Protein AF-A0A165ZXW8-F1 (afdb_monomer)

Structure (m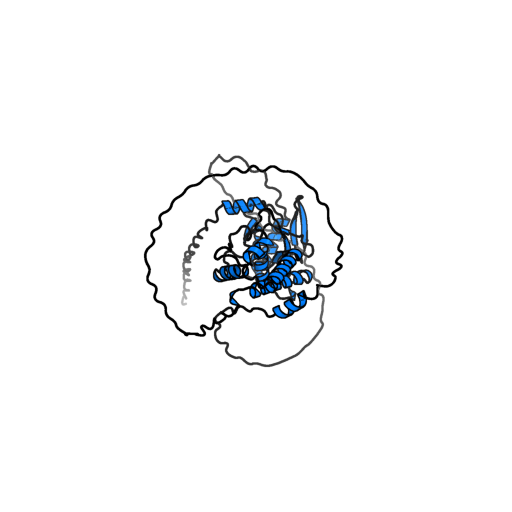mCIF, N/CA/C/O backbone):
data_AF-A0A165ZXW8-F1
#
_entry.id   AF-A0A165ZXW8-F1
#
loop_
_atom_site.group_PDB
_atom_site.id
_atom_site.type_symbol
_atom_site.label_atom_id
_atom_site.label_alt_id
_atom_site.label_comp_id
_atom_site.label_asym_id
_atom_site.label_entity_id
_atom_site.label_seq_id
_atom_site.pdbx_PDB_ins_code
_atom_site.Cartn_x
_atom_site.Cartn_y
_atom_site.Cartn_z
_atom_site.occupancy
_atom_site.B_iso_or_equiv
_atom_site.auth_seq_id
_atom_site.auth_comp_id
_atom_site.auth_asym_id
_atom_site.auth_atom_id
_atom_site.pdbx_PDB_model_num
ATOM 1 N N . MET A 1 1 ? 14.437 -90.758 -29.604 1.00 46.12 1 MET A N 1
ATOM 2 C CA . MET A 1 1 ? 14.233 -89.503 -30.357 1.00 46.12 1 MET A CA 1
ATOM 3 C C . MET A 1 1 ? 12.830 -89.005 -30.048 1.00 46.12 1 MET A C 1
ATOM 5 O O . MET A 1 1 ? 11.875 -89.563 -30.567 1.00 46.12 1 MET A O 1
ATOM 9 N N . ALA A 1 2 ? 12.707 -88.059 -29.115 1.00 43.31 2 ALA A N 1
ATOM 10 C CA . ALA A 1 2 ? 11.435 -87.500 -28.660 1.00 43.31 2 ALA A CA 1
ATOM 11 C C . ALA A 1 2 ? 11.462 -85.985 -28.902 1.00 43.31 2 ALA A C 1
ATOM 13 O O . ALA A 1 2 ? 12.354 -85.298 -28.412 1.00 43.31 2 ALA A O 1
ATOM 14 N N . ASN A 1 3 ? 10.519 -85.501 -29.712 1.00 44.66 3 ASN A N 1
ATOM 15 C CA . ASN A 1 3 ? 10.389 -84.100 -30.102 1.00 44.66 3 ASN A CA 1
ATOM 16 C C . ASN A 1 3 ? 9.710 -83.300 -28.982 1.00 44.66 3 ASN A C 1
ATOM 18 O O . ASN A 1 3 ? 8.525 -83.496 -28.713 1.00 44.66 3 ASN A O 1
ATOM 22 N N . LEU A 1 4 ? 10.452 -82.384 -28.360 1.00 50.47 4 LEU A N 1
ATOM 23 C CA . LEU A 1 4 ? 9.923 -81.380 -27.437 1.00 50.47 4 LEU A CA 1
ATOM 24 C C . LEU A 1 4 ? 9.375 -80.194 -28.245 1.00 50.47 4 LEU A C 1
ATOM 26 O O . LEU A 1 4 ? 10.125 -79.502 -28.930 1.00 50.47 4 LEU A O 1
ATOM 30 N N . ARG A 1 5 ? 8.056 -79.979 -28.178 1.00 55.25 5 ARG A N 1
ATOM 31 C CA . ARG A 1 5 ? 7.381 -78.772 -28.679 1.00 55.25 5 ARG A CA 1
ATOM 32 C C . ARG A 1 5 ? 7.518 -77.649 -27.651 1.00 55.25 5 ARG A C 1
ATOM 34 O O . ARG A 1 5 ? 7.141 -77.824 -26.496 1.00 55.25 5 ARG A O 1
ATOM 41 N N . THR A 1 6 ? 8.012 -76.500 -28.092 1.00 59.22 6 THR A N 1
ATOM 42 C CA . THR A 1 6 ? 8.001 -75.233 -27.353 1.00 59.22 6 THR A CA 1
ATOM 43 C C . THR A 1 6 ? 6.606 -74.587 -27.387 1.00 59.22 6 THR A C 1
ATOM 45 O O . THR A 1 6 ? 5.938 -74.639 -28.424 1.00 59.22 6 THR A O 1
ATOM 48 N N . PRO A 1 7 ? 6.133 -73.988 -26.277 1.00 56.25 7 PRO A N 1
ATOM 49 C CA . PRO A 1 7 ? 4.863 -73.271 -26.235 1.00 56.25 7 PRO A CA 1
ATOM 50 C C . PRO A 1 7 ? 5.000 -71.842 -26.784 1.00 56.25 7 PRO A C 1
ATOM 52 O O . PRO A 1 7 ? 6.012 -71.171 -26.589 1.00 56.25 7 PRO A O 1
ATOM 55 N N . SER A 1 8 ? 3.949 -71.398 -27.476 1.00 60.69 8 SER A N 1
ATOM 56 C CA . SER A 1 8 ? 3.813 -70.066 -28.073 1.00 60.69 8 SER A CA 1
ATOM 57 C C . SER A 1 8 ? 3.648 -68.985 -26.992 1.00 60.69 8 SER A C 1
ATOM 59 O O . SER A 1 8 ? 2.895 -69.213 -26.042 1.00 60.69 8 SER A O 1
ATOM 61 N N . PRO A 1 9 ? 4.289 -67.808 -27.121 1.00 59.59 9 PRO A N 1
ATOM 62 C CA . PRO A 1 9 ? 4.117 -66.712 -26.174 1.00 59.59 9 PRO A CA 1
ATOM 63 C C . PRO A 1 9 ? 2.709 -66.116 -26.298 1.00 59.59 9 PRO A C 1
ATOM 65 O O . PRO A 1 9 ? 2.245 -65.796 -27.394 1.00 59.59 9 PRO A O 1
ATOM 68 N N . GLY A 1 10 ? 2.020 -66.034 -25.159 1.00 59.03 10 GLY A N 1
ATOM 69 C CA . GLY A 1 10 ? 0.664 -65.512 -25.034 1.00 59.03 10 GLY A CA 1
ATOM 70 C C . GLY A 1 10 ? 0.603 -64.005 -25.266 1.00 59.03 10 GLY A C 1
ATOM 71 O O . GLY A 1 10 ? 1.471 -63.256 -24.821 1.00 59.03 10 GLY A O 1
ATOM 72 N N . ALA A 1 11 ? -0.446 -63.581 -25.967 1.00 57.12 11 ALA A N 1
ATOM 73 C CA . ALA A 1 11 ? -0.788 -62.187 -26.187 1.00 57.12 11 ALA A CA 1
ATOM 74 C C . ALA A 1 11 ? -1.086 -61.492 -24.847 1.00 57.12 11 ALA A C 1
ATOM 76 O O . ALA A 1 11 ? -2.067 -61.807 -24.174 1.00 57.12 11 ALA A O 1
ATOM 77 N N . SER A 1 12 ? -0.218 -60.550 -24.480 1.00 60.97 12 SER A N 1
ATOM 78 C CA . SER A 1 12 ? -0.442 -59.562 -23.426 1.00 60.97 12 SER A CA 1
ATOM 79 C C . SER A 1 12 ? -1.587 -58.645 -23.856 1.00 60.97 12 SER A C 1
ATOM 81 O O . SER A 1 12 ? -1.437 -57.888 -24.812 1.00 60.97 12 SER A O 1
ATOM 83 N N . GLN A 1 13 ? -2.744 -58.749 -23.203 1.00 62.25 13 GLN A N 1
ATOM 84 C CA . GLN A 1 13 ? -3.810 -57.759 -23.339 1.00 62.25 13 GLN A CA 1
ATOM 85 C C . GLN A 1 13 ? -3.444 -56.558 -22.466 1.00 62.25 13 GLN A C 1
ATOM 87 O O . GLN A 1 13 ? -3.499 -56.650 -21.240 1.00 62.25 13 GLN A O 1
ATOM 92 N N . ASP A 1 14 ? -3.047 -55.454 -23.101 1.00 62.69 14 ASP A N 1
ATOM 93 C CA . ASP A 1 14 ? -2.856 -54.182 -22.410 1.00 62.69 14 ASP A CA 1
ATOM 94 C C . ASP A 1 14 ? -4.193 -53.715 -21.809 1.00 62.69 14 ASP A C 1
ATOM 96 O O . ASP A 1 14 ? -5.219 -53.721 -22.503 1.00 62.69 14 ASP A O 1
ATOM 100 N N . PRO A 1 15 ? -4.223 -53.325 -20.523 1.00 64.81 15 PRO A N 1
ATOM 101 C CA . PRO A 1 15 ? -5.429 -52.814 -19.899 1.00 64.81 15 PRO A CA 1
ATOM 102 C C . PRO A 1 15 ? -5.841 -51.506 -20.581 1.00 64.81 15 PRO A C 1
ATOM 104 O O . PRO A 1 15 ? -5.067 -50.553 -20.664 1.00 64.81 15 PRO A O 1
ATOM 107 N N . LEU A 1 16 ? -7.082 -51.478 -21.070 1.00 65.00 16 LEU A N 1
ATOM 108 C CA . LEU A 1 16 ? -7.729 -50.300 -21.640 1.00 65.00 16 LEU A CA 1
ATOM 109 C C . LEU A 1 16 ? -7.627 -49.125 -20.660 1.00 65.00 16 LEU A C 1
ATOM 111 O O . LEU A 1 16 ? -8.252 -49.128 -19.600 1.00 65.00 16 LEU A O 1
ATOM 115 N N . PHE A 1 17 ? -6.840 -48.118 -21.034 1.00 61.62 17 PHE A N 1
ATOM 116 C CA . PHE A 1 17 ? -6.753 -46.844 -20.332 1.00 61.62 17 PHE A CA 1
ATOM 117 C C . PHE A 1 17 ? -8.085 -46.110 -20.539 1.00 61.62 17 PHE A C 1
ATOM 119 O O . PHE A 1 17 ? -8.351 -45.588 -21.621 1.00 61.62 17 PHE A O 1
ATOM 126 N N . ILE A 1 18 ? -8.958 -46.130 -19.531 1.00 65.31 18 ILE A N 1
ATOM 127 C CA . ILE A 1 18 ? -10.187 -45.332 -19.518 1.00 65.31 18 ILE A CA 1
ATOM 128 C C . ILE A 1 18 ? -9.789 -43.952 -18.981 1.00 65.31 18 ILE A C 1
ATOM 130 O O . ILE A 1 18 ? -9.426 -43.859 -17.810 1.00 65.31 18 ILE A O 1
ATOM 134 N N . PRO A 1 19 ? -9.787 -42.886 -19.802 1.00 60.41 19 PRO A N 1
ATOM 135 C CA . PRO A 1 19 ? -9.530 -41.546 -19.301 1.00 60.41 19 PRO A CA 1
ATOM 136 C C . PRO A 1 19 ? -10.673 -41.145 -18.366 1.00 60.41 19 PRO A C 1
ATOM 138 O O . PRO A 1 19 ? -11.824 -41.043 -18.796 1.00 60.41 19 PRO A O 1
ATOM 141 N N . ASP A 1 20 ? -10.353 -40.932 -17.089 1.00 56.22 20 ASP A N 1
ATOM 142 C CA . ASP A 1 20 ? -11.306 -40.386 -16.129 1.00 56.22 20 ASP A CA 1
ATOM 143 C C . ASP A 1 20 ? -11.822 -39.031 -16.644 1.00 56.22 20 ASP A C 1
ATOM 145 O O . ASP A 1 20 ? -11.019 -38.176 -17.044 1.00 56.22 20 ASP A O 1
ATOM 149 N N . PRO A 1 21 ? -13.150 -38.807 -16.665 1.00 65.19 21 PRO A N 1
ATOM 150 C CA . PRO A 1 21 ? -13.713 -37.539 -17.093 1.00 65.19 21 PRO A CA 1
ATOM 151 C C . PRO A 1 21 ? -13.179 -36.444 -16.173 1.00 65.19 21 PRO A C 1
ATOM 153 O O . PRO A 1 21 ? -13.479 -36.407 -14.979 1.00 65.19 21 PRO A O 1
ATOM 156 N N . THR A 1 22 ? -12.357 -35.556 -16.735 1.00 60.44 22 THR A N 1
ATOM 157 C CA . THR A 1 22 ? -11.806 -34.418 -16.003 1.00 60.44 22 THR A CA 1
ATOM 158 C C . THR A 1 22 ? -12.976 -33.632 -15.409 1.00 60.44 22 THR A C 1
ATOM 160 O O . THR A 1 22 ? -13.855 -33.217 -16.171 1.00 60.44 22 THR A O 1
ATOM 163 N N . PRO A 1 23 ? -13.039 -33.444 -14.078 1.00 58.34 23 PRO A N 1
ATOM 164 C CA . PRO A 1 23 ? -14.156 -32.759 -13.452 1.00 58.34 23 PRO A CA 1
ATOM 165 C C . PRO A 1 23 ? -14.302 -31.373 -14.078 1.00 58.34 23 PRO A C 1
ATOM 167 O O . PRO A 1 23 ? -13.349 -30.592 -14.140 1.00 58.34 23 PRO A O 1
ATOM 170 N N . SER A 1 24 ? -15.499 -31.091 -14.588 1.00 54.91 24 SER A N 1
ATOM 171 C CA . SER A 1 24 ? -15.839 -29.819 -15.213 1.00 54.91 24 SER A CA 1
ATOM 172 C C . SER A 1 24 ? -15.489 -28.677 -14.262 1.00 54.91 24 SER A C 1
ATOM 174 O O . SER A 1 24 ? -16.000 -28.611 -13.142 1.00 54.91 24 SER A O 1
ATOM 176 N N . ARG A 1 25 ? -14.580 -27.800 -14.709 1.00 43.25 25 ARG A N 1
ATOM 177 C CA . ARG A 1 25 ? -14.103 -26.640 -13.951 1.00 43.25 25 ARG A CA 1
ATOM 178 C C . ARG A 1 25 ? -15.319 -25.854 -13.440 1.00 43.25 25 ARG A C 1
ATOM 180 O O . ARG A 1 25 ? -16.122 -25.440 -14.275 1.00 43.25 25 ARG A O 1
ATOM 187 N N . PRO A 1 26 ? -15.457 -25.626 -12.120 1.00 45.00 26 PRO A N 1
ATOM 188 C CA . PRO A 1 26 ? -16.580 -24.881 -11.570 1.00 45.00 26 PRO A CA 1
ATOM 189 C C . PRO A 1 26 ? -16.715 -23.538 -12.282 1.00 45.00 26 PRO A C 1
ATOM 191 O O . PRO A 1 26 ? -15.738 -22.786 -12.395 1.00 45.00 26 PRO A O 1
ATOM 194 N N . GLU A 1 27 ? -17.911 -23.262 -12.794 1.00 43.88 27 GLU A N 1
ATOM 195 C CA . GLU A 1 27 ? -18.223 -22.026 -13.494 1.00 43.88 27 GLU A CA 1
ATOM 196 C C . GLU A 1 27 ? -18.041 -20.863 -12.513 1.00 43.88 27 GLU A C 1
ATOM 198 O O . GLU A 1 27 ? -18.832 -20.649 -11.594 1.00 43.88 27 GLU A O 1
ATOM 203 N N . ARG A 1 28 ? -16.921 -20.139 -12.643 1.00 45.66 28 ARG A N 1
ATOM 204 C CA . ARG A 1 28 ? -16.662 -18.951 -11.830 1.00 45.66 28 ARG A CA 1
ATOM 205 C C . ARG A 1 28 ? -17.691 -17.902 -12.230 1.00 45.66 28 ARG A C 1
ATOM 207 O O . ARG A 1 28 ? -17.494 -17.215 -13.231 1.00 45.66 28 ARG A O 1
ATOM 214 N N . LEU A 1 29 ? -18.753 -17.770 -11.434 1.00 43.97 29 LEU A N 1
ATOM 215 C CA . LEU A 1 29 ? -19.674 -16.638 -11.474 1.00 43.97 29 LEU A CA 1
ATOM 216 C C . LEU A 1 29 ? -18.836 -15.360 -11.443 1.00 43.97 29 LEU A C 1
ATOM 218 O O . LEU A 1 29 ? -18.279 -14.978 -10.410 1.00 43.97 29 LEU A O 1
ATOM 222 N N . ARG A 1 30 ? -18.678 -14.726 -12.610 1.00 50.88 30 ARG A N 1
ATOM 223 C CA . ARG A 1 30 ? -18.019 -13.429 -12.720 1.00 50.88 30 ARG A CA 1
ATOM 224 C C . ARG A 1 30 ? -18.888 -12.463 -11.941 1.00 50.88 30 ARG A C 1
ATOM 226 O O . ARG A 1 30 ? -19.927 -12.029 -12.424 1.00 50.88 30 ARG A O 1
ATOM 233 N N . SER A 1 31 ? -18.471 -12.150 -10.720 1.00 52.97 31 SER A N 1
ATOM 234 C CA . SER A 1 31 ? -19.076 -11.072 -9.955 1.00 52.97 31 SER A CA 1
ATOM 235 C C . SER A 1 31 ? -19.090 -9.829 -10.853 1.00 52.97 31 SER A C 1
ATOM 237 O O . SER A 1 31 ? -18.016 -9.459 -11.345 1.00 52.97 31 SER A O 1
ATOM 239 N N . PRO A 1 32 ? -20.250 -9.207 -11.090 1.00 49.78 32 PRO A N 1
ATOM 240 C CA . PRO A 1 32 ? -20.406 -8.067 -11.978 1.00 49.78 32 PRO A CA 1
ATOM 241 C C . PRO A 1 32 ? -19.867 -6.803 -11.299 1.00 49.78 32 PRO A C 1
ATOM 243 O O . PRO A 1 32 ? -20.580 -5.822 -11.116 1.00 49.78 32 PRO A O 1
ATOM 246 N N . GLY A 1 33 ? -18.590 -6.814 -10.909 1.00 56.88 33 GLY A N 1
ATOM 247 C CA . GLY A 1 33 ? -17.833 -5.578 -10.790 1.00 56.88 33 GLY A CA 1
ATOM 248 C C . GLY A 1 33 ? -17.896 -4.956 -12.174 1.00 56.88 33 GLY A C 1
ATOM 249 O O . GLY A 1 33 ? -17.318 -5.498 -13.119 1.00 56.88 33 GLY A O 1
ATOM 250 N N . SER A 1 34 ? -18.748 -3.940 -12.315 1.00 66.56 34 SER A N 1
ATOM 251 C CA . SER A 1 34 ? -19.157 -3.443 -13.618 1.00 66.56 34 SER A CA 1
ATOM 252 C C . SER A 1 34 ? -17.909 -3.062 -14.399 1.00 66.56 34 SER A C 1
ATOM 254 O O . SER A 1 34 ? -16.977 -2.471 -13.852 1.00 66.56 34 SER A O 1
ATOM 256 N N . SER A 1 35 ? -17.876 -3.390 -15.687 1.00 77.25 35 SER A N 1
ATOM 257 C CA . SER A 1 35 ? -16.867 -2.878 -16.621 1.00 77.25 35 SER A CA 1
ATOM 258 C C . SER A 1 35 ? -16.581 -1.384 -16.398 1.00 77.25 35 SER A C 1
ATOM 260 O O . SER A 1 35 ? -15.441 -0.952 -16.518 1.00 77.25 35 SER A O 1
ATOM 262 N N . ALA A 1 36 ? -17.583 -0.618 -15.951 1.00 81.69 36 ALA A N 1
ATOM 263 C CA . ALA A 1 36 ? -17.451 0.771 -15.538 1.00 81.69 36 ALA A CA 1
ATOM 264 C C . ALA A 1 36 ? -16.453 1.020 -14.387 1.00 81.69 36 ALA A C 1
ATOM 266 O O . ALA A 1 36 ? -15.719 1.997 -14.461 1.00 81.69 36 ALA A O 1
ATOM 267 N N . GLN A 1 37 ? -16.379 0.195 -13.335 1.00 78.44 37 GLN A N 1
ATOM 268 C CA . GLN A 1 37 ? -15.368 0.366 -12.276 1.00 78.44 37 GLN A CA 1
ATOM 269 C C . GLN A 1 37 ? -13.952 0.135 -12.803 1.00 78.44 37 GLN A C 1
ATOM 271 O O . GLN A 1 37 ? -13.060 0.930 -12.520 1.00 78.44 37 GLN A O 1
ATOM 276 N N . ARG A 1 38 ? -13.766 -0.909 -13.618 1.00 80.56 38 ARG A N 1
ATOM 277 C CA . ARG A 1 38 ? -12.482 -1.175 -14.275 1.00 80.56 38 ARG A CA 1
ATOM 278 C C . ARG A 1 38 ? -12.092 -0.021 -15.199 1.00 80.56 38 ARG A C 1
ATOM 280 O O . ARG A 1 38 ? -10.960 0.432 -15.149 1.00 80.56 38 ARG A O 1
ATOM 287 N N . ASN A 1 39 ? -13.039 0.504 -15.974 1.00 84.50 39 ASN A N 1
ATOM 288 C CA . ASN A 1 39 ? -12.808 1.656 -16.846 1.00 84.50 39 ASN A CA 1
ATOM 289 C C . ASN A 1 39 ? -12.491 2.931 -16.051 1.00 84.50 39 ASN A C 1
ATOM 291 O O . ASN A 1 39 ? -11.642 3.704 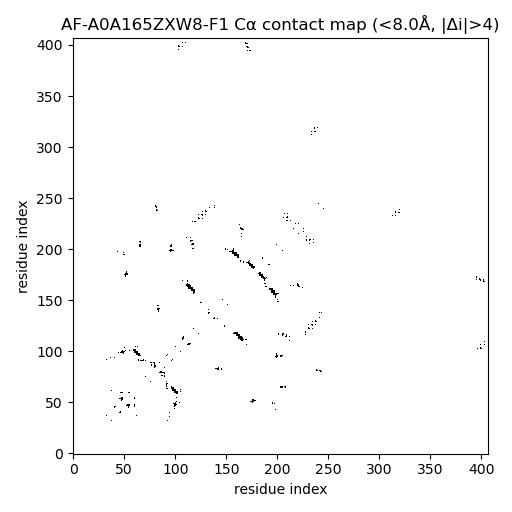-16.472 1.00 84.50 39 ASN A O 1
ATOM 295 N N . LYS A 1 40 ? -13.122 3.137 -14.886 1.00 85.50 40 LYS A N 1
ATOM 296 C CA . LYS A 1 40 ? -12.789 4.249 -13.982 1.00 85.50 40 LYS A CA 1
ATOM 297 C C . LYS A 1 40 ? -11.366 4.139 -13.445 1.00 85.50 40 LYS A C 1
ATOM 299 O O . LYS A 1 40 ? -10.706 5.159 -13.351 1.00 85.50 40 LYS A O 1
ATOM 304 N N . LEU A 1 41 ? -10.906 2.938 -13.093 1.00 82.38 41 LEU A N 1
ATOM 305 C CA . LEU A 1 41 ? -9.527 2.726 -12.647 1.00 82.38 41 LEU A CA 1
ATOM 306 C C . LEU A 1 41 ? -8.537 2.925 -13.802 1.00 82.38 41 LEU A C 1
ATOM 308 O O . LEU A 1 41 ? -7.537 3.616 -13.646 1.00 82.38 41 LEU A O 1
ATOM 312 N N . LEU A 1 42 ? -8.842 2.370 -14.979 1.00 86.44 42 LEU A N 1
ATOM 313 C CA . LEU A 1 42 ? -8.045 2.571 -16.192 1.00 86.44 42 LEU A CA 1
ATOM 314 C C . LEU A 1 42 ? -7.906 4.054 -16.542 1.00 86.44 42 LEU A C 1
ATOM 316 O O . LEU A 1 42 ? -6.831 4.461 -16.945 1.00 86.44 42 LEU A O 1
ATOM 320 N N . ALA A 1 43 ? -8.950 4.859 -16.340 1.00 87.88 43 ALA A N 1
ATOM 321 C CA . ALA A 1 43 ? -8.897 6.300 -16.568 1.00 87.88 43 ALA A CA 1
ATOM 322 C C . ALA A 1 43 ? -8.037 7.073 -15.545 1.00 87.88 43 ALA A C 1
ATOM 324 O O . ALA A 1 43 ? -7.745 8.238 -15.783 1.00 87.88 43 ALA A O 1
ATOM 325 N N . LEU A 1 44 ? -7.671 6.472 -14.403 1.00 88.31 44 LEU A N 1
ATOM 326 C CA . LEU A 1 44 ? -6.855 7.133 -13.374 1.00 88.31 44 LEU A CA 1
ATOM 327 C C . LEU A 1 44 ? -5.359 6.894 -13.548 1.00 88.31 44 LEU A C 1
ATOM 329 O O . LEU A 1 44 ? -4.577 7.810 -13.302 1.00 88.31 44 LEU A O 1
ATOM 333 N N . ASP A 1 45 ? -4.965 5.685 -13.946 1.00 89.06 45 ASP A N 1
ATOM 334 C CA . ASP A 1 45 ? -3.551 5.305 -14.079 1.00 89.06 45 ASP A CA 1
ATOM 335 C C . ASP A 1 45 ? -3.167 4.920 -15.516 1.00 89.06 45 ASP A C 1
ATOM 337 O O . ASP A 1 45 ? -2.108 4.336 -15.735 1.00 89.06 45 ASP A O 1
ATOM 341 N N . ASP A 1 46 ? -4.049 5.155 -16.489 1.00 90.62 46 ASP A N 1
ATOM 342 C CA . ASP A 1 46 ? -3.895 4.778 -17.902 1.00 90.62 46 ASP A CA 1
ATOM 343 C C . ASP A 1 46 ? -3.612 3.281 -18.138 1.00 90.62 46 ASP A C 1
ATOM 345 O O . ASP A 1 46 ? -3.101 2.877 -19.183 1.00 90.62 46 ASP A O 1
ATOM 349 N N . GLY A 1 47 ? -3.930 2.429 -17.155 1.00 91.38 47 GLY A N 1
ATOM 350 C CA . GLY A 1 47 ? -3.600 1.002 -17.185 1.00 91.38 47 GLY A CA 1
ATOM 351 C C . GLY A 1 47 ? -2.096 0.711 -17.165 1.00 91.38 47 GLY A C 1
ATOM 352 O O . GLY A 1 47 ? -1.684 -0.366 -17.592 1.00 91.38 47 GLY A O 1
ATOM 353 N N . VAL A 1 48 ? -1.283 1.654 -16.688 1.00 94.94 48 VAL A N 1
ATOM 354 C CA . VAL A 1 48 ? 0.169 1.517 -16.559 1.00 94.94 48 VAL A CA 1
ATOM 355 C C . VAL A 1 48 ? 0.510 0.647 -15.349 1.00 94.94 48 VAL A C 1
ATOM 357 O O . VAL A 1 48 ? -0.059 0.811 -14.271 1.00 94.94 48 VAL A O 1
ATOM 360 N N . CYS A 1 49 ? 1.472 -0.267 -15.491 1.00 96.88 49 CYS A N 1
ATOM 361 C CA . CYS A 1 49 ? 2.008 -1.003 -14.345 1.00 96.88 49 CYS A CA 1
ATOM 362 C C . CYS A 1 49 ? 2.663 -0.044 -13.339 1.00 96.88 49 CYS A C 1
ATOM 364 O O . CYS A 1 49 ? 3.641 0.619 -13.679 1.00 96.88 49 CYS A O 1
ATOM 366 N N . LEU A 1 50 ? 2.220 -0.032 -12.077 1.00 97.56 50 LEU A N 1
ATOM 367 C CA . LEU A 1 50 ? 2.779 0.865 -11.059 1.00 97.56 50 LEU A CA 1
ATOM 368 C C . LEU A 1 50 ? 4.296 0.691 -10.884 1.00 97.56 50 LEU A C 1
ATOM 370 O O . LEU A 1 50 ? 5.003 1.673 -10.676 1.00 97.56 50 LEU A O 1
ATOM 374 N N . ILE A 1 51 ? 4.801 -0.544 -10.961 1.00 97.69 51 ILE A N 1
ATOM 375 C CA . ILE A 1 51 ? 6.209 -0.871 -10.684 1.00 97.69 51 ILE A CA 1
ATOM 376 C C . ILE A 1 51 ? 7.097 -0.675 -11.912 1.00 97.69 51 ILE A C 1
ATOM 378 O O . ILE A 1 51 ? 8.171 -0.086 -11.800 1.00 97.69 51 ILE A O 1
ATOM 382 N N . THR A 1 52 ? 6.657 -1.137 -13.081 1.00 96.88 52 THR A N 1
ATOM 383 C CA . THR A 1 52 ? 7.482 -1.114 -14.298 1.00 96.88 52 THR A CA 1
ATOM 384 C C . THR A 1 52 ? 7.179 0.065 -15.212 1.00 96.88 52 THR A C 1
ATOM 386 O O . THR A 1 52 ? 7.901 0.262 -16.172 1.00 96.88 52 THR A O 1
ATOM 389 N N . GLY A 1 53 ? 6.127 0.849 -14.974 1.00 96.38 53 GLY A N 1
ATOM 390 C CA . GLY A 1 53 ? 5.740 1.936 -15.880 1.00 96.38 53 GLY A CA 1
ATOM 391 C C . GLY A 1 53 ? 5.280 1.470 -17.269 1.00 96.38 53 GLY A C 1
ATOM 392 O O . GLY A 1 53 ? 4.972 2.294 -18.124 1.00 96.38 53 GLY A O 1
ATOM 393 N N . ASP A 1 54 ? 5.199 0.156 -17.505 1.00 93.19 54 ASP A N 1
ATOM 394 C CA . ASP A 1 54 ? 4.851 -0.395 -18.811 1.00 93.19 54 ASP A CA 1
ATOM 395 C C . ASP A 1 54 ? 3.365 -0.178 -19.122 1.00 93.19 54 ASP A C 1
ATOM 397 O O . ASP A 1 54 ? 2.484 -0.558 -18.339 1.00 93.19 54 ASP A O 1
ATOM 401 N N . LYS A 1 55 ? 3.091 0.321 -20.330 1.00 90.62 55 LYS A N 1
ATOM 402 C CA . LYS A 1 55 ? 1.781 0.264 -20.998 1.00 90.62 55 LYS A CA 1
ATOM 403 C C . LYS A 1 55 ? 1.687 -1.039 -21.792 1.00 90.62 55 LYS A C 1
ATOM 405 O O . LYS A 1 55 ? 1.740 -1.043 -23.018 1.00 90.62 55 LYS A O 1
ATOM 410 N N . ALA A 1 56 ? 1.661 -2.175 -21.100 1.00 77.94 56 ALA A N 1
ATOM 411 C CA . ALA A 1 56 ? 1.670 -3.464 -21.787 1.00 77.94 56 ALA A CA 1
ATOM 412 C C . ALA A 1 56 ? 0.334 -3.737 -22.508 1.00 77.94 56 ALA A C 1
ATOM 414 O O . ALA A 1 56 ? -0.720 -3.222 -22.127 1.00 77.94 56 ALA A O 1
ATOM 415 N N . ALA A 1 57 ? 0.379 -4.588 -23.540 1.00 78.75 57 ALA A N 1
ATOM 416 C CA . ALA A 1 57 ? -0.798 -4.989 -24.308 1.00 78.75 57 ALA A CA 1
ATOM 417 C C . ALA A 1 57 ? -1.933 -5.521 -23.409 1.00 78.75 57 ALA A C 1
ATOM 419 O O . ALA A 1 57 ? -1.703 -6.055 -22.315 1.00 78.75 57 ALA A O 1
ATOM 420 N N . LYS A 1 58 ? -3.180 -5.402 -23.892 1.00 74.81 58 LYS A N 1
ATOM 421 C CA . LYS A 1 58 ? -4.387 -5.828 -23.164 1.00 74.81 58 LYS A CA 1
ATOM 422 C C . LYS A 1 58 ? -4.209 -7.245 -22.599 1.00 74.81 58 LYS A C 1
ATOM 424 O O . LYS A 1 58 ? -4.051 -8.204 -23.345 1.00 74.81 58 LYS A O 1
ATOM 429 N N . GLY A 1 59 ? -4.277 -7.366 -21.273 1.00 79.25 59 GLY A N 1
ATOM 430 C CA . GLY A 1 59 ? -4.196 -8.642 -20.550 1.00 79.25 59 GLY A CA 1
ATOM 431 C C . GLY A 1 59 ? -2.867 -8.912 -19.837 1.00 79.25 59 GLY A C 1
ATOM 432 O O . GLY A 1 59 ? -2.857 -9.728 -18.918 1.00 79.25 59 GLY A O 1
ATOM 433 N N . ALA A 1 60 ? -1.781 -8.212 -20.185 1.00 89.62 60 ALA A N 1
ATOM 434 C CA . ALA A 1 60 ? -0.508 -8.321 -19.464 1.00 89.62 60 ALA A CA 1
ATOM 435 C C . ALA A 1 60 ? -0.513 -7.537 -18.139 1.00 89.62 60 ALA A C 1
ATOM 437 O O . ALA A 1 60 ? 0.097 -7.972 -17.158 1.00 89.62 60 ALA A O 1
ATOM 438 N N . ILE A 1 61 ? -1.238 -6.413 -18.103 1.00 94.25 61 ILE A N 1
ATOM 439 C CA . ILE A 1 61 ? -1.511 -5.652 -16.880 1.00 94.25 61 ILE A CA 1
ATOM 440 C C . ILE A 1 61 ? -2.819 -6.133 -16.252 1.00 94.25 61 ILE A C 1
ATOM 442 O O . ILE A 1 61 ? -3.867 -6.226 -16.904 1.00 94.25 61 ILE A O 1
ATOM 446 N N . GLN A 1 62 ? -2.740 -6.450 -14.969 1.00 94.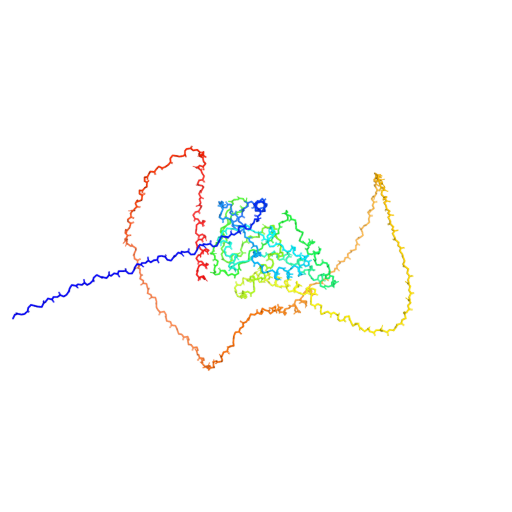31 62 GLN A N 1
ATOM 447 C CA . GLN A 1 62 ? -3.821 -6.947 -14.140 1.00 94.31 62 GLN A CA 1
ATOM 448 C C . GLN A 1 62 ? -4.230 -5.885 -13.118 1.00 94.31 62 GLN A C 1
ATOM 450 O O . GLN A 1 62 ? -3.414 -5.084 -12.672 1.00 94.31 62 GLN A O 1
ATOM 455 N N . ASP A 1 63 ? -5.514 -5.895 -12.770 1.00 94.50 63 ASP A N 1
ATOM 456 C CA . ASP A 1 63 ? -6.066 -5.125 -11.656 1.00 94.50 63 ASP A CA 1
ATOM 457 C C . ASP A 1 63 ? -5.872 -5.961 -10.385 1.00 94.50 63 ASP A C 1
ATOM 459 O O . ASP A 1 63 ? -6.504 -7.012 -10.235 1.00 94.50 63 ASP A O 1
ATOM 463 N N . ALA A 1 64 ? -4.923 -5.547 -9.550 1.00 96.25 64 ALA A N 1
ATOM 464 C CA . ALA A 1 64 ? -4.522 -6.223 -8.328 1.00 96.25 64 ALA A CA 1
ATOM 465 C C . ALA A 1 64 ? -5.143 -5.531 -7.116 1.00 96.25 64 ALA A C 1
ATOM 467 O O . ALA A 1 64 ? -5.087 -4.308 -6.985 1.00 96.25 64 ALA A O 1
ATOM 468 N N . HIS A 1 65 ? -5.707 -6.310 -6.198 1.00 97.38 65 HIS A N 1
ATOM 469 C CA . HIS A 1 65 ? -6.216 -5.781 -4.937 1.00 97.38 65 HIS A CA 1
ATOM 470 C C . HIS A 1 65 ? -5.075 -5.639 -3.923 1.00 97.38 65 HIS A C 1
ATOM 472 O O . HIS A 1 65 ? -4.341 -6.591 -3.683 1.00 97.38 65 HIS A O 1
ATOM 478 N N . ILE A 1 66 ? -4.956 -4.475 -3.283 1.00 97.94 66 ILE A N 1
ATOM 479 C CA . ILE A 1 66 ? -3.961 -4.226 -2.227 1.00 97.94 66 ILE A CA 1
ATOM 480 C C . ILE A 1 66 ? -4.286 -5.101 -1.012 1.00 97.94 66 ILE A C 1
ATOM 482 O O . ILE A 1 66 ? -3.478 -5.910 -0.574 1.00 97.94 66 ILE A O 1
ATOM 486 N N . VAL A 1 67 ? -5.501 -5.002 -0.479 1.00 97.50 67 VAL A N 1
ATOM 487 C CA . VAL A 1 67 ? -6.061 -5.969 0.471 1.00 97.50 67 VAL A CA 1
ATOM 488 C C . VAL A 1 67 ? -6.882 -6.976 -0.320 1.00 97.50 67 VAL A C 1
ATOM 490 O O . VAL A 1 67 ? -7.814 -6.577 -1.018 1.00 97.50 67 VAL A O 1
ATOM 493 N N . SER A 1 68 ? -6.537 -8.263 -0.204 1.00 96.75 68 SER A N 1
ATOM 494 C CA . SER A 1 68 ? -7.146 -9.351 -0.978 1.00 96.75 68 SER A CA 1
ATOM 495 C C . SER A 1 68 ? -8.668 -9.268 -1.005 1.00 96.75 68 SER A C 1
ATOM 497 O O . SER A 1 68 ? -9.323 -9.025 0.004 1.00 96.75 68 SER A O 1
ATOM 499 N N . ARG A 1 69 ? -9.264 -9.554 -2.161 1.00 95.31 69 ARG A N 1
ATOM 500 C CA . ARG A 1 69 ? -10.722 -9.632 -2.285 1.00 95.31 69 ARG A CA 1
ATOM 501 C C . ARG A 1 69 ? -11.343 -10.723 -1.407 1.00 95.31 69 ARG A C 1
ATOM 503 O O . ARG A 1 69 ? -12.510 -10.625 -1.045 1.00 95.31 69 ARG A O 1
ATOM 510 N N . GLN A 1 70 ? -10.569 -11.754 -1.073 1.00 95.75 70 GLN A N 1
ATOM 511 C CA . GLN A 1 70 ? -10.982 -12.844 -0.187 1.00 95.75 70 GLN A CA 1
ATOM 512 C C . GLN A 1 70 ? -10.721 -12.515 1.292 1.00 95.75 70 GLN A C 1
ATOM 514 O O . GLN A 1 70 ? -10.603 -13.424 2.109 1.00 95.75 70 GLN A O 1
ATOM 519 N N . PHE A 1 71 ? -10.589 -11.230 1.646 1.00 95.94 71 PHE A N 1
ATOM 520 C CA . PHE A 1 71 ? -10.378 -10.835 3.033 1.00 95.94 71 PHE A CA 1
ATOM 521 C C . PHE A 1 71 ? -11.555 -11.310 3.903 1.00 95.94 71 PHE A C 1
ATOM 523 O O . PHE A 1 71 ? -12.706 -11.029 3.551 1.00 95.94 71 PHE A O 1
ATOM 530 N N . PRO A 1 72 ? -11.301 -12.039 5.007 1.00 96.75 72 PRO A N 1
ATOM 531 C CA . PRO A 1 72 ? -12.368 -12.611 5.822 1.00 96.75 72 PRO A CA 1
ATOM 532 C C . PRO A 1 72 ? -13.346 -11.548 6.339 1.00 96.75 72 PRO A C 1
ATOM 534 O O . PRO A 1 72 ? -12.938 -10.456 6.737 1.00 96.75 72 PRO A O 1
ATOM 537 N N . VAL A 1 73 ? -14.645 -11.859 6.336 1.00 94.69 73 VAL A N 1
ATOM 538 C CA . VAL A 1 73 ? -15.710 -10.897 6.686 1.00 94.69 73 VAL A CA 1
ATOM 539 C C . VAL A 1 73 ? -15.574 -10.397 8.127 1.00 94.69 73 VAL A C 1
ATOM 541 O O . VAL A 1 73 ? -15.719 -9.205 8.383 1.00 94.69 73 VAL A O 1
ATOM 544 N N . ASP A 1 74 ? -15.216 -11.278 9.059 1.00 95.56 74 ASP A N 1
ATOM 545 C CA . ASP A 1 74 ? -14.929 -10.938 10.456 1.00 95.56 74 ASP A CA 1
ATOM 546 C C . ASP A 1 74 ? -13.761 -9.946 10.578 1.00 95.56 74 ASP A C 1
ATOM 548 O O . ASP A 1 74 ? -13.806 -9.016 11.390 1.00 95.56 74 ASP A O 1
ATOM 552 N N . LYS A 1 75 ? -12.736 -10.094 9.727 1.00 96.50 75 LYS A N 1
ATOM 553 C CA . LYS A 1 75 ? -11.608 -9.160 9.644 1.00 96.50 75 LYS A CA 1
ATOM 554 C C . LYS A 1 75 ? -12.028 -7.831 9.019 1.00 96.50 75 LYS A C 1
ATOM 556 O O . LYS A 1 75 ? -11.599 -6.794 9.516 1.00 96.50 75 LYS A O 1
ATOM 561 N N . ILE A 1 76 ? -12.888 -7.826 7.998 1.00 95.69 76 ILE A N 1
ATOM 562 C CA . ILE A 1 76 ? -13.459 -6.587 7.437 1.00 95.69 76 ILE A CA 1
ATOM 563 C C . ILE A 1 76 ? -14.172 -5.801 8.541 1.00 95.69 76 ILE A C 1
ATOM 565 O O . ILE A 1 76 ? -13.823 -4.651 8.795 1.00 95.69 76 ILE A O 1
ATOM 569 N N . GLU A 1 77 ? -15.106 -6.431 9.257 1.00 94.19 77 GLU A N 1
ATOM 570 C CA . GLU A 1 77 ? -15.836 -5.784 10.353 1.00 94.19 77 GLU A CA 1
ATOM 571 C C . GLU A 1 77 ? -14.905 -5.323 11.481 1.00 94.19 77 GLU A C 1
ATOM 573 O O . GLU A 1 77 ? -15.161 -4.314 12.141 1.00 94.19 77 GLU A O 1
ATOM 578 N N . TYR A 1 78 ? -13.830 -6.071 11.742 1.00 94.50 78 TYR A N 1
ATOM 579 C CA . TYR A 1 78 ? -12.805 -5.682 12.703 1.00 94.50 78 TYR A CA 1
ATOM 580 C C . TYR A 1 78 ? -12.110 -4.383 12.291 1.00 94.50 78 TYR A C 1
ATOM 582 O O . TYR A 1 78 ? -12.098 -3.438 13.079 1.00 94.50 78 TYR A O 1
ATOM 590 N N . TYR A 1 79 ? -11.616 -4.287 11.056 1.00 94.38 79 TYR A N 1
ATOM 591 C CA . TYR A 1 79 ? -10.949 -3.074 10.580 1.00 94.38 79 TYR A CA 1
ATOM 592 C C . TYR A 1 79 ? -11.907 -1.900 10.363 1.00 94.38 79 TYR A C 1
ATOM 594 O O . TYR A 1 79 ? -11.498 -0.761 10.571 1.00 94.38 79 TYR A O 1
ATOM 602 N N . GLU A 1 80 ? -13.183 -2.143 10.046 1.00 92.50 80 GLU A N 1
ATOM 603 C CA . GLU A 1 80 ? -14.206 -1.090 10.076 1.00 92.50 80 GLU A CA 1
ATOM 604 C C . GLU A 1 80 ? -14.260 -0.420 11.444 1.00 92.50 80 GLU A C 1
ATOM 606 O O . GLU A 1 80 ? -14.180 0.802 11.533 1.00 92.50 80 GLU A O 1
ATOM 611 N N . ARG A 1 81 ? -14.300 -1.213 12.521 1.00 90.00 81 ARG A N 1
ATOM 612 C CA . ARG A 1 81 ? -14.292 -0.673 13.886 1.00 90.00 81 ARG A CA 1
ATOM 613 C C . ARG A 1 81 ? -12.992 0.051 14.213 1.00 90.00 81 ARG A C 1
ATOM 615 O O . ARG A 1 81 ? -13.055 1.155 14.748 1.00 90.00 81 ARG A O 1
ATOM 622 N N . LEU A 1 82 ? -11.840 -0.541 13.887 1.00 90.25 82 LEU A N 1
ATOM 623 C CA . LEU A 1 82 ? -10.534 0.068 14.171 1.00 90.25 82 LEU A CA 1
ATOM 624 C C . LEU A 1 82 ? -10.360 1.426 13.481 1.00 90.25 82 LEU A C 1
ATOM 626 O O . LEU A 1 82 ? -9.775 2.343 14.049 1.00 90.25 82 LEU A O 1
ATOM 630 N N . TRP A 1 83 ? -10.881 1.561 12.263 1.00 90.56 83 TRP A N 1
ATOM 631 C CA . TRP A 1 83 ? -10.815 2.793 11.475 1.00 90.56 83 TRP A CA 1
ATOM 632 C C . TRP A 1 83 ? -12.021 3.714 11.697 1.00 90.56 83 TRP A C 1
ATOM 634 O O . TRP A 1 83 ? -12.164 4.723 11.009 1.00 90.56 83 TRP A O 1
ATOM 644 N N . GLY A 1 84 ? -12.913 3.370 12.631 1.00 87.31 84 GLY A N 1
ATOM 645 C CA . GLY A 1 84 ? -14.143 4.111 12.898 1.00 87.31 84 GLY A CA 1
ATOM 646 C C . GLY A 1 84 ? -15.136 4.129 11.732 1.00 87.31 84 GLY A C 1
ATOM 647 O O . GLY A 1 84 ? -16.092 4.892 11.770 1.00 87.31 84 GLY A O 1
ATOM 648 N N . LEU A 1 85 ? -14.944 3.321 10.690 1.00 88.00 85 LEU A N 1
ATOM 649 C CA . LEU A 1 85 ? -15.865 3.247 9.562 1.00 88.00 85 LEU A CA 1
ATOM 650 C C . LEU A 1 85 ? -17.238 2.724 10.024 1.00 88.00 85 LEU A C 1
ATOM 652 O O . LEU A 1 85 ? -17.304 1.792 10.833 1.00 88.00 85 LEU A O 1
ATOM 656 N N . PRO A 1 86 ? -18.352 3.259 9.487 1.00 88.56 86 PRO A N 1
ATOM 657 C CA . PRO A 1 86 ? -19.652 2.636 9.677 1.00 88.56 86 PRO A CA 1
ATOM 658 C C . PRO A 1 86 ? -19.641 1.198 9.148 1.00 88.56 86 PRO A C 1
ATOM 660 O O . PRO A 1 86 ? -18.909 0.878 8.210 1.00 88.56 86 PRO A O 1
ATOM 663 N N . SER A 1 87 ? -20.491 0.342 9.715 1.00 90.38 87 SER A N 1
ATOM 664 C CA . SER A 1 87 ? -20.601 -1.053 9.277 1.00 90.38 87 SER A CA 1
ATOM 665 C C . SER A 1 87 ? -20.865 -1.148 7.767 1.00 90.38 87 SER A C 1
ATOM 667 O O . SER A 1 87 ? -21.705 -0.418 7.228 1.00 90.38 87 SER A O 1
ATOM 669 N N . LYS A 1 88 ? -20.164 -2.069 7.096 1.00 91.00 88 LYS A N 1
ATOM 670 C CA . LYS A 1 88 ? -20.223 -2.330 5.646 1.00 91.00 88 LYS A CA 1
ATOM 671 C C . LYS A 1 88 ? -19.743 -1.158 4.776 1.00 91.00 88 LYS A C 1
ATOM 673 O O . LYS A 1 88 ? -20.207 -0.994 3.643 1.00 91.00 88 LYS A O 1
ATOM 678 N N . LYS A 1 89 ? -18.850 -0.308 5.291 1.00 92.12 89 LYS A N 1
ATOM 679 C CA . LYS A 1 89 ? -18.200 0.782 4.537 1.00 92.12 89 LYS A CA 1
ATOM 680 C C . LYS A 1 89 ? -16.758 0.484 4.148 1.00 92.12 89 LYS A C 1
ATOM 682 O O . LYS A 1 89 ? -16.247 1.154 3.250 1.00 92.12 89 LYS A O 1
ATOM 687 N N . PHE A 1 90 ? -16.120 -0.524 4.736 1.00 93.44 90 PHE A N 1
ATOM 688 C CA . PHE A 1 90 ? -14.867 -1.053 4.215 1.00 93.44 90 PHE A CA 1
ATOM 689 C C . PHE A 1 90 ? -15.178 -1.818 2.931 1.00 93.44 90 PHE A C 1
ATOM 691 O O . PHE A 1 90 ? -15.723 -2.921 2.941 1.00 93.44 90 PHE A O 1
ATOM 698 N N . ASN A 1 91 ? -14.830 -1.220 1.797 1.00 93.88 91 ASN A N 1
ATOM 699 C CA . ASN A 1 91 ? -15.072 -1.809 0.491 1.00 93.88 91 ASN A CA 1
ATOM 700 C C . ASN A 1 91 ? -13.761 -2.337 -0.101 1.00 93.88 91 ASN A C 1
ATOM 702 O O . ASN A 1 91 ? -12.997 -1.573 -0.689 1.00 93.88 91 ASN A O 1
ATOM 706 N N . VAL A 1 92 ? -13.535 -3.653 -0.006 1.00 95.50 92 VAL A N 1
ATOM 707 C CA . VAL A 1 92 ? -12.392 -4.327 -0.655 1.00 95.50 92 VAL A CA 1
ATOM 708 C C . VAL A 1 92 ? -12.385 -4.120 -2.171 1.00 95.50 92 VAL A C 1
ATOM 710 O O . VAL A 1 92 ? -11.326 -4.065 -2.777 1.00 95.50 92 VAL A O 1
ATOM 713 N N . ASP A 1 93 ? -13.544 -3.936 -2.802 1.00 93.94 93 ASP A N 1
ATOM 714 C CA . ASP A 1 93 ? -13.662 -3.672 -4.238 1.00 93.94 93 ASP A CA 1
ATOM 715 C C . ASP A 1 93 ? -13.590 -2.171 -4.583 1.00 93.94 93 ASP A C 1
ATOM 717 O O . ASP A 1 93 ? -13.844 -1.773 -5.722 1.00 93.94 93 ASP A O 1
ATOM 721 N N . SER A 1 94 ? -13.224 -1.320 -3.619 1.00 92.12 94 SER A N 1
ATOM 722 C CA . SER A 1 94 ? -12.947 0.094 -3.861 1.00 92.12 94 SER A CA 1
ATOM 723 C C . SER A 1 94 ? -11.751 0.269 -4.794 1.00 92.12 94 SER A C 1
ATOM 725 O O . SER A 1 94 ? -10.745 -0.424 -4.662 1.00 92.12 94 SER A O 1
ATOM 727 N N . ARG A 1 95 ? -11.806 1.278 -5.672 1.00 92.50 95 ARG A N 1
ATOM 728 C CA . ARG A 1 95 ? -10.643 1.693 -6.479 1.00 92.50 95 ARG A CA 1
ATOM 729 C C . ARG A 1 95 ? -9.432 2.060 -5.615 1.00 92.50 95 ARG A C 1
ATOM 731 O O . ARG A 1 95 ? -8.309 1.795 -5.996 1.00 92.50 95 ARG A O 1
ATOM 738 N N . PHE A 1 96 ? -9.666 2.586 -4.411 1.00 93.94 96 PHE A N 1
ATOM 739 C CA . PHE A 1 96 ? -8.598 2.960 -3.483 1.00 93.94 96 PHE A CA 1
ATOM 740 C C . PHE A 1 96 ? -7.857 1.746 -2.891 1.00 93.94 96 PHE A C 1
ATOM 742 O O . PHE A 1 96 ? -6.828 1.923 -2.242 1.00 93.94 96 PHE A O 1
ATOM 749 N N . ASN A 1 97 ? -8.384 0.534 -3.098 1.00 96.62 97 ASN A N 1
ATOM 750 C CA . ASN A 1 97 ? -7.789 -0.747 -2.721 1.00 96.62 97 ASN A CA 1
ATOM 751 C C . ASN A 1 97 ? -7.266 -1.522 -3.947 1.00 96.62 97 ASN A C 1
ATOM 753 O O . ASN A 1 97 ? -7.097 -2.737 -3.887 1.00 96.62 97 ASN A O 1
ATOM 757 N N . ARG A 1 98 ? -7.067 -0.859 -5.087 1.00 95.94 98 ARG A N 1
ATOM 758 C CA . ARG A 1 98 ? -6.665 -1.498 -6.342 1.00 95.94 98 ARG A CA 1
ATOM 759 C C . ARG A 1 98 ? -5.433 -0.834 -6.922 1.00 95.94 98 ARG A C 1
ATOM 761 O O . ARG A 1 98 ? -5.204 0.338 -6.660 1.00 95.94 98 ARG A O 1
ATOM 768 N N . VAL A 1 99 ? -4.646 -1.588 -7.678 1.00 96.62 99 VAL A N 1
ATOM 769 C CA . VAL A 1 99 ? -3.429 -1.125 -8.344 1.00 96.62 99 VAL A CA 1
ATOM 770 C C . VAL A 1 99 ? -3.202 -1.926 -9.622 1.00 96.62 99 VAL A C 1
ATOM 772 O O . VAL A 1 99 ? -3.421 -3.135 -9.663 1.00 96.62 99 VAL A O 1
ATOM 775 N N . HIS A 1 100 ? -2.746 -1.264 -10.681 1.00 96.69 100 HIS A N 1
ATOM 776 C CA . HIS A 1 100 ? -2.379 -1.931 -11.925 1.00 96.69 100 HIS A CA 1
ATOM 777 C C . HIS A 1 100 ? -0.967 -2.512 -11.838 1.00 96.69 100 HIS A C 1
ATOM 779 O O . HIS A 1 100 ? 0.006 -1.784 -11.639 1.00 96.69 100 HIS A O 1
ATOM 785 N N . LEU A 1 101 ? -0.837 -3.828 -12.011 1.00 96.81 101 LEU A N 1
ATOM 786 C CA . LEU A 1 101 ? 0.441 -4.537 -11.956 1.00 96.81 101 LEU A CA 1
ATOM 787 C C . LEU A 1 101 ? 0.585 -5.486 -13.142 1.00 96.81 101 LEU A C 1
ATOM 789 O O . LEU A 1 101 ? -0.370 -6.144 -13.552 1.00 96.81 101 LEU A O 1
ATOM 793 N N . ARG A 1 102 ? 1.801 -5.606 -13.677 1.00 95.69 102 ARG A N 1
ATOM 794 C CA . ARG A 1 102 ? 2.132 -6.682 -14.619 1.00 95.69 102 ARG A CA 1
ATOM 795 C C . ARG A 1 102 ? 1.948 -8.036 -13.927 1.00 95.69 102 ARG A C 1
ATOM 797 O O . ARG A 1 102 ? 2.201 -8.150 -12.730 1.00 95.69 102 ARG A O 1
ATOM 804 N N . SER A 1 103 ? 1.500 -9.058 -14.654 1.00 94.06 103 SER A N 1
ATOM 805 C CA . SER A 1 103 ? 1.082 -10.339 -14.057 1.00 94.06 103 SER A CA 1
ATOM 806 C C . SER A 1 103 ? 2.135 -11.029 -13.175 1.00 94.06 103 SER A C 1
ATOM 808 O O . SER A 1 103 ? 1.793 -11.641 -12.172 1.00 94.06 103 SER A O 1
ATOM 810 N N . ASP A 1 104 ? 3.412 -10.951 -13.547 1.00 93.38 104 ASP A N 1
ATOM 811 C CA . ASP A 1 104 ? 4.536 -11.496 -12.772 1.00 93.38 104 ASP A CA 1
ATOM 812 C C . ASP A 1 104 ? 4.778 -10.704 -11.475 1.00 93.38 104 ASP A C 1
ATOM 814 O O . ASP A 1 104 ? 4.940 -11.293 -10.410 1.00 93.38 104 ASP A O 1
ATOM 818 N N . ILE A 1 105 ? 4.718 -9.372 -11.548 1.00 96.44 105 ILE A N 1
ATOM 819 C CA . ILE A 1 105 ? 4.841 -8.474 -10.392 1.00 96.44 105 ILE A CA 1
ATOM 820 C C . ILE A 1 105 ? 3.648 -8.618 -9.440 1.00 96.44 105 ILE A C 1
ATOM 822 O O . ILE A 1 105 ? 3.830 -8.591 -8.223 1.00 96.44 105 ILE A O 1
ATOM 826 N N . HIS A 1 106 ? 2.440 -8.790 -9.982 1.00 96.88 106 HIS A N 1
ATOM 827 C CA . HIS A 1 106 ? 1.234 -9.080 -9.210 1.00 96.88 106 HIS A CA 1
ATOM 828 C C . HIS A 1 106 ? 1.380 -10.400 -8.455 1.00 96.88 106 HIS A C 1
ATOM 830 O O . HIS A 1 106 ? 1.157 -10.441 -7.252 1.00 96.88 106 HIS A O 1
ATOM 836 N N . HIS A 1 107 ? 1.848 -11.456 -9.124 1.00 95.94 107 HIS A N 1
ATOM 837 C CA . HIS A 1 107 ? 2.078 -12.734 -8.461 1.00 95.94 107 HIS A CA 1
ATOM 838 C C . HIS A 1 107 ? 3.110 -12.615 -7.331 1.00 95.94 107 HIS A C 1
ATOM 840 O O . HIS A 1 107 ? 2.861 -13.069 -6.221 1.00 95.94 107 HIS A O 1
ATOM 846 N N . ALA A 1 108 ? 4.221 -11.911 -7.571 1.00 96.31 108 ALA A N 1
ATOM 847 C CA . ALA A 1 108 ? 5.208 -11.616 -6.535 1.00 96.31 108 ALA A CA 1
ATOM 848 C C . ALA A 1 108 ? 4.633 -10.802 -5.359 1.00 96.31 108 ALA A C 1
ATOM 850 O O . ALA A 1 108 ? 5.046 -10.987 -4.212 1.00 96.31 108 ALA A O 1
ATOM 851 N N . TYR A 1 109 ? 3.690 -9.897 -5.634 1.00 97.50 109 TYR A N 1
ATOM 852 C CA . TYR A 1 109 ? 2.996 -9.123 -4.608 1.00 97.50 109 TYR A CA 1
ATOM 853 C C . TYR A 1 109 ? 2.104 -10.015 -3.739 1.00 97.50 109 TYR A C 1
ATOM 855 O O . TYR A 1 109 ? 2.165 -9.907 -2.513 1.00 97.50 109 TYR A O 1
ATOM 863 N N . ASP A 1 110 ? 1.321 -10.904 -4.350 1.00 96.44 110 ASP A N 1
ATOM 864 C CA . ASP A 1 110 ? 0.449 -11.853 -3.649 1.00 96.44 110 ASP A CA 1
ATOM 865 C C . ASP A 1 110 ? 1.251 -12.897 -2.857 1.00 96.44 110 ASP A C 1
ATOM 867 O O . ASP A 1 110 ? 0.848 -13.289 -1.768 1.00 96.44 110 ASP A O 1
ATOM 871 N N . SER A 1 111 ? 2.429 -13.292 -3.348 1.00 95.88 111 SER A N 1
ATOM 872 C CA . SER A 1 111 ? 3.360 -14.209 -2.674 1.00 95.88 111 SER A CA 1
ATOM 873 C C . SER A 1 111 ? 4.213 -13.550 -1.579 1.00 95.88 111 SER A C 1
ATOM 875 O O . SER A 1 111 ? 5.233 -14.107 -1.179 1.00 95.88 111 SER A O 1
ATOM 877 N N . HIS A 1 112 ? 3.829 -12.367 -1.087 1.00 96.12 112 HIS A N 1
ATOM 878 C CA . HIS A 1 112 ? 4.510 -11.666 0.012 1.00 96.12 112 HIS A CA 1
ATOM 879 C C . HIS A 1 112 ? 6.008 -11.374 -0.247 1.00 96.12 112 HIS A C 1
ATOM 881 O O . HIS A 1 112 ? 6.789 -11.243 0.696 1.00 96.12 112 HIS A O 1
ATOM 887 N N . LEU A 1 113 ? 6.438 -11.252 -1.513 1.00 96.06 113 LEU A N 1
ATOM 888 C CA . LEU A 1 113 ? 7.849 -10.979 -1.834 1.00 96.06 113 LEU A CA 1
ATOM 889 C C . LEU A 1 113 ? 8.222 -9.505 -1.635 1.00 96.06 113 LEU A C 1
ATOM 891 O O . LEU A 1 113 ? 9.385 -9.184 -1.388 1.00 96.06 113 LEU A O 1
ATOM 895 N N . TRP A 1 114 ? 7.239 -8.610 -1.726 1.00 97.81 114 TRP A N 1
ATOM 896 C CA . TRP A 1 114 ? 7.397 -7.173 -1.518 1.00 97.81 114 TRP A CA 1
ATOM 897 C C . TRP A 1 114 ? 6.095 -6.531 -1.013 1.00 97.81 114 TRP A C 1
ATOM 899 O O . TRP A 1 114 ? 4.999 -7.091 -1.159 1.00 97.81 114 TRP A O 1
ATOM 909 N N . ALA A 1 115 ? 6.207 -5.338 -0.431 1.00 98.19 115 ALA A N 1
ATOM 910 C CA . ALA A 1 115 ? 5.086 -4.515 0.016 1.00 98.19 115 ALA A CA 1
ATOM 911 C C . ALA A 1 115 ? 5.146 -3.096 -0.566 1.00 98.19 115 ALA A C 1
ATOM 913 O O . ALA A 1 115 ? 6.217 -2.545 -0.821 1.00 98.19 115 ALA A O 1
ATOM 914 N N . LEU A 1 116 ? 3.964 -2.504 -0.746 1.00 98.44 116 LEU A N 1
ATOM 915 C CA . LEU A 1 116 ? 3.798 -1.087 -1.054 1.00 98.44 116 LEU A CA 1
ATOM 916 C C . LEU A 1 116 ? 3.529 -0.362 0.265 1.00 98.44 116 LEU A C 1
ATOM 918 O O . LEU A 1 116 ? 2.518 -0.640 0.908 1.00 98.44 116 LEU A O 1
ATOM 922 N N . VAL A 1 117 ? 4.422 0.536 0.676 1.00 98.50 117 VAL A N 1
ATOM 923 C CA . VAL A 1 117 ? 4.335 1.208 1.982 1.00 98.50 117 VAL A CA 1
ATOM 924 C C . VAL A 1 117 ? 4.289 2.719 1.774 1.00 98.50 117 VAL A C 1
ATOM 926 O O . VAL A 1 117 ? 5.068 3.222 0.967 1.00 98.50 117 VAL A O 1
ATOM 929 N N . PRO A 1 118 ? 3.395 3.476 2.438 1.00 98.19 118 PRO A N 1
ATOM 930 C CA . PRO A 1 118 ? 3.445 4.936 2.383 1.00 98.19 118 PRO A CA 1
ATOM 931 C C . PRO A 1 118 ? 4.811 5.469 2.820 1.00 98.19 118 PRO A C 1
ATOM 933 O O . PRO A 1 118 ? 5.529 4.821 3.581 1.00 98.19 118 PRO A O 1
ATOM 936 N N . THR A 1 119 ? 5.175 6.666 2.368 1.00 97.81 119 THR A N 1
ATOM 937 C CA . THR A 1 119 ? 6.403 7.301 2.859 1.00 97.81 119 THR A CA 1
ATOM 938 C C . THR A 1 119 ? 6.359 7.542 4.364 1.00 97.81 119 THR A C 1
ATOM 940 O O . THR A 1 119 ? 5.299 7.725 4.963 1.00 97.81 119 THR A O 1
ATOM 943 N N . GLN A 1 120 ? 7.549 7.641 4.957 1.00 97.56 120 GLN A N 1
ATOM 944 C CA . GLN A 1 120 ? 7.749 8.003 6.360 1.00 97.56 120 GLN A CA 1
ATOM 945 C C . GLN A 1 120 ? 6.949 9.253 6.773 1.00 97.56 120 GLN A C 1
ATOM 947 O O . GLN A 1 120 ? 6.419 9.307 7.876 1.00 97.56 120 GLN A O 1
ATOM 952 N N . ALA A 1 121 ? 6.831 10.251 5.889 1.00 96.69 121 ALA A N 1
ATOM 953 C CA . ALA A 1 121 ? 6.062 11.465 6.157 1.00 96.69 121 ALA A CA 1
ATOM 954 C C . ALA A 1 121 ? 4.571 11.163 6.395 1.00 96.69 121 ALA A C 1
ATOM 956 O O . ALA A 1 121 ? 4.024 11.577 7.413 1.00 96.69 121 ALA A O 1
ATOM 957 N N . ILE A 1 122 ? 3.943 10.368 5.521 1.00 96.50 122 ILE A N 1
ATOM 958 C CA . ILE A 1 122 ? 2.536 9.962 5.677 1.00 96.50 122 ILE A CA 1
ATOM 959 C C . ILE A 1 122 ? 2.355 9.111 6.933 1.00 96.50 122 ILE A C 1
ATOM 961 O O . ILE A 1 122 ? 1.394 9.294 7.678 1.00 96.50 122 ILE A O 1
ATOM 965 N N . LEU A 1 123 ? 3.272 8.175 7.185 1.00 97.25 123 LEU A N 1
ATOM 966 C CA . LEU A 1 123 ? 3.215 7.339 8.381 1.00 97.25 123 LEU A CA 1
ATOM 967 C C . LEU A 1 123 ? 3.321 8.193 9.657 1.00 97.25 123 LEU A C 1
ATOM 969 O O . LEU A 1 123 ? 2.516 8.015 10.569 1.00 97.25 123 LEU A O 1
ATOM 973 N N . ASN A 1 124 ? 4.230 9.172 9.697 1.00 96.12 124 ASN A N 1
ATOM 974 C CA . ASN A 1 124 ? 4.358 10.131 10.799 1.00 96.12 124 ASN A CA 1
ATOM 975 C C . ASN A 1 124 ? 3.075 10.945 11.020 1.00 96.12 124 ASN A C 1
ATOM 977 O O . ASN A 1 124 ? 2.667 11.121 12.166 1.00 96.12 124 ASN A O 1
ATOM 981 N N . GLU A 1 125 ? 2.431 11.425 9.952 1.00 94.56 125 GLU A N 1
ATOM 982 C CA . GLU A 1 125 ? 1.155 12.148 10.044 1.00 94.56 125 GLU A CA 1
ATOM 983 C C . GLU A 1 125 ? 0.064 11.277 10.680 1.00 94.56 125 GLU A C 1
ATOM 985 O O . GLU A 1 125 ? -0.637 11.721 11.592 1.00 94.56 125 GLU A O 1
ATOM 990 N N . ILE A 1 126 ? -0.036 10.010 10.262 1.00 94.31 126 ILE A N 1
ATOM 991 C CA . ILE A 1 126 ? -0.992 9.048 10.827 1.00 94.31 126 ILE A CA 1
ATOM 992 C C . ILE A 1 126 ? -0.668 8.756 12.299 1.00 94.31 126 ILE A C 1
ATOM 994 O O . ILE A 1 126 ? -1.579 8.729 13.126 1.00 94.31 126 ILE A O 1
ATOM 998 N N . VAL A 1 127 ? 0.609 8.584 12.655 1.00 95.06 127 VAL A N 1
ATOM 999 C CA . VAL A 1 127 ? 1.043 8.381 14.048 1.00 95.06 127 VAL A CA 1
ATOM 1000 C C . VAL A 1 127 ? 0.685 9.587 14.914 1.00 95.06 127 VAL A C 1
ATOM 1002 O O . VAL A 1 127 ? 0.033 9.424 15.946 1.00 95.06 127 VAL A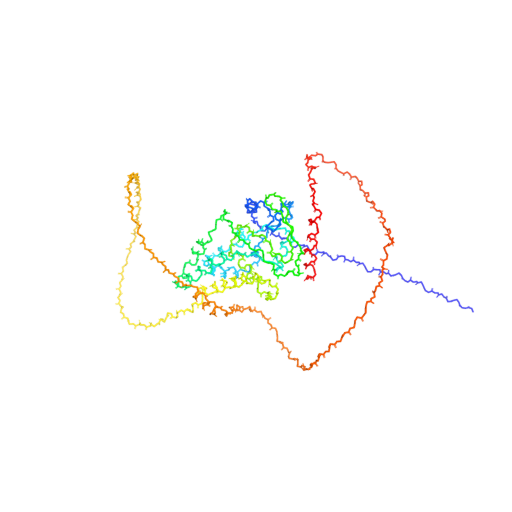 O 1
ATOM 1005 N N . ALA A 1 128 ? 1.069 10.798 14.501 1.00 94.00 128 ALA A N 1
ATOM 1006 C CA . ALA A 1 128 ? 0.799 12.031 15.242 1.00 94.00 128 ALA A CA 1
ATOM 1007 C C . ALA A 1 128 ? -0.704 12.215 15.487 1.00 94.00 128 ALA A C 1
ATOM 1009 O O . ALA A 1 128 ? -1.143 12.579 16.581 1.00 94.00 128 ALA A O 1
ATOM 1010 N N . PHE A 1 129 ? -1.500 11.882 14.480 1.00 90.88 129 PHE A N 1
ATOM 1011 C CA . PHE A 1 129 ? -2.941 11.879 14.582 1.00 90.88 129 PHE A CA 1
ATOM 1012 C C . PHE A 1 129 ? -3.485 10.832 15.567 1.00 90.88 129 PHE A C 1
ATOM 1014 O O . PHE A 1 129 ? -4.297 11.171 16.432 1.00 90.88 129 PHE A O 1
ATOM 1021 N N . CYS A 1 130 ? -3.035 9.575 15.483 1.00 91.38 130 CYS A N 1
ATOM 1022 C CA . CYS A 1 130 ? -3.449 8.520 16.409 1.00 91.38 130 CYS A CA 1
ATOM 1023 C C . CYS A 1 130 ? -3.111 8.893 17.860 1.00 91.38 130 CYS A C 1
ATOM 1025 O O . CYS A 1 130 ? -3.952 8.732 18.745 1.00 91.38 130 CYS A O 1
ATOM 1027 N N . VAL A 1 131 ? -1.931 9.473 18.098 1.00 92.75 131 VAL A N 1
ATOM 1028 C CA . VAL A 1 131 ? -1.532 10.016 19.407 1.00 92.75 131 VAL A CA 1
ATOM 1029 C C . VAL A 1 131 ? -2.501 11.106 19.873 1.00 92.75 131 VAL A C 1
ATOM 1031 O O . VAL A 1 131 ? -2.946 11.083 21.021 1.00 92.75 131 VAL A O 1
ATOM 1034 N N . GLY A 1 132 ? -2.887 12.030 18.989 1.00 90.94 132 GLY A N 1
ATOM 1035 C CA . GLY A 1 132 ? -3.891 13.056 19.283 1.00 90.94 132 GLY A CA 1
ATOM 1036 C C . GLY A 1 132 ? -5.234 12.471 19.731 1.00 90.94 132 GLY A C 1
ATOM 1037 O O . GLY A 1 132 ? -5.789 12.908 20.741 1.00 90.94 132 GLY A O 1
ATOM 1038 N N . LEU A 1 133 ? -5.726 11.441 19.037 1.00 89.19 133 LEU A N 1
ATOM 1039 C CA . LEU A 1 133 ? -6.975 10.757 19.390 1.00 89.19 133 LEU A CA 1
ATOM 1040 C C . LEU A 1 133 ? -6.899 10.027 20.735 1.00 89.19 133 LEU A C 1
ATOM 1042 O O . LEU A 1 133 ? -7.832 10.126 21.538 1.00 89.19 133 LEU A O 1
ATOM 1046 N N . ILE A 1 134 ? -5.794 9.320 20.985 1.00 88.62 134 ILE A N 1
ATOM 1047 C CA . ILE A 1 134 ? -5.548 8.618 22.251 1.00 88.62 134 ILE A CA 1
ATOM 1048 C C . ILE A 1 134 ? -5.546 9.627 23.410 1.00 88.62 134 ILE A C 1
ATOM 1050 O O . ILE A 1 134 ? -6.242 9.424 24.407 1.00 88.62 134 ILE A O 1
ATOM 1054 N N . ASN A 1 135 ? -4.844 10.752 23.250 1.00 90.06 135 ASN A N 1
ATOM 1055 C CA . ASN A 1 135 ? -4.720 11.784 24.280 1.00 90.06 135 ASN A CA 1
ATOM 1056 C C . ASN A 1 135 ? -6.030 12.537 24.540 1.00 90.06 135 ASN A C 1
ATOM 1058 O O . ASN A 1 135 ? -6.371 12.809 25.690 1.00 90.06 135 ASN A O 1
ATOM 1062 N N . ALA A 1 136 ? -6.795 12.849 23.491 1.00 86.56 136 ALA A N 1
ATOM 1063 C CA . ALA A 1 136 ? -8.056 13.578 23.616 1.00 86.56 136 ALA A CA 1
ATOM 1064 C C . ALA A 1 136 ? -9.190 12.741 24.238 1.00 86.56 136 ALA A C 1
ATOM 1066 O O . ALA A 1 136 ? -10.277 13.270 24.468 1.00 86.56 136 ALA A O 1
ATOM 1067 N N . ARG A 1 137 ? -8.987 11.428 24.449 1.00 77.88 137 ARG A N 1
ATOM 1068 C CA . ARG A 1 137 ? -10.044 10.448 24.781 1.00 77.88 137 ARG A CA 1
ATOM 1069 C C . ARG A 1 137 ? -11.239 10.498 23.808 1.00 77.88 137 ARG A C 1
ATOM 1071 O O . ARG A 1 137 ? -12.309 9.966 24.091 1.00 77.88 137 ARG A O 1
ATOM 1078 N N . GLY A 1 138 ? -11.055 11.111 22.637 1.00 67.62 138 GLY A N 1
ATOM 1079 C CA . GLY A 1 138 ? -12.089 11.428 21.656 1.00 67.62 138 GLY A CA 1
ATOM 1080 C C . GLY A 1 138 ? -12.366 10.276 20.697 1.00 67.62 138 GLY A C 1
ATOM 1081 O O . GLY A 1 138 ? -12.379 10.478 19.485 1.00 67.62 138 GLY A O 1
ATOM 1082 N N . ARG A 1 139 ? -12.585 9.063 21.223 1.00 66.88 139 ARG A N 1
ATOM 1083 C CA . ARG A 1 139 ? -12.756 7.838 20.415 1.00 66.88 139 ARG A CA 1
ATOM 1084 C C . ARG A 1 139 ? -13.946 7.899 19.451 1.00 66.88 139 ARG A C 1
ATOM 1086 O O . ARG A 1 139 ? -13.936 7.242 18.419 1.00 66.88 139 ARG A O 1
ATOM 1093 N N . HIS A 1 140 ? -14.946 8.732 19.740 1.00 65.31 140 HIS A N 1
ATOM 1094 C CA . HIS A 1 140 ? -16.139 8.885 18.901 1.00 65.31 140 HIS A CA 1
ATOM 1095 C C . HIS A 1 140 ? -15.891 9.590 17.559 1.00 65.31 140 HIS A C 1
ATOM 1097 O O . HIS A 1 140 ? -16.811 9.673 16.754 1.00 65.31 140 HIS A O 1
ATOM 1103 N N . ARG A 1 141 ? -14.679 10.104 17.303 1.00 69.00 141 ARG A N 1
ATOM 1104 C CA . ARG A 1 141 ? -14.364 10.869 16.086 1.00 69.00 141 ARG A CA 1
ATOM 1105 C C . ARG A 1 141 ? -13.385 10.185 15.142 1.00 69.00 141 ARG A C 1
ATOM 1107 O O . ARG A 1 141 ? -12.965 10.826 14.189 1.00 69.00 141 ARG A O 1
ATOM 1114 N N . ILE A 1 142 ? -13.027 8.917 15.376 1.00 74.69 142 ILE A N 1
ATOM 1115 C CA . ILE A 1 142 ? -12.030 8.213 14.548 1.00 74.69 142 ILE A CA 1
ATOM 1116 C C . ILE A 1 142 ? -12.396 8.317 13.059 1.00 74.69 142 ILE A C 1
ATOM 1118 O O . ILE A 1 142 ? -11.537 8.667 12.266 1.00 74.69 142 ILE A O 1
ATOM 1122 N N . TYR A 1 143 ? -13.671 8.148 12.692 1.00 72.38 143 TYR A N 1
ATOM 1123 C CA . TYR A 1 143 ? -14.131 8.242 11.302 1.00 72.38 143 TYR A CA 1
ATOM 1124 C C . TYR A 1 143 ? -13.818 9.579 10.615 1.00 72.38 143 TYR A C 1
ATOM 1126 O O . TYR A 1 143 ? -13.070 9.622 9.637 1.00 72.38 143 TYR A O 1
ATOM 1134 N N . ASP A 1 144 ? -14.395 10.669 11.137 1.00 72.19 144 ASP A N 1
ATOM 1135 C CA . ASP A 1 144 ? -14.264 12.014 10.565 1.00 72.19 144 ASP A CA 1
ATOM 1136 C C . ASP A 1 144 ? -12.798 12.429 10.520 1.00 72.19 144 ASP A C 1
ATOM 1138 O O . ASP A 1 144 ? -12.321 13.072 9.588 1.00 72.19 144 ASP A O 1
ATOM 1142 N N . ALA A 1 145 ? -12.070 12.010 11.545 1.00 67.88 145 ALA A N 1
ATOM 1143 C CA . ALA A 1 145 ? -10.702 12.384 11.750 1.00 67.88 145 ALA A CA 1
ATOM 1144 C C . ALA A 1 145 ? -9.770 11.570 10.807 1.00 67.88 145 ALA A C 1
ATOM 1146 O O . ALA A 1 145 ? -8.894 12.161 10.180 1.00 67.88 145 ALA A O 1
ATOM 1147 N N . CYS A 1 146 ? -10.001 10.270 10.580 1.00 67.88 146 CYS A N 1
ATOM 1148 C CA . CYS A 1 146 ? -9.256 9.464 9.600 1.00 67.88 146 CYS A CA 1
ATOM 1149 C C . CYS A 1 146 ? -9.448 9.983 8.166 1.00 67.88 146 CYS A C 1
ATOM 1151 O O . CYS A 1 146 ? -8.472 10.112 7.425 1.00 67.88 146 CYS A O 1
ATOM 1153 N N . LEU A 1 147 ? -10.682 10.347 7.798 1.00 73.62 147 LEU A N 1
ATOM 1154 C CA . LEU A 1 147 ? -10.979 10.965 6.500 1.00 73.62 147 LEU A CA 1
ATOM 1155 C C . LEU A 1 147 ? -10.394 12.377 6.357 1.00 73.62 147 LEU A C 1
ATOM 1157 O O . LEU A 1 147 ? -10.151 12.817 5.237 1.00 73.62 147 LEU A O 1
ATOM 1161 N N . SER A 1 148 ? -10.154 13.089 7.463 1.00 76.31 148 SER A N 1
ATOM 1162 C CA . SER A 1 148 ? -9.577 14.439 7.420 1.00 76.31 148 SER A CA 1
ATOM 1163 C C . SER A 1 148 ? -8.089 14.455 7.051 1.00 76.31 148 SER A C 1
ATOM 1165 O O . SER A 1 148 ? -7.653 15.346 6.327 1.00 76.31 148 SER A O 1
ATOM 1167 N N . ILE A 1 149 ? -7.311 13.457 7.488 1.00 74.50 149 ILE A N 1
ATOM 1168 C CA . ILE A 1 149 ? -5.880 13.342 7.140 1.00 74.50 149 ILE A CA 1
ATOM 1169 C C . ILE A 1 149 ? -5.739 12.911 5.680 1.00 74.50 149 ILE A C 1
ATOM 1171 O O . ILE A 1 149 ? -4.922 13.425 4.911 1.00 74.50 149 ILE A O 1
ATOM 1175 N N . LEU A 1 150 ? -6.552 11.929 5.295 1.00 78.56 150 LEU A N 1
ATOM 1176 C CA . LEU A 1 150 ? -6.474 11.252 4.015 1.00 78.56 150 LEU A CA 1
ATOM 1177 C C . LEU A 1 150 ? -7.855 11.321 3.359 1.00 78.56 150 LEU A C 1
ATOM 1179 O O . LEU A 1 150 ? -8.615 10.354 3.412 1.00 78.56 150 LEU A O 1
ATOM 1183 N N . PRO A 1 151 ? -8.213 12.475 2.764 1.00 82.00 151 PRO A N 1
ATOM 1184 C CA . PRO A 1 151 ? -9.475 12.583 2.056 1.00 82.00 151 PRO A CA 1
ATOM 1185 C C . PRO A 1 151 ? -9.504 11.559 0.924 1.00 82.00 151 PRO A C 1
ATOM 1187 O O . PRO A 1 151 ? -8.502 11.354 0.239 1.00 82.00 151 PRO A O 1
ATOM 1190 N N . ASN A 1 152 ? -10.671 10.949 0.704 1.00 79.19 152 ASN A N 1
ATOM 1191 C CA . ASN A 1 152 ? -10.940 10.080 -0.445 1.00 79.19 152 ASN A CA 1
ATOM 1192 C C . ASN A 1 152 ? -11.076 10.912 -1.730 1.00 79.19 152 ASN A C 1
ATOM 1194 O O . ASN A 1 152 ? -12.113 10.897 -2.399 1.00 79.19 152 ASN A O 1
ATOM 1198 N N . ASP A 1 153 ? -10.033 11.667 -2.040 1.00 85.94 153 ASP A N 1
ATOM 1199 C CA . ASP A 1 153 ? -9.912 12.471 -3.238 1.00 85.94 153 ASP A CA 1
ATOM 1200 C C . ASP A 1 153 ? -9.353 11.603 -4.368 1.00 85.94 153 ASP A C 1
ATOM 1202 O O . ASP A 1 153 ? -8.408 10.836 -4.202 1.00 85.94 153 ASP A O 1
ATOM 1206 N N . VAL A 1 154 ? -10.012 11.685 -5.515 1.00 84.56 154 VAL A N 1
ATOM 1207 C CA . VAL A 1 154 ? -9.700 10.903 -6.711 1.00 84.56 154 VAL A CA 1
ATOM 1208 C C . VAL A 1 154 ? -8.411 11.382 -7.359 1.00 84.56 154 VAL A C 1
ATOM 1210 O O . VAL A 1 154 ? -7.691 10.591 -7.962 1.00 84.56 154 VAL A O 1
ATOM 1213 N N . GLU A 1 155 ? -8.165 12.683 -7.265 1.00 89.69 155 GLU A N 1
ATOM 1214 C CA . GLU A 1 155 ? -7.043 13.355 -7.908 1.00 89.69 155 GLU A CA 1
ATOM 1215 C C . GLU A 1 155 ? -5.798 13.298 -7.021 1.00 89.69 155 GLU A C 1
ATOM 1217 O O . GLU A 1 155 ? -4.667 13.402 -7.504 1.00 89.69 155 GLU A O 1
ATOM 1222 N N . LYS A 1 156 ? -5.992 13.067 -5.718 1.00 93.56 156 LYS A N 1
ATOM 1223 C CA . LYS A 1 156 ? -4.902 12.959 -4.761 1.00 93.56 156 LYS A CA 1
ATOM 1224 C C . LYS A 1 156 ? -4.118 11.672 -4.988 1.00 93.56 156 LYS A C 1
ATOM 1226 O O . LYS A 1 156 ? -4.622 10.559 -4.848 1.00 93.56 156 LYS A O 1
ATOM 1231 N N . ARG A 1 157 ? -2.834 11.847 -5.290 1.00 95.25 157 ARG A N 1
ATOM 1232 C CA . ARG A 1 157 ? -1.844 10.773 -5.324 1.00 95.25 157 ARG A CA 1
ATOM 1233 C C . ARG A 1 157 ? -0.957 10.863 -4.095 1.00 95.25 157 ARG A C 1
ATOM 1235 O O . ARG A 1 157 ? -0.557 11.949 -3.679 1.00 95.25 157 ARG A O 1
ATOM 1242 N N . TYR A 1 158 ? -0.672 9.709 -3.515 1.00 96.25 158 TYR A N 1
ATOM 1243 C CA . TYR A 1 158 ? 0.188 9.575 -2.356 1.00 96.25 158 TYR A CA 1
ATOM 1244 C C . TYR A 1 158 ? 1.542 9.002 -2.783 1.00 96.25 158 TYR A C 1
ATOM 1246 O O . TYR A 1 158 ? 1.584 8.113 -3.641 1.00 96.25 158 TYR A O 1
ATOM 1254 N N . PRO A 1 159 ? 2.646 9.481 -2.188 1.00 97.94 159 PRO A N 1
ATOM 1255 C CA . PRO A 1 159 ? 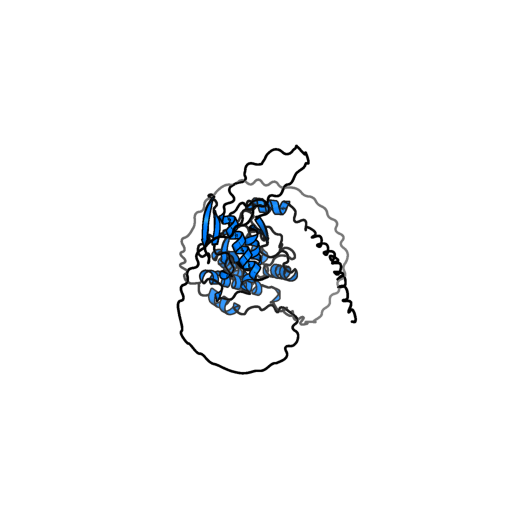3.953 8.875 -2.360 1.00 97.94 159 PRO A CA 1
ATOM 1256 C C . PRO A 1 159 ? 4.082 7.563 -1.571 1.00 97.94 159 PRO A C 1
ATOM 1258 O O . PRO A 1 159 ? 3.740 7.479 -0.388 1.00 97.94 159 PRO A O 1
ATOM 1261 N N . TYR A 1 160 ? 4.669 6.563 -2.219 1.00 98.44 160 TYR A N 1
ATOM 1262 C CA . TYR A 1 160 ? 4.923 5.230 -1.689 1.00 98.44 160 TYR A CA 1
ATOM 1263 C C . TYR A 1 160 ? 6.367 4.797 -1.920 1.00 98.44 160 TYR A C 1
ATOM 1265 O O . TYR A 1 160 ? 7.026 5.206 -2.876 1.00 98.44 160 TYR A O 1
ATOM 1273 N N . VAL A 1 161 ? 6.827 3.911 -1.047 1.00 98.25 161 VAL A N 1
ATOM 1274 C CA . VAL A 1 161 ? 8.106 3.219 -1.116 1.00 98.25 161 VAL A CA 1
ATOM 1275 C C . VAL A 1 161 ? 7.843 1.767 -1.505 1.00 98.25 161 VAL A C 1
ATOM 1277 O O . VAL A 1 161 ? 6.972 1.098 -0.939 1.00 98.25 161 VAL A O 1
ATOM 1280 N N . PHE A 1 162 ? 8.604 1.279 -2.480 1.00 98.12 162 PHE A N 1
ATOM 1281 C CA . PHE A 1 162 ? 8.696 -0.143 -2.782 1.00 98.12 162 PHE A CA 1
ATOM 1282 C C . PHE A 1 162 ? 9.586 -0.805 -1.729 1.00 98.12 162 PHE A C 1
ATOM 1284 O O . PHE A 1 162 ? 10.758 -0.453 -1.624 1.00 98.12 162 PHE A O 1
ATOM 1291 N N . VAL A 1 163 ? 9.034 -1.731 -0.943 1.00 97.75 163 VAL A N 1
ATOM 1292 C CA . VAL A 1 163 ? 9.766 -2.420 0.128 1.00 97.75 163 VAL A CA 1
ATOM 1293 C C . VAL A 1 163 ? 9.934 -3.895 -0.237 1.00 97.75 163 VAL A C 1
ATOM 1295 O O . VAL A 1 163 ? 8.979 -4.668 -0.111 1.00 97.75 163 VAL A O 1
ATOM 1298 N N . PRO A 1 164 ? 11.128 -4.311 -0.692 1.00 96.94 164 PRO A N 1
ATOM 1299 C CA . PRO A 1 164 ? 11.481 -5.717 -0.842 1.00 96.94 164 PRO A CA 1
ATOM 1300 C C . PRO A 1 164 ? 11.440 -6.425 0.513 1.00 96.94 164 PRO A C 1
ATOM 1302 O O . PRO A 1 164 ? 12.007 -5.929 1.487 1.00 96.94 164 PRO A O 1
ATOM 1305 N N . ILE A 1 165 ? 10.779 -7.579 0.570 1.00 95.50 165 ILE A N 1
ATOM 1306 C CA . ILE A 1 165 ? 10.659 -8.387 1.789 1.00 95.50 165 ILE A CA 1
ATOM 1307 C C . ILE A 1 165 ? 11.549 -9.623 1.686 1.00 95.50 165 ILE A C 1
ATOM 1309 O O . ILE A 1 165 ? 12.359 -9.874 2.565 1.00 95.50 165 ILE A O 1
ATOM 1313 N N . GLN A 1 166 ? 11.430 -10.378 0.593 1.00 93.06 166 GLN A N 1
ATOM 1314 C CA . GLN A 1 166 ? 12.196 -11.605 0.364 1.00 93.06 166 GLN A CA 1
ATOM 1315 C C . GLN A 1 166 ? 13.112 -11.419 -0.845 1.00 93.06 166 GLN A C 1
ATOM 1317 O O . GLN A 1 166 ? 12.892 -12.003 -1.906 1.00 93.06 166 GLN A O 1
ATOM 1322 N N . VAL A 1 167 ? 14.136 -10.570 -0.696 1.00 92.00 167 VAL A N 1
ATOM 1323 C CA . VAL A 1 167 ? 15.014 -10.133 -1.802 1.00 92.00 167 VAL A CA 1
ATOM 1324 C C . VAL A 1 167 ? 15.619 -11.311 -2.569 1.00 92.00 167 VAL A C 1
ATOM 1326 O O . VAL A 1 167 ? 15.707 -11.260 -3.792 1.00 92.00 167 VAL A O 1
ATOM 1329 N N . SER A 1 168 ? 15.999 -12.384 -1.869 1.00 90.81 168 SER A N 1
ATOM 1330 C CA . SER A 1 168 ? 16.596 -13.589 -2.461 1.00 90.81 168 SER A CA 1
ATOM 1331 C C . SER A 1 168 ? 15.670 -14.337 -3.426 1.00 90.81 168 SER A C 1
ATOM 1333 O O . SER A 1 168 ? 16.159 -15.066 -4.284 1.00 90.81 168 SER A O 1
ATOM 1335 N N . LYS A 1 169 ? 14.350 -14.148 -3.308 1.00 90.50 169 LYS A N 1
ATOM 1336 C CA . LYS A 1 169 ? 13.324 -14.778 -4.155 1.00 90.50 169 LYS A CA 1
ATOM 1337 C C . LYS A 1 169 ? 12.782 -13.844 -5.239 1.00 90.50 169 LYS A C 1
ATOM 1339 O O . LYS A 1 169 ? 11.965 -14.252 -6.060 1.00 90.50 169 LYS A O 1
ATOM 1344 N N . MET A 1 170 ? 13.187 -12.577 -5.227 1.00 90.56 170 MET A N 1
ATOM 1345 C CA . MET A 1 170 ? 12.772 -11.598 -6.227 1.00 90.56 170 MET A CA 1
ATOM 1346 C C . MET A 1 170 ? 13.654 -11.692 -7.472 1.00 90.56 170 MET A C 1
ATOM 1348 O O . MET A 1 170 ? 14.793 -12.155 -7.416 1.00 90.56 170 MET A O 1
ATOM 1352 N N . ALA A 1 171 ? 13.151 -11.210 -8.611 1.00 88.56 171 ALA A N 1
ATOM 1353 C CA . ALA A 1 171 ? 13.995 -11.086 -9.794 1.00 88.56 171 ALA A CA 1
ATOM 1354 C C . ALA A 1 171 ? 15.189 -10.153 -9.512 1.00 88.56 171 ALA A C 1
ATOM 1356 O O . ALA A 1 171 ? 15.030 -9.153 -8.811 1.00 88.56 171 ALA A O 1
ATOM 1357 N N . PRO A 1 172 ? 16.368 -10.404 -10.109 1.00 90.50 172 PRO A N 1
ATOM 1358 C CA . PRO A 1 172 ? 17.592 -9.649 -9.815 1.00 90.50 172 PRO A CA 1
ATOM 1359 C C . PRO A 1 172 ? 17.553 -8.187 -10.292 1.00 90.50 172 PRO A C 1
ATOM 1361 O O . PRO A 1 172 ? 18.406 -7.377 -9.920 1.00 90.50 172 PRO A O 1
ATOM 1364 N N . ARG A 1 173 ? 16.589 -7.836 -11.150 1.00 95.06 173 ARG A N 1
ATOM 1365 C CA . ARG A 1 173 ? 16.379 -6.473 -11.637 1.00 95.06 173 ARG A CA 1
ATOM 1366 C C . ARG A 1 173 ? 14.926 -6.218 -12.021 1.00 95.06 173 ARG A C 1
ATOM 1368 O O . ARG A 1 173 ? 14.197 -7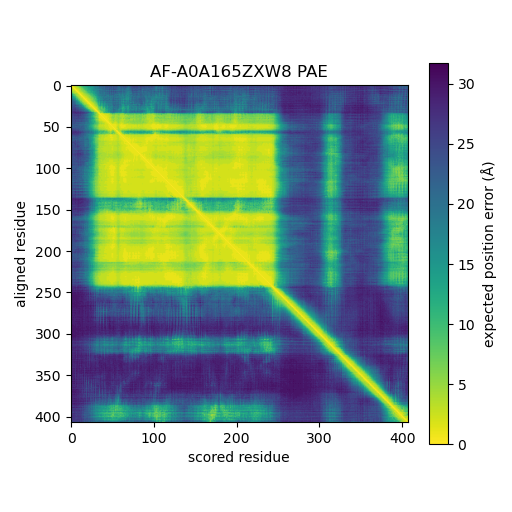.135 -12.390 1.00 95.06 173 ARG A O 1
ATOM 1375 N N . ILE A 1 174 ? 14.548 -4.948 -12.000 1.00 96.00 174 ILE A N 1
ATOM 1376 C CA . ILE A 1 174 ? 13.285 -4.418 -12.503 1.00 96.00 174 ILE A CA 1
ATOM 1377 C C . ILE A 1 174 ? 13.638 -3.349 -13.532 1.00 96.00 174 ILE A C 1
ATOM 1379 O O . ILE A 1 174 ? 14.377 -2.415 -13.229 1.00 96.00 174 ILE A O 1
ATOM 1383 N N . MET A 1 175 ? 13.119 -3.497 -14.747 1.00 95.94 175 MET A N 1
ATOM 1384 C CA . MET A 1 175 ? 13.141 -2.421 -15.734 1.00 95.94 175 MET A CA 1
ATOM 1385 C C . MET A 1 175 ? 11.880 -1.590 -15.565 1.00 95.94 175 MET A C 1
ATOM 1387 O O . MET A 1 175 ? 10.791 -2.156 -15.438 1.00 95.94 175 MET A O 1
ATOM 1391 N N . ARG A 1 176 ? 12.049 -0.273 -15.539 1.00 96.50 176 ARG A N 1
ATOM 1392 C CA . ARG A 1 176 ? 10.967 0.688 -15.404 1.00 96.50 176 ARG A CA 1
ATOM 1393 C C . ARG A 1 176 ? 11.023 1.698 -16.542 1.00 96.50 176 ARG A C 1
ATOM 1395 O O . ARG A 1 176 ? 12.079 2.282 -16.772 1.00 96.50 176 ARG A O 1
ATOM 1402 N N . THR A 1 177 ? 9.890 1.899 -17.196 1.00 96.31 177 THR A N 1
ATOM 1403 C CA . THR A 1 177 ? 9.640 3.006 -18.115 1.00 96.31 177 THR A CA 1
ATOM 1404 C C . THR A 1 177 ? 9.225 4.227 -17.302 1.00 96.31 177 THR A C 1
ATOM 1406 O O . THR A 1 177 ? 8.294 4.158 -16.496 1.00 96.31 177 THR A O 1
ATOM 1409 N N . GLU A 1 178 ? 9.930 5.334 -17.468 1.00 94.94 178 GLU A N 1
ATOM 1410 C CA . GLU A 1 178 ? 9.596 6.604 -16.831 1.00 94.94 178 GLU A CA 1
ATOM 1411 C C . GLU A 1 178 ? 8.596 7.413 -17.674 1.00 94.94 178 GLU A C 1
ATOM 1413 O O . GLU A 1 178 ? 8.343 7.078 -18.831 1.00 94.94 178 GLU A O 1
ATOM 1418 N N . PRO A 1 179 ? 7.997 8.491 -17.129 1.00 92.00 179 PRO A N 1
ATOM 1419 C CA . PRO A 1 179 ? 7.024 9.304 -17.863 1.00 92.00 179 PRO A CA 1
ATOM 1420 C C . PRO A 1 179 ? 7.562 9.991 -19.127 1.00 92.00 179 PRO A C 1
ATOM 1422 O O . PRO A 1 179 ? 6.767 10.427 -19.953 1.00 92.00 179 PRO A O 1
ATOM 1425 N N . ASP A 1 180 ? 8.883 10.124 -19.257 1.00 94.00 180 ASP A N 1
ATOM 1426 C CA . ASP A 1 180 ? 9.572 10.654 -20.439 1.00 94.00 180 ASP A CA 1
ATOM 1427 C C . ASP A 1 180 ? 9.959 9.553 -21.447 1.00 94.00 180 ASP A C 1
ATOM 1429 O O . ASP A 1 180 ? 10.793 9.784 -22.322 1.00 94.00 180 ASP A O 1
ATOM 1433 N N . ASP A 1 181 ? 9.378 8.356 -21.301 1.00 92.00 181 ASP A N 1
ATOM 1434 C CA . ASP A 1 181 ? 9.663 7.134 -22.064 1.00 92.00 181 ASP A CA 1
ATOM 1435 C C . ASP A 1 181 ? 11.126 6.651 -21.964 1.00 92.00 181 ASP A C 1
ATOM 1437 O O . ASP A 1 181 ? 11.556 5.755 -22.701 1.00 92.00 181 ASP A O 1
ATOM 1441 N N . SER A 1 182 ? 11.907 7.201 -21.025 1.00 94.94 182 SER A N 1
ATOM 1442 C CA . SER A 1 182 ? 13.230 6.679 -20.695 1.00 94.94 182 SER A CA 1
ATOM 1443 C C . SER A 1 182 ? 13.124 5.391 -19.877 1.00 94.94 182 SER A C 1
ATOM 1445 O O . SER A 1 182 ? 12.121 5.113 -19.219 1.00 94.94 182 SER A O 1
ATOM 1447 N N . TRP A 1 183 ? 14.176 4.573 -19.926 1.00 94.94 183 TRP A N 1
ATOM 1448 C CA . TRP A 1 183 ? 14.207 3.283 -19.246 1.00 94.94 183 TRP A CA 1
ATOM 1449 C C . TRP A 1 183 ? 15.275 3.284 -18.167 1.00 94.94 183 TRP A C 1
ATOM 1451 O O . TRP A 1 183 ? 16.462 3.444 -18.455 1.00 94.94 183 TRP A O 1
ATOM 1461 N N . ASN A 1 184 ? 14.861 3.006 -16.935 1.00 97.12 184 ASN A N 1
ATOM 1462 C CA . ASN A 1 184 ? 15.762 2.779 -15.817 1.00 97.12 184 ASN A CA 1
ATOM 1463 C C . ASN A 1 184 ? 15.775 1.301 -15.437 1.00 97.12 184 ASN A C 1
ATOM 1465 O O . ASN A 1 184 ? 14.750 0.617 -15.432 1.00 97.12 184 ASN A O 1
ATOM 1469 N N . THR A 1 185 ? 16.959 0.792 -15.102 1.00 97.12 185 THR A N 1
ATOM 1470 C CA . THR A 1 185 ? 17.113 -0.559 -14.558 1.00 97.12 185 THR A CA 1
ATOM 1471 C C . THR A 1 185 ? 17.492 -0.466 -13.091 1.00 97.12 185 THR A C 1
ATOM 1473 O O . THR A 1 185 ? 18.548 0.054 -12.741 1.00 97.12 185 THR A O 1
ATOM 1476 N N . TYR A 1 186 ? 16.639 -1.012 -12.233 1.00 97.19 186 TYR A N 1
ATOM 1477 C CA . TYR A 1 186 ? 16.864 -1.089 -10.798 1.00 97.19 186 TYR A CA 1
ATOM 1478 C C . TYR A 1 186 ? 17.284 -2.501 -10.429 1.00 97.19 186 TYR A C 1
ATOM 1480 O O . TYR A 1 186 ? 16.608 -3.463 -10.783 1.00 97.19 186 TYR A O 1
ATOM 1488 N N . HIS A 1 187 ? 18.395 -2.631 -9.716 1.00 96.62 187 HIS A N 1
ATOM 1489 C CA . HIS A 1 187 ? 18.946 -3.920 -9.308 1.00 96.62 187 HIS A CA 1
ATOM 1490 C C . HIS A 1 187 ? 18.594 -4.237 -7.860 1.00 96.62 187 HIS A C 1
ATOM 1492 O O . HIS A 1 187 ? 18.524 -3.325 -7.036 1.00 96.62 187 HIS A O 1
ATOM 1498 N N . THR A 1 188 ? 18.438 -5.523 -7.534 1.00 93.62 188 THR A N 1
ATOM 1499 C CA . THR A 1 188 ? 18.345 -5.989 -6.142 1.00 93.62 188 THR A CA 1
ATOM 1500 C C . THR A 1 188 ? 19.541 -5.475 -5.324 1.00 93.62 188 THR A C 1
ATOM 1502 O O . THR A 1 188 ? 20.669 -5.531 -5.815 1.00 93.62 188 THR A O 1
ATOM 1505 N N . PRO A 1 189 ? 19.339 -4.989 -4.087 1.00 94.88 189 PRO A N 1
ATOM 1506 C CA . PRO A 1 189 ? 18.114 -5.083 -3.298 1.00 94.88 189 PRO A CA 1
ATOM 1507 C C . PRO A 1 189 ? 17.192 -3.856 -3.460 1.00 94.88 189 PRO A C 1
ATOM 1509 O O . PRO A 1 189 ? 16.436 -3.532 -2.561 1.00 94.88 189 PRO A O 1
ATOM 1512 N N . PHE A 1 190 ? 17.255 -3.164 -4.601 1.00 95.69 190 PHE A N 1
ATOM 1513 C CA . PHE A 1 190 ? 16.379 -2.053 -4.995 1.00 95.69 190 PHE A CA 1
ATOM 1514 C C . PHE A 1 190 ? 16.497 -0.781 -4.142 1.00 95.69 190 PHE A C 1
ATOM 1516 O O . PHE A 1 190 ? 15.555 -0.002 -4.048 1.00 95.69 190 PHE A O 1
ATOM 1523 N N . LYS A 1 191 ? 17.688 -0.506 -3.596 1.00 93.56 191 LYS A N 1
ATOM 1524 C CA . LYS A 1 191 ? 17.950 0.677 -2.747 1.00 93.56 191 LYS A CA 1
ATOM 1525 C C . LYS A 1 191 ? 17.619 2.020 -3.401 1.00 93.56 191 LYS A C 1
ATOM 1527 O O . LYS A 1 191 ? 17.304 2.984 -2.718 1.00 93.56 191 LYS A O 1
ATOM 1532 N N . LEU A 1 192 ? 17.755 2.085 -4.725 1.00 95.38 192 LEU A N 1
ATOM 1533 C CA . LEU A 1 192 ? 17.556 3.296 -5.523 1.00 95.38 192 LEU A CA 1
ATOM 1534 C C . LEU A 1 192 ? 16.213 3.291 -6.264 1.00 95.38 192 LEU A C 1
ATOM 1536 O O . LEU A 1 192 ? 16.056 4.029 -7.233 1.00 95.38 192 LEU A O 1
ATOM 1540 N N . PHE A 1 193 ? 15.270 2.432 -5.867 1.00 97.31 193 PHE A N 1
ATOM 1541 C CA . PHE A 1 193 ? 13.958 2.395 -6.501 1.00 97.31 193 PHE A CA 1
ATOM 1542 C C . PHE A 1 193 ? 13.218 3.723 -6.264 1.00 97.31 193 PHE A C 1
ATOM 1544 O O . PHE A 1 193 ? 13.239 4.235 -5.140 1.00 97.31 193 PHE A O 1
ATOM 1551 N N . PRO A 1 194 ? 12.587 4.313 -7.293 1.00 97.44 194 PRO A N 1
ATOM 1552 C CA . PRO A 1 194 ? 11.997 5.636 -7.184 1.00 97.44 194 PRO A CA 1
ATOM 1553 C C . PRO A 1 194 ? 10.773 5.613 -6.271 1.00 97.44 194 PRO A C 1
ATOM 1555 O O . PRO A 1 194 ? 10.109 4.586 -6.099 1.00 97.44 194 PRO A O 1
ATOM 1558 N N . LEU A 1 195 ? 10.441 6.781 -5.719 1.00 97.81 195 LEU A N 1
ATOM 1559 C CA . LEU A 1 195 ? 9.165 6.966 -5.039 1.00 97.81 195 LEU A CA 1
ATOM 1560 C C . LEU A 1 195 ? 8.023 6.784 -6.038 1.00 97.81 195 LEU A C 1
ATOM 1562 O O . LEU A 1 195 ? 7.996 7.393 -7.107 1.00 97.81 195 LEU A O 1
ATOM 1566 N N . LEU A 1 196 ? 7.061 5.961 -5.654 1.00 97.81 196 LEU A N 1
ATOM 1567 C CA . LEU A 1 196 ? 5.891 5.652 -6.456 1.00 97.81 196 LEU A CA 1
ATOM 1568 C C . LEU A 1 196 ? 4.773 6.634 -6.117 1.00 97.81 196 LEU A C 1
ATOM 1570 O O . LEU A 1 196 ? 4.499 6.871 -4.948 1.00 97.81 196 LEU A O 1
ATOM 1574 N N . GLN A 1 197 ? 4.108 7.187 -7.126 1.00 97.25 197 GLN A N 1
ATOM 1575 C CA . GLN A 1 197 ? 2.931 8.037 -6.940 1.00 97.25 197 GLN A CA 1
ATOM 1576 C C . GLN A 1 197 ? 1.691 7.246 -7.331 1.00 97.25 197 GLN A C 1
ATOM 1578 O O . GLN A 1 197 ? 1.597 6.787 -8.468 1.00 97.25 197 GLN A O 1
ATOM 1583 N N . HIS A 1 198 ? 0.746 7.076 -6.409 1.00 96.56 198 HIS A N 1
ATOM 1584 C CA . HIS A 1 198 ? -0.436 6.258 -6.669 1.00 96.56 198 HIS A CA 1
ATOM 1585 C C . HIS A 1 198 ? -1.668 6.761 -5.906 1.00 96.56 198 HIS A C 1
ATOM 1587 O O . HIS A 1 198 ? -1.545 7.388 -4.857 1.00 96.56 198 HIS A O 1
ATOM 1593 N N . HIS A 1 199 ? -2.863 6.499 -6.434 1.00 95.50 199 HIS A N 1
ATOM 1594 C CA . HIS A 1 199 ? -4.130 7.002 -5.891 1.00 95.50 199 HIS A CA 1
ATOM 1595 C C . HIS A 1 199 ? -4.732 6.104 -4.791 1.00 95.50 199 HIS A C 1
ATOM 1597 O O . HIS A 1 199 ? -5.784 6.411 -4.234 1.00 95.50 199 HIS A O 1
ATOM 1603 N N . SER A 1 200 ? -4.111 4.958 -4.497 1.00 95.81 200 SER A N 1
ATOM 1604 C CA . SER A 1 200 ? -4.557 4.061 -3.425 1.00 95.81 200 SER A CA 1
ATOM 1605 C C . SER A 1 200 ? -4.638 4.792 -2.091 1.00 95.81 200 SER A C 1
ATOM 1607 O O . SER A 1 200 ? -3.872 5.712 -1.837 1.00 95.81 200 SER A O 1
ATOM 1609 N N . HIS A 1 201 ? -5.532 4.369 -1.202 1.00 95.69 201 HIS A N 1
ATOM 1610 C CA . HIS A 1 201 ? -5.619 4.993 0.115 1.00 95.69 201 HIS A CA 1
ATOM 1611 C C . HIS A 1 201 ? -4.578 4.371 1.069 1.00 95.69 201 HIS A C 1
ATOM 1613 O O . HIS A 1 201 ? -4.538 3.139 1.190 1.00 95.69 201 HIS A O 1
ATOM 1619 N N . PRO A 1 202 ? -3.769 5.171 1.799 1.00 96.88 202 PRO A N 1
ATOM 1620 C CA . PRO A 1 202 ? -2.694 4.663 2.657 1.00 96.88 202 PRO A CA 1
ATOM 1621 C C . PRO A 1 202 ? -3.104 3.588 3.673 1.00 96.88 202 PRO A C 1
ATOM 1623 O O . PRO A 1 202 ? -2.311 2.706 3.987 1.00 96.88 202 PRO A O 1
ATOM 1626 N N . TYR A 1 203 ? -4.346 3.596 4.162 1.00 96.19 203 TYR A N 1
ATOM 1627 C CA . TYR A 1 203 ? -4.803 2.590 5.135 1.00 96.19 203 TYR A CA 1
ATOM 1628 C C . TYR A 1 203 ? -4.845 1.171 4.554 1.00 96.19 203 TYR A C 1
ATOM 1630 O O . TYR A 1 203 ? -4.444 0.234 5.242 1.00 96.19 203 TYR A O 1
ATOM 1638 N N . TYR A 1 204 ? -5.244 1.002 3.285 1.00 97.31 204 TYR A N 1
ATOM 1639 C CA . TYR A 1 204 ? -5.193 -0.311 2.631 1.00 97.31 204 TYR A CA 1
ATOM 1640 C C . TYR A 1 204 ? -3.748 -0.797 2.506 1.00 97.31 204 TYR A C 1
ATOM 1642 O O . TYR A 1 204 ? -3.457 -1.952 2.808 1.00 97.31 204 TYR A O 1
ATOM 1650 N N . THR A 1 205 ? -2.827 0.094 2.123 1.00 98.06 205 THR A N 1
ATOM 1651 C CA . THR A 1 205 ? -1.405 -0.251 1.984 1.00 98.06 205 THR A CA 1
ATOM 1652 C C . THR A 1 205 ? -0.739 -0.555 3.323 1.00 98.06 205 THR A C 1
ATOM 1654 O O . THR A 1 205 ? 0.026 -1.506 3.399 1.00 98.06 205 THR A O 1
ATOM 1657 N N . ILE A 1 206 ? -1.069 0.179 4.394 1.00 98.19 206 ILE A N 1
ATOM 1658 C CA . ILE A 1 206 ? -0.555 -0.086 5.748 1.00 98.19 206 ILE A CA 1
ATOM 1659 C C . ILE A 1 206 ? -1.072 -1.431 6.252 1.00 98.19 206 ILE A C 1
ATOM 1661 O O . ILE A 1 206 ? -0.291 -2.213 6.781 1.00 98.19 206 ILE A O 1
ATOM 1665 N N . LEU A 1 207 ? -2.360 -1.732 6.049 1.00 98.00 207 LEU A N 1
ATOM 1666 C CA . LEU A 1 207 ? -2.928 -3.030 6.407 1.00 98.00 207 LEU A CA 1
ATOM 1667 C C . LEU A 1 207 ? -2.244 -4.173 5.649 1.00 98.00 207 LEU A C 1
ATOM 1669 O O . LEU A 1 207 ? -1.793 -5.130 6.272 1.00 98.00 207 LEU A O 1
ATOM 1673 N N . ASN A 1 208 ? -2.124 -4.073 4.323 1.00 98.25 208 ASN A N 1
ATOM 1674 C CA . ASN A 1 208 ? -1.431 -5.093 3.538 1.00 98.25 208 ASN A CA 1
ATOM 1675 C C . ASN A 1 208 ? 0.030 -5.257 3.990 1.00 98.25 208 ASN A C 1
ATOM 1677 O O . ASN A 1 208 ? 0.460 -6.378 4.243 1.00 98.25 208 ASN A O 1
ATOM 1681 N N . ALA A 1 209 ? 0.770 -4.155 4.141 1.00 98.31 209 ALA A N 1
ATOM 1682 C CA . ALA A 1 209 ? 2.161 -4.179 4.581 1.00 98.31 209 ALA A CA 1
ATOM 1683 C C . ALA A 1 209 ? 2.310 -4.820 5.966 1.00 98.31 209 ALA A C 1
ATOM 1685 O O . ALA A 1 209 ? 3.160 -5.685 6.140 1.00 98.31 209 ALA A O 1
ATOM 1686 N N . TYR A 1 210 ? 1.444 -4.460 6.920 1.00 98.25 210 TYR A N 1
ATOM 1687 C CA . TYR A 1 210 ? 1.415 -5.063 8.250 1.00 98.25 210 TYR A CA 1
ATOM 1688 C C . TYR A 1 210 ? 1.274 -6.583 8.167 1.00 98.25 210 TYR A C 1
ATOM 1690 O O . TYR A 1 210 ? 2.108 -7.292 8.718 1.00 98.25 210 TYR A O 1
ATOM 1698 N N . LEU A 1 211 ? 0.277 -7.082 7.424 1.00 97.12 211 LEU A N 1
ATOM 1699 C CA . LEU A 1 211 ? 0.053 -8.522 7.253 1.00 97.12 211 LEU A CA 1
ATOM 1700 C C . LEU A 1 211 ? 1.269 -9.209 6.623 1.00 97.12 211 LEU A C 1
ATOM 1702 O O . LEU A 1 211 ? 1.668 -10.278 7.064 1.00 97.12 211 LEU A O 1
ATOM 1706 N N . LYS A 1 212 ? 1.904 -8.576 5.632 1.00 97.31 212 LYS A N 1
ATOM 1707 C CA . LYS A 1 212 ? 3.119 -9.109 5.004 1.00 97.31 212 LYS A CA 1
ATOM 1708 C C . LYS A 1 212 ? 4.322 -9.131 5.942 1.00 97.31 212 LYS A C 1
ATOM 1710 O O . LYS A 1 212 ? 5.156 -10.010 5.800 1.00 97.31 212 LYS A O 1
ATOM 1715 N N . PHE A 1 213 ? 4.427 -8.192 6.879 1.00 97.38 213 PHE A N 1
ATOM 1716 C CA . PHE A 1 213 ? 5.544 -8.105 7.823 1.00 97.38 213 PHE A CA 1
ATOM 1717 C C . PHE A 1 213 ? 5.436 -9.052 9.026 1.00 97.38 213 PHE A C 1
ATOM 1719 O O . PHE A 1 213 ? 6.410 -9.152 9.782 1.00 97.38 213 PHE A O 1
ATOM 1726 N N . GLN A 1 214 ? 4.292 -9.717 9.231 1.00 95.50 214 GLN A N 1
ATOM 1727 C CA . GLN A 1 214 ? 4.091 -10.638 10.357 1.00 95.50 214 GLN A CA 1
ATOM 1728 C C . GLN A 1 214 ? 4.968 -11.889 10.254 1.00 95.50 214 GLN A C 1
ATOM 1730 O O . GLN A 1 214 ? 5.498 -12.336 11.268 1.00 95.50 214 GLN A O 1
ATOM 1735 N N . ASP A 1 215 ? 5.174 -12.393 9.038 1.00 90.44 215 ASP A N 1
ATOM 1736 C CA . ASP A 1 215 ? 5.878 -13.656 8.786 1.00 90.44 215 ASP A CA 1
ATOM 1737 C C . ASP A 1 215 ? 7.354 -13.462 8.407 1.00 90.44 215 ASP A C 1
ATOM 1739 O O . ASP A 1 215 ? 8.005 -14.381 7.914 1.00 90.44 215 ASP A O 1
ATOM 1743 N N . VAL A 1 216 ? 7.885 -12.252 8.594 1.00 92.44 216 VAL A N 1
ATOM 1744 C CA . VAL A 1 216 ? 9.207 -11.864 8.089 1.00 92.44 216 VAL A CA 1
ATOM 1745 C C . VAL A 1 216 ? 10.169 -11.669 9.245 1.00 92.44 216 VAL A C 1
ATOM 1747 O O . VAL A 1 216 ? 9.897 -10.910 10.182 1.00 92.44 216 VAL A O 1
ATOM 1750 N N . GLU A 1 217 ? 11.322 -12.320 9.165 1.00 92.19 217 GLU A N 1
ATOM 1751 C CA . GLU A 1 217 ? 12.378 -12.149 10.150 1.00 92.19 217 GLU A CA 1
ATOM 1752 C C . GLU A 1 217 ? 13.113 -10.820 9.934 1.00 92.19 217 GLU A C 1
ATOM 1754 O O . GLU A 1 217 ? 13.277 -10.336 8.814 1.00 92.19 217 GLU A O 1
ATOM 1759 N N . ASP A 1 218 ? 13.610 -10.215 11.014 1.00 89.06 218 ASP A N 1
ATOM 1760 C CA . ASP A 1 218 ? 14.311 -8.925 10.943 1.00 89.06 218 ASP A CA 1
ATOM 1761 C C . ASP A 1 218 ? 15.524 -8.957 10.005 1.00 89.06 218 ASP A C 1
ATOM 1763 O O . ASP A 1 218 ? 15.889 -7.931 9.432 1.00 89.06 218 ASP A O 1
ATOM 1767 N N . GLN A 1 219 ? 16.162 -10.119 9.854 1.00 88.19 219 GLN A N 1
ATOM 1768 C CA . GLN A 1 219 ? 17.325 -10.310 8.988 1.00 88.19 219 GLN A CA 1
ATOM 1769 C C . GLN A 1 219 ? 17.000 -10.243 7.491 1.00 88.19 219 GLN A C 1
ATOM 1771 O O . GLN A 1 219 ? 17.878 -9.875 6.712 1.00 88.19 219 GLN A O 1
ATOM 1776 N N . ASP A 1 220 ? 15.750 -10.507 7.106 1.00 88.44 220 ASP A N 1
ATOM 1777 C CA . ASP A 1 220 ? 15.320 -10.505 5.704 1.00 88.44 220 ASP A CA 1
ATOM 1778 C C . ASP A 1 220 ? 15.019 -9.090 5.187 1.00 88.44 220 ASP A C 1
ATOM 1780 O O . ASP A 1 220 ? 15.041 -8.834 3.982 1.00 88.44 220 ASP A O 1
ATOM 1784 N N . ILE A 1 221 ? 14.794 -8.135 6.098 1.00 91.62 221 ILE A N 1
ATOM 1785 C CA . ILE A 1 221 ? 14.466 -6.747 5.762 1.00 91.62 221 ILE A CA 1
ATOM 1786 C C . ILE A 1 221 ? 15.721 -5.871 5.806 1.00 91.62 221 ILE A C 1
ATOM 1788 O O . ILE A 1 221 ? 16.441 -5.787 6.813 1.00 91.62 221 ILE A O 1
ATOM 1792 N N . LEU A 1 222 ? 15.946 -5.145 4.706 1.00 91.06 222 LEU A N 1
ATOM 1793 C CA . LEU A 1 222 ? 17.007 -4.142 4.599 1.00 91.06 222 LEU A CA 1
ATOM 1794 C C . LEU A 1 222 ? 16.912 -3.125 5.736 1.00 91.06 222 LEU A C 1
ATOM 1796 O O . LEU A 1 222 ? 15.824 -2.675 6.094 1.00 91.06 222 LEU A O 1
ATOM 1800 N N . ALA A 1 223 ? 18.063 -2.719 6.276 1.00 91.31 223 ALA A N 1
ATOM 1801 C CA . ALA A 1 223 ? 18.129 -1.778 7.392 1.00 91.31 223 ALA A CA 1
ATOM 1802 C C . ALA A 1 223 ? 17.350 -0.479 7.111 1.00 91.31 223 ALA A C 1
ATOM 1804 O O . ALA A 1 223 ? 16.611 -0.019 7.978 1.00 91.31 223 ALA A O 1
ATOM 1805 N N . GLU A 1 224 ? 17.429 0.052 5.884 1.00 90.06 224 GLU A N 1
ATOM 1806 C CA . GLU A 1 224 ? 16.679 1.245 5.466 1.00 90.06 224 GLU A CA 1
ATOM 1807 C C . GLU A 1 224 ? 15.145 1.087 5.488 1.00 90.06 224 GLU A C 1
ATOM 1809 O O . GLU A 1 224 ? 14.428 2.084 5.542 1.00 90.06 224 GLU A O 1
ATOM 1814 N N . HIS A 1 225 ? 14.620 -0.140 5.472 1.00 94.94 225 HIS A N 1
ATOM 1815 C CA . HIS A 1 225 ? 13.179 -0.416 5.473 1.00 94.94 225 HIS A CA 1
ATOM 1816 C C . HIS A 1 225 ? 12.635 -0.838 6.840 1.00 94.94 225 HIS A C 1
ATOM 1818 O O . HIS A 1 225 ? 11.416 -0.864 7.024 1.00 94.94 225 HIS A O 1
ATOM 1824 N N . ARG A 1 226 ? 13.505 -1.115 7.821 1.00 95.44 226 ARG A N 1
ATOM 1825 C CA . ARG A 1 226 ? 13.077 -1.472 9.185 1.00 95.44 226 ARG A CA 1
ATOM 1826 C C . ARG A 1 226 ? 12.271 -0.355 9.832 1.00 95.44 226 ARG A C 1
ATOM 1828 O O . ARG A 1 226 ? 11.200 -0.625 10.353 1.00 95.44 226 ARG A O 1
ATOM 1835 N N . ALA A 1 227 ? 12.707 0.895 9.667 1.00 95.50 227 ALA A N 1
ATOM 1836 C CA . ALA A 1 227 ? 11.977 2.053 10.178 1.00 95.50 227 ALA A CA 1
ATOM 1837 C C . ALA A 1 227 ? 10.531 2.116 9.647 1.00 95.50 227 ALA A C 1
ATOM 1839 O O . ALA A 1 227 ? 9.602 2.343 10.418 1.00 95.50 227 ALA A O 1
ATOM 1840 N N . LEU A 1 228 ? 10.318 1.841 8.353 1.00 97.19 228 LEU A N 1
ATOM 1841 C CA . LEU A 1 228 ? 8.974 1.804 7.763 1.00 97.19 228 LEU A CA 1
ATOM 1842 C C . LEU A 1 228 ? 8.132 0.657 8.338 1.00 97.19 228 LEU A C 1
ATOM 1844 O O . LEU A 1 228 ? 6.959 0.860 8.650 1.00 97.19 228 LEU A O 1
ATOM 1848 N N . ARG A 1 229 ? 8.718 -0.536 8.513 1.00 97.19 229 ARG A N 1
ATOM 1849 C CA . ARG A 1 229 ? 8.044 -1.671 9.166 1.00 97.19 229 ARG A CA 1
ATOM 1850 C C . ARG A 1 229 ? 7.651 -1.344 10.602 1.00 97.19 229 ARG A C 1
ATOM 1852 O O . ARG A 1 229 ? 6.507 -1.587 10.980 1.00 97.19 229 ARG A O 1
ATOM 1859 N N . ASP A 1 230 ? 8.566 -0.779 11.380 1.00 96.62 230 ASP A N 1
ATOM 1860 C CA . ASP A 1 230 ? 8.333 -0.428 12.781 1.00 96.62 230 ASP A CA 1
ATOM 1861 C C . ASP A 1 230 ? 7.188 0.576 12.902 1.00 96.62 230 ASP A C 1
ATOM 1863 O O . ASP A 1 230 ? 6.313 0.429 13.754 1.00 96.62 230 ASP A O 1
ATOM 1867 N N . GLN A 1 231 ? 7.122 1.548 11.991 1.00 97.62 231 GLN A N 1
ATOM 1868 C CA . GLN A 1 231 ? 6.010 2.489 11.936 1.00 97.62 231 GLN A CA 1
ATOM 1869 C C . GLN A 1 231 ? 4.687 1.860 11.520 1.00 97.62 231 GLN A C 1
ATOM 1871 O O . GLN A 1 231 ? 3.662 2.161 12.126 1.00 97.62 231 GLN A O 1
ATOM 1876 N N . VAL A 1 232 ? 4.687 0.981 10.518 1.00 98.12 232 VAL A N 1
ATOM 1877 C CA . VAL A 1 232 ? 3.488 0.227 10.128 1.00 98.12 232 VAL A CA 1
ATOM 1878 C C . VAL A 1 23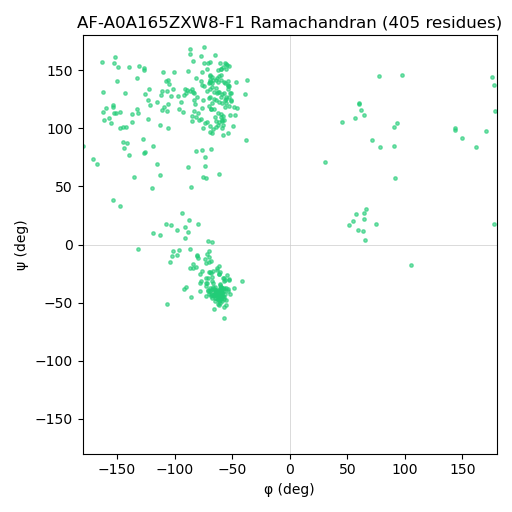2 ? 2.960 -0.587 11.316 1.00 98.12 232 VAL A C 1
ATOM 1880 O O . VAL A 1 232 ? 1.763 -0.544 11.607 1.00 98.12 232 VAL A O 1
ATOM 1883 N N . ASN A 1 233 ? 3.850 -1.257 12.052 1.00 97.50 233 ASN A N 1
ATOM 1884 C CA . ASN A 1 233 ? 3.507 -2.006 13.260 1.00 97.50 233 ASN A CA 1
ATOM 1885 C C . ASN A 1 233 ? 2.988 -1.095 14.380 1.00 97.50 233 ASN A C 1
ATOM 1887 O O . ASN A 1 233 ? 1.994 -1.426 15.026 1.00 97.50 233 ASN A O 1
ATOM 1891 N N . LEU A 1 234 ? 3.617 0.065 14.591 1.00 96.94 234 LEU A N 1
ATOM 1892 C CA . LEU A 1 234 ? 3.190 1.050 15.584 1.00 96.94 234 LEU A CA 1
ATOM 1893 C C . LEU A 1 234 ? 1.789 1.591 15.278 1.00 96.94 234 LEU A C 1
ATOM 1895 O O . LEU A 1 234 ? 0.945 1.637 16.170 1.00 96.94 234 LEU A O 1
ATOM 1899 N N . ILE A 1 235 ? 1.522 1.962 14.022 1.00 96.31 235 ILE A N 1
ATOM 1900 C CA . ILE A 1 235 ? 0.202 2.433 13.582 1.00 96.31 235 ILE A CA 1
ATOM 1901 C C . ILE A 1 235 ? -0.850 1.350 13.825 1.00 96.31 235 ILE A C 1
ATOM 1903 O O . ILE A 1 235 ? -1.908 1.641 14.382 1.00 96.31 235 ILE A O 1
ATOM 1907 N N . HIS A 1 236 ? -0.561 0.094 13.472 1.00 96.50 236 HIS A N 1
ATOM 1908 C CA . HIS A 1 236 ? -1.484 -1.014 13.726 1.00 96.50 236 HIS A CA 1
ATOM 1909 C C . HIS A 1 236 ? -1.736 -1.233 15.228 1.00 96.50 236 HIS A C 1
ATOM 1911 O O . HIS A 1 236 ? -2.888 -1.389 15.641 1.00 96.50 236 HIS A O 1
ATOM 1917 N N . ALA A 1 237 ? -0.700 -1.158 16.068 1.00 96.06 237 ALA A N 1
ATOM 1918 C CA . ALA A 1 237 ? -0.842 -1.240 17.522 1.00 96.06 237 ALA A CA 1
ATOM 1919 C C . ALA A 1 237 ? -1.688 -0.085 18.093 1.00 96.06 237 ALA A C 1
ATOM 1921 O O . ALA A 1 237 ? -2.526 -0.293 18.977 1.00 96.06 237 ALA A O 1
ATOM 1922 N N . MET A 1 238 ? -1.526 1.130 17.561 1.00 93.88 238 MET A N 1
ATOM 1923 C CA . MET A 1 238 ? -2.360 2.279 17.918 1.00 93.88 238 MET A CA 1
ATOM 1924 C C . MET A 1 238 ? -3.815 2.083 17.488 1.00 93.88 238 MET A C 1
ATOM 1926 O O . MET A 1 238 ? -4.713 2.355 18.283 1.00 93.88 238 MET A O 1
ATOM 1930 N N . TRP A 1 239 ? -4.068 1.558 16.284 1.00 93.44 239 TRP A N 1
ATOM 1931 C CA . TRP A 1 239 ? -5.420 1.188 15.854 1.00 93.44 239 TRP A CA 1
ATOM 1932 C C . TRP A 1 239 ? -6.057 0.192 16.824 1.00 93.44 239 TRP A C 1
ATOM 1934 O O . TRP A 1 239 ? -7.169 0.427 17.284 1.00 93.44 239 TRP A O 1
ATOM 1944 N N . CYS A 1 240 ? -5.332 -0.860 17.217 1.00 93.19 240 CYS A N 1
ATOM 1945 C CA . CYS A 1 240 ? -5.808 -1.823 18.213 1.00 93.19 240 CYS A CA 1
ATOM 1946 C C . CYS A 1 240 ? -6.112 -1.165 19.572 1.00 93.19 240 CYS A C 1
ATOM 1948 O O . CYS A 1 240 ? -7.104 -1.496 20.213 1.00 93.19 240 CYS A O 1
ATOM 1950 N N . THR A 1 241 ? -5.289 -0.206 20.005 1.00 90.75 241 THR A N 1
ATOM 1951 C CA . THR A 1 241 ? -5.476 0.536 21.269 1.00 90.75 241 THR A CA 1
ATOM 1952 C C . THR A 1 241 ? -6.709 1.447 21.236 1.00 90.75 241 THR A C 1
ATOM 1954 O O . THR A 1 241 ? -7.325 1.730 22.267 1.00 90.75 241 THR A O 1
ATOM 1957 N N . LEU A 1 242 ? -7.080 1.915 20.045 1.00 87.19 242 LEU A N 1
ATOM 1958 C CA . LEU A 1 242 ? -8.268 2.727 19.814 1.00 87.19 242 LEU A CA 1
ATOM 1959 C C . LEU A 1 242 ? -9.563 1.897 19.727 1.00 87.19 242 LEU A C 1
ATOM 1961 O O . LEU A 1 242 ? -10.634 2.506 19.749 1.00 87.19 242 LEU A O 1
ATOM 1965 N N . ASP A 1 243 ? -9.497 0.555 19.682 1.00 87.31 243 ASP A N 1
ATOM 1966 C CA . ASP A 1 243 ? -10.679 -0.316 19.588 1.00 87.31 243 ASP A CA 1
ATOM 1967 C C . ASP A 1 243 ? -11.659 -0.047 20.753 1.00 87.31 243 ASP A C 1
ATOM 1969 O O . ASP A 1 243 ? -11.312 -0.280 21.921 1.00 87.31 243 ASP A O 1
ATOM 1973 N N . PRO A 1 244 ? -12.902 0.399 20.466 1.00 73.12 244 PRO A N 1
ATOM 1974 C CA . PRO A 1 244 ? -13.911 0.700 21.479 1.00 73.12 244 PRO A CA 1
ATOM 1975 C C . PRO A 1 244 ? -14.208 -0.448 22.456 1.00 73.12 244 PRO A C 1
ATOM 1977 O O . PRO A 1 244 ? -14.610 -0.182 23.587 1.00 73.12 244 PRO A O 1
ATOM 1980 N N . ARG A 1 245 ? -14.004 -1.714 22.058 1.00 71.06 245 ARG A N 1
ATOM 1981 C CA . ARG A 1 245 ? -14.316 -2.894 22.893 1.00 71.06 245 ARG A CA 1
ATOM 1982 C C . ARG A 1 245 ? -13.358 -3.108 24.064 1.00 71.06 245 ARG A C 1
ATOM 1984 O O . ARG A 1 245 ? -13.678 -3.865 24.974 1.00 71.06 245 ARG A O 1
ATOM 1991 N N . THR A 1 246 ? -12.192 -2.467 24.054 1.00 58.78 246 THR A N 1
ATOM 1992 C CA . THR A 1 246 ? -11.209 -2.588 25.146 1.00 58.78 246 THR A CA 1
ATOM 1993 C C . THR A 1 246 ? -11.629 -1.846 26.413 1.00 58.78 246 THR A C 1
ATOM 1995 O O . THR A 1 246 ? -11.056 -2.068 27.480 1.00 58.78 246 THR A O 1
ATOM 1998 N N . VAL A 1 247 ? -12.657 -0.997 26.337 1.00 52.38 247 VAL A N 1
ATOM 1999 C CA . VAL A 1 247 ? -13.315 -0.493 27.539 1.00 52.38 247 VAL A CA 1
ATOM 2000 C C . VAL A 1 247 ? -14.164 -1.635 28.066 1.00 52.38 247 VAL A C 1
ATOM 2002 O O . VAL A 1 247 ? -15.245 -1.892 27.538 1.00 52.38 247 VAL A O 1
ATOM 2005 N N . ALA A 1 248 ? -13.647 -2.335 29.083 1.00 50.00 248 ALA A N 1
ATOM 2006 C CA . ALA A 1 248 ? -14.453 -3.219 29.915 1.00 50.00 248 ALA A CA 1
ATOM 2007 C C . ALA A 1 248 ? -15.798 -2.522 30.137 1.00 50.00 248 ALA A C 1
ATOM 2009 O O . ALA A 1 248 ? -15.757 -1.329 30.468 1.00 50.00 248 ALA A O 1
ATOM 2010 N N . PRO A 1 249 ? -16.945 -3.192 29.897 1.00 48.88 249 PRO A N 1
ATOM 2011 C CA . PRO A 1 249 ? -18.243 -2.601 30.162 1.00 48.88 249 PRO A CA 1
ATOM 2012 C C . PRO A 1 249 ? -18.123 -2.026 31.557 1.00 48.88 249 PRO A C 1
ATOM 2014 O O . PRO A 1 249 ? -17.883 -2.784 32.500 1.00 48.88 249 PRO A O 1
ATOM 2017 N N . GLN A 1 250 ? -18.127 -0.696 31.682 1.00 48.19 250 GLN A N 1
ATOM 2018 C CA . GLN A 1 250 ? -18.240 -0.126 33.003 1.00 48.19 250 GLN A CA 1
ATOM 2019 C C . GLN A 1 250 ? -19.565 -0.690 33.451 1.00 48.19 250 GLN A C 1
ATOM 2021 O O . GLN A 1 250 ? -20.588 -0.418 32.823 1.00 48.19 250 GLN A O 1
ATOM 2026 N N . THR A 1 251 ? -19.501 -1.615 34.405 1.00 45.78 251 THR A N 1
ATOM 2027 C CA . THR A 1 251 ? -20.653 -2.064 35.149 1.00 45.78 251 THR A CA 1
ATOM 2028 C C . THR A 1 251 ? -21.217 -0.765 35.669 1.00 45.78 251 THR A C 1
ATOM 2030 O O . THR A 1 251 ? -20.689 -0.197 36.625 1.00 45.78 251 THR A O 1
ATOM 2033 N N . ILE A 1 252 ? -22.192 -0.222 34.942 1.00 47.69 252 ILE A N 1
ATOM 2034 C CA . ILE A 1 252 ? -23.150 0.711 35.482 1.00 47.69 252 ILE A CA 1
ATOM 2035 C C . ILE A 1 252 ? -23.722 -0.141 36.591 1.00 47.69 252 ILE A C 1
ATOM 2037 O O . ILE A 1 252 ? -24.484 -1.072 36.341 1.00 47.69 252 ILE A O 1
ATOM 2041 N N . SER A 1 253 ? -23.155 0.025 37.782 1.00 49.12 253 SER A N 1
ATOM 2042 C CA . SER A 1 253 ? -23.713 -0.529 38.981 1.00 49.12 253 SER A CA 1
ATOM 2043 C C . SER A 1 253 ? -25.090 0.096 39.011 1.00 49.12 253 SER A C 1
ATOM 2045 O O . SER A 1 253 ? -25.238 1.272 39.343 1.00 49.12 253 SER A O 1
ATOM 2047 N N . GLU A 1 254 ? -26.078 -0.681 38.586 1.00 49.84 254 GLU A N 1
ATOM 2048 C CA . GLU A 1 254 ? -27.453 -0.581 39.038 1.00 49.84 254 GLU A CA 1
ATOM 2049 C C . GLU A 1 254 ? -27.440 -0.852 40.552 1.00 49.84 254 GLU A C 1
ATOM 2051 O O . GLU A 1 254 ? -27.983 -1.829 41.046 1.00 49.84 254 GLU A O 1
ATOM 2056 N N . ASP A 1 255 ? -26.717 -0.012 41.288 1.00 53.56 255 ASP A N 1
ATOM 2057 C CA . ASP A 1 255 ? -26.973 0.268 42.683 1.00 53.56 255 ASP A CA 1
ATOM 2058 C C . ASP A 1 255 ? -28.099 1.309 42.579 1.00 53.56 255 ASP A C 1
ATOM 2060 O O . ASP A 1 255 ? -27.880 2.502 42.400 1.00 53.56 255 ASP A O 1
ATOM 2064 N N . GLY A 1 256 ? -29.339 0.878 42.369 1.00 50.75 256 GLY A N 1
ATOM 2065 C CA . GLY A 1 256 ? -30.022 0.092 43.385 1.00 50.75 256 GLY A CA 1
ATOM 2066 C C . GLY A 1 256 ? -30.480 0.991 44.538 1.00 50.75 256 GLY A C 1
ATOM 2067 O O . GLY A 1 256 ? -30.782 0.490 45.612 1.00 50.75 256 GLY A O 1
ATOM 2068 N N . GLY A 1 257 ? -30.541 2.313 44.326 1.00 51.62 257 GLY A N 1
ATOM 2069 C CA . GLY A 1 257 ? -31.370 3.232 45.104 1.00 51.62 257 GLY A CA 1
ATOM 2070 C C . GLY A 1 257 ? -32.838 3.068 44.716 1.00 51.62 257 GLY A C 1
ATOM 2071 O O . GLY A 1 257 ? -33.381 3.846 43.937 1.00 51.62 257 GLY A O 1
ATOM 2072 N N . ASP A 1 258 ? -33.440 1.983 45.200 1.00 59.00 258 ASP A N 1
ATOM 2073 C CA . ASP A 1 258 ? -34.884 1.856 45.380 1.00 59.00 258 ASP A CA 1
ATOM 2074 C C . ASP A 1 258 ? -35.281 2.659 46.626 1.00 59.00 258 ASP A C 1
ATOM 2076 O O . ASP A 1 258 ? -35.407 2.134 47.731 1.00 59.00 258 ASP A O 1
ATOM 2080 N N . ASP A 1 259 ? -35.428 3.967 46.461 1.00 56.72 259 ASP A N 1
ATOM 2081 C CA . ASP A 1 259 ? -36.124 4.837 47.398 1.00 56.72 259 ASP A CA 1
ATOM 2082 C C . ASP A 1 259 ? -37.317 5.468 46.684 1.00 56.72 259 ASP A C 1
ATOM 2084 O O . ASP A 1 259 ? -37.285 6.554 46.106 1.00 56.72 259 ASP A O 1
ATOM 2088 N N . GLY A 1 260 ? -38.398 4.689 46.689 1.00 62.28 260 GLY A N 1
ATOM 2089 C CA . GLY A 1 260 ? -39.651 5.013 46.042 1.00 62.28 260 GLY A CA 1
ATOM 2090 C C . GLY A 1 260 ? -40.303 6.331 46.464 1.00 62.28 260 GLY A C 1
ATOM 2091 O O . GLY A 1 260 ? -40.136 6.836 47.573 1.00 62.28 260 GLY A O 1
ATOM 2092 N N . GLN A 1 261 ? -41.120 6.824 45.532 1.00 51.97 261 GLN A N 1
ATOM 2093 C CA . GLN A 1 261 ? -42.337 7.640 45.663 1.00 51.97 261 GLN A CA 1
ATOM 2094 C C . GLN A 1 261 ? -42.667 8.074 44.222 1.00 51.97 261 GLN A C 1
ATOM 2096 O O . GLN A 1 261 ? -41.985 8.897 43.634 1.00 51.97 261 GLN A O 1
ATOM 2101 N N . GLY A 1 262 ? -43.576 7.423 43.502 1.00 54.16 262 GLY A N 1
ATOM 2102 C CA . GLY A 1 262 ? -44.992 7.412 43.819 1.00 54.16 262 GLY A CA 1
ATOM 2103 C C . GLY A 1 262 ? -45.622 8.724 43.367 1.00 54.16 262 GLY A C 1
ATOM 2104 O O . GLY A 1 262 ? -45.784 9.592 44.201 1.00 54.16 262 GLY A O 1
ATOM 2105 N N . PHE A 1 263 ? -46.007 8.848 42.093 1.00 44.03 263 PHE A N 1
ATOM 2106 C CA . PHE A 1 263 ? -47.105 9.726 41.674 1.00 44.03 263 PHE A CA 1
ATOM 2107 C C . PHE A 1 263 ? -47.760 9.161 40.416 1.00 44.03 263 PHE A C 1
ATOM 2109 O O . PHE A 1 263 ? -47.156 9.086 39.348 1.00 44.03 263 PHE A O 1
ATOM 2116 N N . GLY A 1 264 ? -49.013 8.739 40.587 1.00 53.44 264 GLY A N 1
ATOM 2117 C CA . GLY A 1 264 ? -49.938 8.521 39.489 1.00 53.44 264 GLY A CA 1
ATOM 2118 C C . GLY A 1 264 ? -50.208 9.829 38.751 1.00 53.44 264 GLY A C 1
ATOM 2119 O O . GLY A 1 264 ? -50.156 10.917 39.325 1.00 53.44 264 GLY A O 1
ATOM 2120 N N . GLY A 1 265 ? -50.495 9.698 37.466 1.00 48.66 265 GLY A N 1
ATOM 2121 C CA . GLY A 1 265 ? -50.783 10.820 36.593 1.00 48.66 265 GLY A CA 1
ATOM 2122 C C . GLY A 1 265 ? -51.277 10.318 35.253 1.00 48.66 265 GLY A C 1
ATOM 2123 O O . GLY A 1 265 ? -50.546 10.346 34.269 1.00 48.66 265 GLY A O 1
ATOM 2124 N N . ASP A 1 266 ? -52.517 9.840 35.245 1.00 60.59 266 ASP A N 1
ATOM 2125 C CA . ASP A 1 266 ? -53.336 9.761 34.044 1.00 60.59 266 ASP A CA 1
ATOM 2126 C C . ASP A 1 266 ? -53.353 11.130 33.347 1.00 60.59 266 ASP A C 1
ATOM 2128 O O . ASP A 1 266 ? -53.616 12.142 33.996 1.00 60.59 266 ASP A O 1
ATOM 2132 N N . ASN A 1 267 ? -53.082 11.172 32.041 1.00 48.00 267 ASN A N 1
ATOM 2133 C CA . ASN A 1 267 ? -53.819 11.980 31.060 1.00 48.00 267 ASN A CA 1
ATOM 2134 C C . ASN A 1 267 ? -53.180 11.797 29.672 1.00 48.00 267 ASN A C 1
ATOM 2136 O O . ASN A 1 267 ? -51.989 12.019 29.506 1.00 48.00 267 ASN A O 1
ATOM 2140 N N . ASN A 1 268 ? -53.857 11.220 28.683 1.00 45.88 268 ASN A N 1
ATOM 2141 C CA . ASN A 1 268 ? -55.026 11.691 27.925 1.00 45.88 268 ASN A CA 1
ATOM 2142 C C . ASN A 1 268 ? -54.594 12.328 26.590 1.00 45.88 268 ASN A C 1
ATOM 2144 O O . ASN A 1 268 ? -53.499 12.864 26.457 1.00 45.88 268 ASN A O 1
ATOM 2148 N N . GLY A 1 269 ? -55.449 12.144 25.586 1.00 49.41 269 GLY A N 1
ATOM 2149 C CA . GLY A 1 269 ? -55.137 12.233 24.165 1.00 49.41 269 GLY A CA 1
ATOM 2150 C C . GLY A 1 269 ? -54.721 13.610 23.646 1.00 49.41 269 GLY A C 1
ATOM 2151 O O . GLY A 1 269 ? -54.985 14.649 24.244 1.00 49.41 269 GLY A O 1
ATOM 2152 N N . GLY A 1 270 ? -54.116 13.589 22.461 1.00 45.00 270 GLY A N 1
ATOM 2153 C CA . GLY A 1 270 ? -53.702 14.789 21.746 1.00 45.00 270 GLY A CA 1
ATOM 2154 C C . GLY A 1 270 ? -53.328 14.491 20.300 1.00 45.00 270 GLY A C 1
ATOM 2155 O O . GLY A 1 270 ? -52.163 14.548 19.931 1.00 45.00 270 GLY A O 1
ATOM 2156 N N . THR A 1 271 ? -54.326 14.146 19.488 1.00 54.34 271 THR A N 1
ATOM 2157 C CA . THR A 1 271 ? -54.296 14.309 18.028 1.00 54.34 271 THR A CA 1
ATOM 2158 C C . THR A 1 271 ? -54.002 15.769 17.683 1.00 54.34 271 THR A C 1
ATOM 2160 O O . THR A 1 271 ? -54.731 16.654 18.126 1.00 54.34 271 THR A O 1
ATOM 2163 N N . GLY A 1 272 ? -52.966 16.011 16.883 1.00 46.91 272 GLY A N 1
ATOM 2164 C CA . GLY A 1 272 ? -52.578 17.339 16.414 1.00 46.91 272 GLY A CA 1
ATOM 2165 C C . GLY A 1 272 ? -52.061 17.267 14.986 1.00 46.91 272 GLY A C 1
ATOM 2166 O O . GLY A 1 272 ? -50.862 17.157 14.758 1.00 46.91 272 GLY A O 1
ATOM 2167 N N . ASP A 1 273 ? -53.012 17.274 14.060 1.00 53.25 273 ASP A N 1
ATOM 2168 C CA . ASP A 1 273 ? -52.851 17.552 12.637 1.00 53.25 273 ASP A CA 1
ATOM 2169 C C . ASP A 1 273 ? -52.452 19.031 12.459 1.00 53.25 273 ASP A C 1
ATOM 2171 O O . ASP A 1 273 ? -52.943 19.893 13.194 1.00 53.25 273 ASP A O 1
ATOM 2175 N N . GLY A 1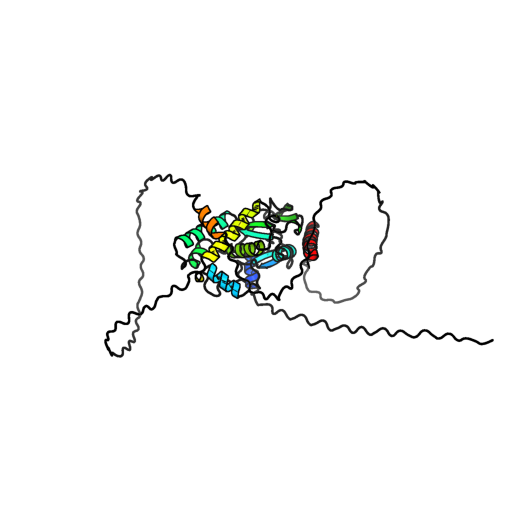 274 ? -51.557 19.348 11.522 1.00 48.56 274 GLY A N 1
ATOM 2176 C CA . GLY A 1 274 ? -51.061 20.719 11.369 1.00 48.56 274 GLY A CA 1
ATOM 2177 C C . GLY A 1 274 ? -50.055 20.901 10.241 1.00 48.56 274 GLY A C 1
ATOM 2178 O O . GLY A 1 274 ? -48.848 20.869 10.463 1.00 48.56 274 GLY A O 1
ATOM 2179 N N . GLY A 1 275 ? -50.577 21.110 9.032 1.00 48.62 275 GLY A N 1
ATOM 2180 C CA . GLY A 1 275 ? -49.836 21.642 7.891 1.00 48.62 275 GLY A CA 1
ATOM 2181 C C . GLY A 1 275 ? -49.558 23.151 7.986 1.00 48.62 275 GLY A C 1
ATOM 2182 O O . GLY A 1 275 ? -50.115 23.858 8.823 1.00 48.62 275 GLY A O 1
ATOM 2183 N N . GLY A 1 276 ? -48.704 23.625 7.077 1.00 44.47 276 GLY A N 1
ATOM 2184 C CA . GLY A 1 276 ? -48.279 25.021 6.887 1.00 44.47 276 GLY A CA 1
ATOM 2185 C C . GLY A 1 276 ? -46.805 25.007 6.478 1.00 44.47 276 GLY A C 1
ATOM 2186 O O . GLY A 1 276 ? -45.955 24.652 7.284 1.00 44.47 276 GLY A O 1
ATOM 2187 N N . ASP A 1 277 ? -46.417 25.112 5.210 1.00 49.31 277 ASP A N 1
ATOM 2188 C CA . ASP A 1 277 ? -46.648 26.162 4.206 1.00 49.31 277 ASP A CA 1
ATOM 2189 C C . ASP A 1 277 ? -46.097 27.542 4.620 1.00 49.31 277 ASP A C 1
ATOM 2191 O O . ASP A 1 277 ? -46.443 28.087 5.666 1.00 49.31 277 ASP A O 1
ATOM 2195 N N . GLY A 1 278 ? -45.200 28.070 3.782 1.00 44.56 278 GLY A N 1
ATOM 2196 C CA . GLY A 1 278 ? -44.400 29.288 3.980 1.00 44.56 278 GLY A CA 1
ATOM 2197 C C . GLY A 1 278 ? -43.000 29.086 3.383 1.00 44.56 278 GLY A C 1
ATOM 2198 O O . GLY A 1 278 ? -42.187 28.356 3.938 1.00 44.56 278 GLY A O 1
ATOM 2199 N N . GLY A 1 279 ? -42.679 29.585 2.184 1.00 40.44 279 GLY A N 1
ATOM 2200 C CA . GLY A 1 279 ? -42.578 31.018 1.875 1.00 40.44 279 GLY A CA 1
ATOM 2201 C C . GLY A 1 279 ? -41.313 31.553 2.560 1.00 40.44 279 GLY A C 1
ATOM 2202 O O . GLY A 1 279 ? -41.333 31.809 3.752 1.00 40.44 279 GLY A O 1
ATOM 2203 N N . GLY A 1 280 ? -40.134 31.557 1.938 1.00 45.41 280 GLY A N 1
ATOM 2204 C CA . GLY A 1 280 ? -39.773 32.395 0.799 1.00 45.41 280 GLY A CA 1
ATOM 2205 C C . GLY A 1 280 ? -39.161 33.692 1.321 1.00 45.41 280 GLY A C 1
ATOM 2206 O O . GLY A 1 280 ? -39.917 34.557 1.733 1.00 45.41 280 GLY A O 1
ATOM 2207 N N . ILE A 1 281 ? -37.829 33.846 1.306 1.00 47.12 281 ILE A N 1
ATOM 2208 C CA . ILE A 1 281 ? -37.180 35.159 1.464 1.00 47.12 281 ILE A CA 1
ATOM 2209 C C . ILE A 1 281 ? -35.875 35.190 0.657 1.00 47.12 281 ILE A C 1
ATOM 2211 O O . ILE A 1 281 ? -34.920 34.471 0.946 1.00 47.12 281 ILE A O 1
ATOM 2215 N N . ASN A 1 282 ? -35.875 36.051 -0.361 1.00 46.72 282 ASN A N 1
ATOM 2216 C CA . ASN A 1 282 ? -34.699 36.563 -1.051 1.00 46.72 282 ASN A CA 1
ATOM 2217 C C . ASN A 1 282 ? -33.931 37.497 -0.109 1.00 46.72 282 ASN A C 1
ATOM 2219 O O . ASN A 1 282 ? -34.532 38.384 0.495 1.00 46.72 282 ASN A O 1
ATOM 2223 N N . GLY A 1 283 ? -32.614 37.338 -0.027 1.00 42.75 283 GLY A N 1
ATOM 2224 C CA . GLY A 1 283 ? -31.737 38.229 0.726 1.00 42.75 283 GLY A CA 1
ATOM 2225 C C . GLY A 1 283 ? -30.454 38.491 -0.044 1.00 42.75 283 GLY A C 1
ATOM 2226 O O . GLY A 1 283 ? -29.420 37.907 0.260 1.00 42.75 283 GLY A O 1
ATOM 2227 N N . GLU A 1 284 ? -30.540 39.356 -1.055 1.00 48.19 284 GLU A N 1
ATOM 2228 C CA . GLU A 1 284 ? -29.383 40.076 -1.582 1.00 48.19 284 GLU A CA 1
ATOM 2229 C C . GLU A 1 284 ? -28.871 41.026 -0.491 1.00 48.19 284 GLU A C 1
ATOM 2231 O O . GLU A 1 284 ? -29.625 41.832 0.054 1.00 48.19 284 GLU A O 1
ATOM 2236 N N . GLY A 1 285 ? -27.589 40.907 -0.155 1.00 41.44 285 GLY A N 1
ATOM 2237 C CA . GLY A 1 285 ? -26.917 41.726 0.847 1.00 41.44 285 GLY A CA 1
ATOM 2238 C C . GLY A 1 285 ? -25.508 42.063 0.387 1.00 41.44 285 GLY A C 1
ATOM 2239 O O . GLY A 1 285 ? -24.558 41.340 0.667 1.00 41.44 285 GLY A O 1
ATOM 2240 N N . SER A 1 286 ? -25.413 43.157 -0.359 1.00 45.50 286 SER A N 1
ATOM 2241 C CA . SER A 1 286 ? -24.199 43.899 -0.691 1.00 45.50 286 SER A CA 1
ATOM 2242 C C . SER A 1 286 ? -23.612 44.621 0.529 1.00 45.50 286 SER A C 1
ATOM 2244 O O . SER A 1 286 ? -24.368 45.180 1.322 1.00 45.50 286 SER A O 1
ATOM 2246 N N . GLY A 1 287 ? -22.284 44.726 0.594 1.00 38.88 287 GLY A N 1
ATOM 2247 C CA . GLY A 1 287 ? -21.547 45.650 1.472 1.00 38.88 287 GLY A CA 1
ATOM 2248 C C . GLY A 1 287 ? -20.200 45.043 1.869 1.00 38.88 287 GLY A C 1
ATOM 2249 O O . GLY A 1 287 ? -20.169 44.104 2.653 1.00 38.88 287 GLY A O 1
ATOM 2250 N N . GLN A 1 288 ? -19.122 45.299 1.126 1.00 39.69 288 GLN A N 1
ATOM 2251 C CA . GLN A 1 288 ? -18.201 46.440 1.267 1.00 39.69 288 GLN A CA 1
ATOM 2252 C C . GLN A 1 288 ? -17.488 46.525 2.623 1.00 39.69 288 GLN A C 1
ATOM 2254 O O . GLN A 1 288 ? -18.118 46.674 3.661 1.00 39.69 288 GLN A O 1
ATOM 2259 N N . ASP A 1 289 ? -16.157 46.482 2.502 1.00 36.28 289 ASP A N 1
ATOM 2260 C CA . ASP A 1 289 ? -15.163 47.286 3.212 1.00 36.28 289 ASP A CA 1
ATOM 2261 C C . ASP A 1 289 ? -15.086 47.171 4.745 1.00 36.28 289 ASP A C 1
ATOM 2263 O O . ASP A 1 289 ? -15.953 47.604 5.487 1.00 36.28 289 ASP A O 1
ATOM 2267 N N . GLU A 1 290 ? -13.958 46.678 5.256 1.00 41.44 290 GLU A N 1
ATOM 2268 C CA . GLU A 1 290 ? -12.864 47.571 5.653 1.00 41.44 290 GLU A CA 1
ATOM 2269 C C . GLU A 1 290 ? -11.715 46.796 6.305 1.00 41.44 290 GLU A C 1
ATOM 2271 O O . GLU A 1 290 ? -11.868 45.817 7.038 1.00 41.44 290 GLU A O 1
ATOM 2276 N N . ALA A 1 291 ? -10.522 47.289 6.001 1.00 40.75 291 ALA A N 1
ATOM 2277 C CA . ALA A 1 291 ? -9.255 46.857 6.534 1.00 40.75 291 ALA A CA 1
ATOM 2278 C C . ALA A 1 291 ? -9.164 47.066 8.052 1.00 40.75 291 ALA A C 1
ATOM 2280 O O . ALA A 1 291 ? -9.464 48.141 8.570 1.00 40.75 291 ALA A O 1
ATOM 2281 N N . ARG A 1 292 ? -8.578 46.094 8.757 1.00 36.84 292 ARG A N 1
ATOM 2282 C CA . ARG A 1 292 ? -7.871 46.390 10.004 1.00 36.84 292 ARG A CA 1
ATOM 2283 C C . ARG A 1 292 ? -6.657 45.491 10.174 1.00 36.84 292 ARG A C 1
ATOM 2285 O O . ARG A 1 292 ? -6.747 44.333 10.564 1.00 36.84 292 ARG A O 1
ATOM 2292 N N . ALA A 1 293 ? -5.505 46.076 9.870 1.00 43.31 293 ALA A N 1
ATOM 2293 C CA . ALA A 1 293 ? -4.198 45.557 10.218 1.00 43.31 293 ALA A CA 1
ATOM 2294 C C . ALA A 1 293 ? -4.003 45.626 11.738 1.00 43.31 293 ALA A C 1
ATOM 2296 O O . ALA A 1 293 ? -3.964 46.721 12.287 1.00 43.31 293 ALA A O 1
ATOM 2297 N N . HIS A 1 294 ? -3.846 44.475 12.396 1.00 43.69 294 HIS A N 1
ATOM 2298 C CA . HIS A 1 294 ? -3.129 44.335 13.668 1.00 43.69 294 HIS A CA 1
ATOM 2299 C C . HIS A 1 294 ? -2.644 42.887 13.834 1.00 43.69 294 HIS A C 1
ATOM 2301 O O . HIS A 1 294 ? -3.425 41.977 14.083 1.00 43.69 294 HIS A O 1
ATOM 2307 N N . SER A 1 295 ? -1.335 42.690 13.720 1.00 37.44 295 SER A N 1
ATOM 2308 C CA . SER A 1 295 ? -0.588 41.534 14.226 1.00 37.44 295 SER A CA 1
ATOM 2309 C C . SER A 1 295 ? 0.869 42.014 14.274 1.00 37.44 295 SER A C 1
ATOM 2311 O O . SER A 1 295 ? 1.433 42.351 13.244 1.00 37.44 295 SER A O 1
ATOM 2313 N N . GLY A 1 296 ? 1.491 42.292 15.418 1.00 35.50 296 GLY A N 1
ATOM 2314 C CA . GLY A 1 296 ? 1.385 41.589 16.691 1.00 35.50 296 GLY A CA 1
ATOM 2315 C C . GLY A 1 296 ? 2.462 40.509 16.755 1.00 35.50 296 GLY A C 1
ATOM 2316 O O . GLY A 1 296 ? 2.140 39.334 16.877 1.00 35.50 296 GLY A O 1
ATOM 2317 N N . GLN A 1 297 ? 3.732 40.913 16.617 1.00 38.19 297 GLN A N 1
ATOM 2318 C CA . GLN A 1 297 ? 4.900 40.083 16.909 1.00 38.19 297 GLN A CA 1
ATOM 2319 C C . GLN A 1 297 ? 4.829 39.610 18.365 1.00 38.19 297 GLN A C 1
ATOM 2321 O O . GLN A 1 297 ? 5.082 40.382 19.285 1.00 38.19 297 GLN A O 1
ATOM 2326 N N . HIS A 1 298 ? 4.533 38.330 18.561 1.00 37.94 298 HIS A N 1
ATOM 2327 C CA . HIS A 1 298 ? 4.903 37.606 19.767 1.00 37.94 298 HIS A CA 1
ATOM 2328 C C . HIS A 1 298 ? 5.734 36.400 19.349 1.00 37.94 298 HIS A C 1
ATOM 2330 O O . HIS A 1 298 ? 5.234 35.452 18.748 1.00 37.94 298 HIS A O 1
ATOM 2336 N N . GLY A 1 299 ? 7.031 36.491 19.637 1.00 38.88 299 GLY A N 1
ATOM 2337 C CA . GLY A 1 299 ? 7.942 35.365 19.568 1.00 38.88 299 GLY A CA 1
ATOM 2338 C C . GLY A 1 299 ? 7.567 34.332 20.623 1.00 38.88 299 GLY A C 1
ATOM 2339 O O . GLY A 1 299 ? 7.378 34.665 21.792 1.00 38.88 299 GLY A O 1
ATOM 2340 N N . LEU A 1 300 ? 7.479 33.082 20.189 1.00 38.06 300 LEU A N 1
ATOM 2341 C CA . LEU A 1 300 ? 7.580 31.917 21.050 1.00 38.06 300 LEU A CA 1
ATOM 2342 C C . LEU A 1 300 ? 8.652 31.016 20.441 1.00 38.06 300 LEU A C 1
ATOM 2344 O O . LEU A 1 300 ? 8.382 30.176 19.587 1.00 38.06 300 LEU A O 1
ATOM 2348 N N . GLU A 1 301 ? 9.890 31.236 20.882 1.00 41.47 301 GLU A N 1
ATOM 2349 C CA . GLU A 1 301 ? 10.873 30.163 20.978 1.00 41.47 301 GLU A CA 1
ATOM 2350 C C . GLU A 1 301 ? 10.315 29.128 21.958 1.00 41.47 301 GLU A C 1
ATOM 2352 O O . GLU A 1 301 ? 10.250 29.352 23.165 1.00 41.47 301 GLU A O 1
ATOM 2357 N N . GLY A 1 302 ? 9.852 28.007 21.414 1.00 36.66 302 GLY A N 1
ATOM 2358 C CA . GLY A 1 302 ? 9.429 26.833 22.165 1.00 36.66 302 GLY A CA 1
ATOM 2359 C C . GLY A 1 302 ? 10.177 25.621 21.642 1.00 36.66 302 GLY A C 1
ATOM 2360 O O . GLY A 1 302 ? 9.650 24.871 20.825 1.00 36.66 302 GLY A O 1
ATOM 2361 N N . GLY A 1 303 ? 11.426 25.469 22.078 1.00 42.47 303 GLY A N 1
ATOM 2362 C CA . GLY A 1 303 ? 12.196 24.247 21.888 1.00 42.47 303 GLY A CA 1
ATOM 2363 C C . GLY A 1 303 ? 11.692 23.111 22.783 1.00 42.47 303 GLY A C 1
ATOM 2364 O O . GLY A 1 303 ? 11.198 23.345 23.884 1.00 42.47 303 GLY A O 1
ATOM 2365 N N . GLY A 1 304 ? 11.872 21.879 22.302 1.00 44.16 304 GLY A N 1
ATOM 2366 C CA . GLY A 1 304 ? 11.880 20.663 23.120 1.00 44.16 304 GLY A CA 1
ATOM 2367 C C . GLY A 1 304 ? 10.529 19.977 23.298 1.00 44.16 304 GLY A C 1
ATOM 2368 O O . GLY A 1 304 ? 9.872 20.150 24.320 1.00 44.16 304 GLY A O 1
ATOM 2369 N N . ARG A 1 305 ? 10.132 19.128 22.339 1.00 42.88 305 ARG A N 1
ATOM 2370 C CA . ARG A 1 305 ? 9.049 18.147 22.544 1.00 42.88 305 ARG A CA 1
ATOM 2371 C C . ARG A 1 305 ? 9.221 16.836 21.765 1.00 42.88 305 ARG A C 1
ATOM 2373 O O . ARG A 1 305 ? 8.235 16.212 21.388 1.00 42.88 305 ARG A O 1
ATOM 2380 N N . GLU A 1 306 ? 10.459 16.390 21.562 1.00 45.56 306 GLU A N 1
ATOM 2381 C CA . GLU A 1 306 ? 10.728 15.076 20.950 1.00 45.56 306 GLU A CA 1
ATOM 2382 C C . GLU A 1 306 ? 10.681 13.908 21.961 1.00 45.56 306 GLU A C 1
ATOM 2384 O O . GLU A 1 306 ? 10.453 12.769 21.563 1.00 45.56 306 GLU A O 1
ATOM 2389 N N . ASP A 1 307 ? 10.747 14.168 23.274 1.00 43.75 307 ASP A N 1
ATOM 2390 C CA . ASP A 1 307 ? 10.871 13.098 24.285 1.00 43.75 307 ASP A CA 1
ATOM 2391 C C . ASP A 1 307 ? 9.562 12.366 24.651 1.00 43.75 307 ASP A C 1
ATOM 2393 O O . ASP A 1 307 ? 9.597 11.313 25.282 1.00 43.75 307 ASP A O 1
ATOM 2397 N N . VAL A 1 308 ? 8.385 12.860 24.243 1.00 48.31 308 VAL A N 1
ATOM 2398 C CA . VAL A 1 308 ? 7.091 12.241 24.625 1.00 48.31 308 VAL A CA 1
ATOM 2399 C C . VAL A 1 308 ? 6.703 11.064 23.713 1.00 48.31 308 VAL A C 1
ATOM 2401 O O . VAL A 1 308 ? 5.911 10.207 24.103 1.00 48.31 308 VAL A O 1
ATOM 2404 N N . LEU A 1 309 ? 7.276 10.968 22.508 1.00 47.03 309 LEU A N 1
ATOM 2405 C CA . LEU A 1 309 ? 6.963 9.888 21.559 1.00 47.03 309 LEU A CA 1
ATOM 2406 C C . LEU A 1 309 ? 7.555 8.529 21.972 1.00 47.03 309 LEU A C 1
ATOM 2408 O O . LEU A 1 309 ? 6.964 7.492 21.670 1.00 47.03 309 LEU A O 1
ATOM 2412 N N . MET A 1 310 ? 8.680 8.522 22.694 1.00 51.28 310 MET A N 1
ATOM 2413 C CA . MET A 1 310 ? 9.376 7.285 23.073 1.00 51.28 310 MET A CA 1
ATOM 2414 C C . MET A 1 310 ? 8.639 6.493 24.167 1.00 51.28 310 MET A C 1
ATOM 2416 O O . MET A 1 310 ? 8.636 5.262 24.137 1.00 51.28 310 MET A O 1
ATOM 2420 N N . ASP A 1 311 ? 7.950 7.170 25.090 1.00 49.00 311 ASP A N 1
ATOM 2421 C CA . ASP A 1 311 ? 7.344 6.524 26.268 1.00 49.00 311 ASP A CA 1
ATOM 2422 C C . ASP A 1 311 ? 6.040 5.767 25.934 1.00 49.00 311 ASP A C 1
ATOM 2424 O O . ASP A 1 311 ? 5.731 4.702 26.483 1.00 49.00 311 ASP A O 1
ATOM 2428 N N . VAL A 1 312 ? 5.293 6.267 24.941 1.00 49.00 312 VAL A N 1
ATOM 2429 C CA . VAL A 1 312 ? 4.102 5.584 24.411 1.00 49.00 312 VAL A CA 1
ATOM 2430 C C . VAL A 1 312 ? 4.508 4.343 23.611 1.00 49.00 312 VAL A C 1
ATOM 2432 O O . VAL A 1 312 ? 3.883 3.295 23.758 1.00 49.00 312 VAL A O 1
ATOM 2435 N N . ALA A 1 313 ? 5.586 4.415 22.822 1.00 49.31 313 ALA A N 1
ATOM 2436 C CA . ALA A 1 313 ? 6.098 3.261 22.084 1.00 49.31 313 ALA A CA 1
ATOM 2437 C C . ALA A 1 313 ? 6.558 2.141 23.034 1.00 49.31 313 ALA A C 1
ATOM 2439 O O . ALA A 1 313 ? 6.176 0.987 22.841 1.00 49.31 313 ALA A O 1
ATOM 2440 N N . ALA A 1 314 ? 7.279 2.474 24.112 1.00 51.06 314 ALA A N 1
ATOM 2441 C CA . ALA A 1 314 ? 7.724 1.499 25.111 1.00 51.06 314 ALA A CA 1
ATOM 2442 C C . ALA A 1 314 ? 6.550 0.751 25.775 1.00 51.06 314 ALA A C 1
ATOM 2444 O O . ALA A 1 314 ? 6.625 -0.462 25.971 1.00 51.06 314 ALA A O 1
ATOM 2445 N N . SER A 1 315 ? 5.433 1.441 26.031 1.00 47.62 315 SER A N 1
ATOM 2446 C CA . SER A 1 315 ? 4.224 0.844 26.622 1.00 47.62 315 SER A CA 1
ATOM 2447 C C . SER A 1 315 ? 3.393 0.005 25.634 1.00 47.62 315 SER A C 1
ATOM 2449 O O . SER A 1 315 ? 2.648 -0.880 26.057 1.00 47.62 315 SER A O 1
ATOM 2451 N N . LEU A 1 316 ? 3.525 0.248 24.323 1.00 48.41 316 LEU A N 1
ATOM 2452 C CA . LEU A 1 316 ? 2.752 -0.414 23.259 1.00 48.41 316 LEU A CA 1
ATOM 2453 C C . LEU A 1 316 ? 3.463 -1.613 22.604 1.00 48.41 316 LEU A C 1
ATOM 2455 O O . LEU A 1 316 ? 2.853 -2.316 21.803 1.00 48.41 316 LEU A O 1
ATOM 2459 N N . THR A 1 317 ? 4.716 -1.908 22.961 1.00 41.88 317 THR A N 1
ATOM 2460 C CA . THR A 1 317 ? 5.477 -3.055 22.412 1.00 41.88 317 THR A CA 1
ATOM 2461 C C . THR A 1 317 ? 4.992 -4.429 22.881 1.00 41.88 317 THR A C 1
ATOM 2463 O O . THR A 1 317 ? 5.572 -5.444 22.496 1.00 41.88 317 THR A O 1
ATOM 2466 N N . ARG A 1 318 ? 3.914 -4.523 23.673 1.00 42.34 318 ARG A N 1
ATOM 2467 C CA . ARG A 1 318 ? 3.265 -5.814 23.935 1.00 42.34 318 ARG A CA 1
ATOM 2468 C C . ARG A 1 318 ? 2.433 -6.200 22.706 1.00 42.34 318 ARG A C 1
ATOM 2470 O O . ARG A 1 318 ? 1.386 -5.589 22.494 1.00 42.34 318 ARG A O 1
ATOM 2477 N N . PRO A 1 319 ? 2.841 -7.203 21.902 1.00 41.59 319 PRO A N 1
ATOM 2478 C CA . PRO A 1 319 ? 2.060 -7.612 20.745 1.00 41.59 319 PRO A CA 1
ATOM 2479 C C . PRO A 1 319 ? 0.672 -8.046 21.213 1.00 41.59 319 PRO A C 1
ATOM 2481 O O . PRO A 1 319 ? 0.535 -8.963 22.028 1.00 41.59 319 PRO A O 1
ATOM 2484 N N . CYS A 1 320 ? -0.361 -7.385 20.691 1.00 39.34 320 CYS A N 1
ATOM 2485 C CA . CYS A 1 320 ? -1.735 -7.841 20.819 1.00 39.34 320 CYS A CA 1
ATOM 2486 C C . CYS A 1 320 ? -1.857 -9.118 19.976 1.00 39.34 320 CYS A C 1
ATOM 2488 O O . CYS A 1 320 ? -2.210 -9.081 18.800 1.00 39.34 320 CYS A O 1
ATOM 2490 N N . ARG A 1 321 ? -1.454 -10.261 20.545 1.00 40.38 321 ARG A N 1
ATOM 2491 C CA . ARG A 1 321 ? -1.705 -11.567 19.939 1.00 40.38 321 ARG A CA 1
ATOM 2492 C C . ARG A 1 321 ? -3.209 -11.785 19.989 1.00 40.38 321 ARG A C 1
ATOM 2494 O O . ARG A 1 321 ? -3.744 -12.206 21.010 1.00 40.38 321 ARG A O 1
ATOM 2501 N N . VAL A 1 322 ? -3.887 -11.473 18.889 1.00 40.62 322 VAL A N 1
ATOM 2502 C CA . VAL A 1 322 ? -5.215 -12.018 18.622 1.00 40.62 322 VAL A CA 1
ATOM 2503 C C . VAL A 1 322 ? -5.029 -13.529 18.628 1.00 40.62 322 VAL A C 1
ATOM 2505 O O . VAL A 1 322 ? -4.316 -14.064 17.779 1.00 40.62 322 VAL A O 1
ATOM 2508 N N . ALA A 1 323 ? -5.572 -14.199 19.643 1.00 33.28 323 ALA A N 1
ATOM 2509 C CA . ALA A 1 323 ? -5.566 -15.648 19.707 1.00 33.28 323 ALA A CA 1
ATOM 2510 C C . ALA A 1 323 ? -6.298 -16.159 18.462 1.00 33.28 323 ALA A C 1
ATOM 2512 O O . ALA A 1 323 ? -7.509 -15.997 18.327 1.00 33.28 323 ALA A O 1
ATOM 2513 N N . HIS A 1 324 ? -5.537 -16.692 17.513 1.00 37.50 324 HIS A N 1
ATOM 2514 C CA . HIS A 1 324 ? -6.092 -17.515 16.459 1.00 37.50 324 HIS A CA 1
ATOM 2515 C C . HIS A 1 324 ? -6.446 -18.845 17.115 1.00 37.50 324 HIS A C 1
ATOM 2517 O O . HIS A 1 324 ? -5.556 -19.621 17.458 1.00 37.50 324 HIS A O 1
ATOM 2523 N N . ASP A 1 325 ? -7.738 -19.059 17.354 1.00 33.81 325 ASP A N 1
ATOM 2524 C CA . ASP A 1 325 ? -8.262 -20.375 17.695 1.00 33.81 325 ASP A CA 1
ATOM 2525 C C . ASP A 1 325 ? -8.025 -21.269 16.475 1.00 33.81 325 ASP A C 1
ATOM 2527 O O . ASP A 1 325 ? -8.603 -21.086 15.402 1.00 33.81 325 ASP A O 1
ATOM 2531 N N . SER A 1 326 ? -7.056 -22.163 16.593 1.00 44.19 326 SER A N 1
ATOM 2532 C CA . SER A 1 326 ? -6.800 -23.222 15.631 1.00 44.19 326 SER A CA 1
ATOM 2533 C C . SER A 1 326 ? -6.521 -24.475 16.437 1.00 44.19 326 SER A C 1
ATOM 2535 O O . SER A 1 326 ? -5.533 -24.553 17.169 1.00 44.19 326 SER A O 1
ATOM 2537 N N . ASP A 1 327 ? -7.452 -25.415 16.325 1.00 38.44 327 ASP A N 1
ATOM 2538 C CA . ASP A 1 327 ? -7.416 -26.748 16.901 1.00 38.44 327 ASP A CA 1
ATOM 2539 C C . ASP A 1 327 ? -6.051 -27.419 16.676 1.00 38.44 327 ASP A C 1
ATOM 2541 O O . ASP A 1 327 ? -5.652 -27.694 15.543 1.00 38.44 327 ASP A O 1
ATOM 2545 N N . LEU A 1 328 ? -5.341 -27.720 17.767 1.00 34.84 328 LEU A N 1
ATOM 2546 C CA . LEU A 1 328 ? -4.170 -28.598 17.757 1.00 34.84 328 LEU A CA 1
ATOM 2547 C C . LEU A 1 328 ? -4.501 -29.913 18.484 1.00 34.84 328 LEU A C 1
ATOM 2549 O O . LEU A 1 328 ? -5.005 -29.874 19.610 1.00 34.84 328 LEU A O 1
ATOM 2553 N N . PRO A 1 329 ? -4.187 -31.085 17.898 1.00 41.28 329 PRO A N 1
ATOM 2554 C CA . PRO A 1 329 ? -4.246 -32.364 18.599 1.00 41.28 329 PRO A CA 1
ATOM 2555 C C . PRO A 1 329 ? -3.030 -32.540 19.536 1.00 41.28 329 PRO A C 1
ATOM 2557 O O . PRO A 1 329 ? -2.024 -31.839 19.394 1.00 41.28 329 PRO A O 1
ATOM 2560 N N . PRO A 1 330 ? -3.087 -33.469 20.511 1.00 38.47 330 PRO A N 1
ATOM 2561 C CA . PRO A 1 330 ? -2.115 -33.526 21.595 1.00 38.47 330 PRO A CA 1
ATOM 2562 C C . PRO A 1 330 ? -0.767 -34.101 21.144 1.00 38.47 330 PRO A C 1
ATOM 2564 O O . PRO A 1 330 ? -0.667 -35.233 20.669 1.00 38.47 330 PRO A O 1
ATOM 2567 N N . THR A 1 331 ? 0.293 -33.329 21.378 1.00 32.25 331 THR A N 1
ATOM 2568 C CA . THR A 1 331 ? 1.690 -33.734 21.201 1.00 32.25 331 THR A CA 1
ATOM 2569 C C . THR A 1 331 ? 2.078 -34.803 22.221 1.00 32.25 331 THR A C 1
ATOM 2571 O O . THR A 1 331 ? 2.015 -34.587 23.432 1.00 32.25 331 THR A O 1
ATOM 2574 N N . THR A 1 332 ? 2.524 -35.960 21.731 1.00 32.62 332 THR A N 1
ATOM 2575 C CA . THR A 1 332 ? 3.131 -37.015 22.551 1.00 32.62 332 THR A CA 1
ATOM 2576 C C . THR A 1 332 ? 4.624 -36.741 22.735 1.00 32.62 332 THR A C 1
ATOM 2578 O O . THR A 1 332 ? 5.335 -36.407 21.790 1.00 32.62 332 THR A O 1
ATOM 2581 N N . ALA A 1 333 ? 5.089 -36.870 23.975 1.00 36.28 333 ALA A N 1
ATOM 2582 C CA . ALA A 1 333 ? 6.462 -36.635 24.398 1.00 36.28 333 ALA A CA 1
ATOM 2583 C C . ALA A 1 333 ? 7.455 -37.661 23.819 1.00 36.28 333 ALA A C 1
ATOM 2585 O O . ALA A 1 333 ? 7.199 -38.863 23.831 1.00 36.28 333 ALA A O 1
ATOM 2586 N N . GLY A 1 334 ? 8.632 -37.184 23.404 1.00 29.55 334 GLY A N 1
ATOM 2587 C CA . GLY A 1 334 ? 9.763 -38.009 22.981 1.00 29.55 334 GLY A CA 1
ATOM 2588 C C . GLY A 1 334 ? 11.086 -37.334 23.335 1.00 29.55 334 GLY A C 1
ATOM 2589 O O . GLY A 1 334 ? 11.527 -36.404 22.674 1.00 29.55 334 GLY A O 1
ATOM 2590 N N . LEU A 1 335 ? 11.682 -37.798 24.427 1.00 34.81 335 LEU A N 1
ATOM 2591 C CA . LEU A 1 335 ? 12.879 -37.295 25.091 1.00 34.81 335 LEU A CA 1
ATOM 2592 C C . LEU A 1 335 ? 14.125 -38.027 24.566 1.00 34.81 335 LEU A C 1
ATOM 2594 O O . LEU A 1 335 ? 14.268 -39.205 24.871 1.00 34.81 335 LEU A O 1
ATOM 2598 N N . VAL A 1 336 ? 15.061 -37.362 23.871 1.00 34.97 336 VAL A N 1
ATOM 2599 C CA . VAL A 1 336 ? 16.452 -37.854 23.726 1.00 34.97 336 VAL A CA 1
ATOM 2600 C C . VAL A 1 336 ? 17.455 -36.692 23.744 1.00 34.97 336 VAL A C 1
ATOM 2602 O O . VAL A 1 336 ? 17.303 -35.680 23.071 1.00 34.97 336 VAL A O 1
ATOM 2605 N N . ARG A 1 337 ? 18.478 -36.867 24.587 1.00 34.34 337 ARG A N 1
ATOM 2606 C CA . ARG A 1 337 ? 19.614 -35.984 24.894 1.00 34.34 337 ARG A CA 1
ATOM 2607 C C . ARG A 1 337 ? 20.796 -36.166 23.925 1.00 34.34 337 ARG A C 1
ATOM 2609 O O . ARG A 1 337 ? 21.002 -37.273 23.440 1.00 34.34 337 ARG A O 1
ATOM 2616 N N . LYS A 1 338 ? 21.690 -35.155 23.973 1.00 31.20 338 LYS A N 1
ATOM 2617 C CA . LYS A 1 338 ? 23.162 -35.163 23.731 1.00 31.20 338 LYS A CA 1
ATOM 2618 C C . LYS A 1 338 ? 23.603 -35.205 22.257 1.00 31.20 338 LYS A C 1
ATOM 2620 O O . LYS A 1 338 ? 22.974 -35.868 21.460 1.00 31.20 338 LYS A O 1
ATOM 2625 N N . SER A 1 339 ? 24.689 -34.570 21.808 1.00 30.56 339 SER A N 1
ATOM 2626 C CA . SER A 1 339 ? 25.836 -33.905 22.444 1.00 30.56 339 SER A CA 1
ATOM 2627 C C . SER A 1 339 ? 26.539 -33.009 21.409 1.00 30.56 339 SER A C 1
ATOM 2629 O O . SER A 1 339 ? 26.496 -33.266 20.213 1.00 30.56 339 SER A O 1
ATOM 2631 N N . THR A 1 340 ? 27.260 -32.024 21.931 1.00 32.81 340 THR A N 1
ATOM 2632 C CA . THR A 1 340 ? 28.366 -31.240 21.358 1.00 32.81 340 THR A CA 1
ATOM 2633 C C . THR A 1 340 ? 29.343 -31.995 20.444 1.00 32.81 340 THR A C 1
ATOM 2635 O O . THR A 1 340 ? 29.809 -33.069 20.821 1.00 32.81 340 THR A O 1
ATOM 2638 N N . SER A 1 341 ? 29.805 -31.364 19.359 1.00 31.61 341 SER A N 1
ATOM 2639 C CA . SER A 1 341 ? 31.232 -31.014 19.166 1.00 31.61 341 SER A CA 1
ATOM 2640 C C . SER A 1 341 ? 31.507 -30.351 17.809 1.00 31.61 341 SER A C 1
ATOM 2642 O O . SER A 1 341 ? 31.007 -30.745 16.764 1.00 31.61 341 SER A O 1
ATOM 2644 N N . SER A 1 342 ? 32.335 -29.315 17.888 1.00 37.09 342 SER A N 1
ATOM 2645 C CA . SER A 1 342 ? 33.043 -28.611 16.826 1.00 37.09 342 SER A CA 1
ATOM 2646 C C . SER A 1 342 ? 34.142 -29.474 16.209 1.00 37.09 342 SER A C 1
ATOM 2648 O O . SER A 1 342 ? 34.902 -30.094 16.956 1.00 37.09 342 SER A O 1
ATOM 2650 N N . THR A 1 343 ? 34.351 -29.407 14.895 1.00 31.09 343 THR A N 1
ATOM 2651 C CA . THR A 1 343 ? 35.676 -29.647 14.298 1.00 31.09 343 THR A CA 1
ATOM 2652 C C . THR A 1 343 ? 35.801 -28.875 12.985 1.00 31.09 343 THR A C 1
ATOM 2654 O O . THR A 1 343 ? 35.103 -29.156 12.016 1.00 31.09 343 THR A O 1
ATOM 2657 N N . SER A 1 344 ? 36.695 -27.888 12.980 1.00 36.50 344 SER A N 1
ATOM 2658 C CA . SER A 1 344 ? 37.288 -27.300 11.780 1.00 36.50 344 SER A CA 1
ATOM 2659 C C . SER A 1 344 ? 38.219 -28.316 11.127 1.00 36.50 344 SER A C 1
ATOM 2661 O O . SER A 1 344 ? 38.997 -28.937 11.847 1.00 36.50 344 SER A O 1
ATOM 2663 N N . LEU A 1 345 ? 38.233 -28.413 9.796 1.00 30.94 345 LEU A N 1
ATOM 2664 C CA . LEU A 1 345 ? 39.445 -28.767 9.055 1.00 30.94 345 LEU A CA 1
ATOM 2665 C C . LEU A 1 345 ? 39.328 -28.402 7.571 1.00 30.94 345 LEU A C 1
ATOM 2667 O O . LEU A 1 345 ? 38.343 -28.669 6.893 1.00 30.94 345 LEU A O 1
ATOM 2671 N N . SER A 1 346 ? 40.391 -27.737 7.150 1.00 30.97 346 SER A N 1
ATOM 2672 C CA . SER A 1 346 ? 40.852 -27.324 5.833 1.00 30.97 346 SER A CA 1
ATOM 2673 C C . SER A 1 346 ? 40.966 -28.468 4.817 1.00 30.97 346 SER A C 1
ATOM 2675 O O . SER A 1 346 ? 41.258 -29.600 5.190 1.00 30.97 346 SER A O 1
ATOM 2677 N N . GLY A 1 347 ? 40.870 -28.137 3.522 1.00 29.91 347 GLY A N 1
ATOM 2678 C CA . GLY A 1 347 ? 41.333 -29.025 2.447 1.00 29.91 347 GLY A CA 1
ATOM 2679 C C . GLY A 1 347 ? 40.780 -28.716 1.055 1.00 29.91 347 GLY A C 1
ATOM 2680 O O . GLY A 1 347 ? 39.826 -29.349 0.625 1.00 29.91 347 GLY A O 1
ATOM 2681 N N . LEU A 1 348 ? 41.417 -27.773 0.352 1.00 34.59 348 LEU A N 1
ATOM 2682 C CA . LEU A 1 348 ? 41.449 -27.679 -1.120 1.00 34.59 348 LEU A CA 1
ATOM 2683 C C . LEU A 1 348 ? 42.069 -28.967 -1.715 1.00 34.59 348 LEU A C 1
ATOM 2685 O O . LEU A 1 348 ? 42.916 -29.577 -1.055 1.00 34.59 348 LEU A O 1
ATOM 2689 N N . PRO A 1 349 ? 41.691 -29.376 -2.941 1.00 46.31 349 PRO A N 1
ATOM 2690 C CA . PRO A 1 349 ? 42.461 -28.898 -4.092 1.00 46.31 349 PRO A CA 1
ATOM 2691 C C . PRO A 1 349 ? 41.631 -28.511 -5.324 1.00 46.31 349 PRO A C 1
ATOM 2693 O O . PRO A 1 349 ? 40.545 -29.026 -5.581 1.00 46.31 349 PRO A O 1
ATOM 2696 N N . GLU A 1 350 ? 42.229 -27.593 -6.080 1.00 37.69 350 GLU A N 1
ATOM 2697 C CA . GLU A 1 350 ? 41.940 -27.251 -7.469 1.00 37.69 350 GLU A CA 1
ATOM 2698 C C . GLU A 1 350 ? 41.977 -28.494 -8.367 1.00 37.69 350 GLU A C 1
ATOM 2700 O O . GLU A 1 350 ? 42.900 -29.305 -8.278 1.00 37.69 350 GLU A O 1
ATOM 2705 N N . LEU A 1 351 ? 41.005 -28.600 -9.271 1.00 40.12 351 LEU A N 1
ATOM 2706 C CA . LEU A 1 351 ? 41.122 -29.398 -10.485 1.00 40.12 351 LEU A CA 1
ATOM 2707 C C . LEU A 1 351 ? 40.416 -28.652 -11.617 1.00 40.12 351 LEU A C 1
ATOM 2709 O O . LEU A 1 351 ? 39.192 -28.577 -11.700 1.00 40.12 351 LEU A O 1
ATOM 2713 N N . ASP A 1 352 ? 41.281 -28.026 -12.403 1.00 37.78 352 ASP A N 1
ATOM 2714 C CA . ASP A 1 352 ? 41.105 -27.560 -13.766 1.00 37.78 352 ASP A CA 1
ATOM 2715 C C . ASP A 1 352 ? 40.748 -28.760 -14.656 1.00 37.78 352 ASP A C 1
ATOM 2717 O O . ASP A 1 352 ? 41.430 -29.779 -14.584 1.00 37.78 352 ASP A O 1
ATOM 2721 N N . ASP A 1 353 ? 39.689 -28.654 -15.458 1.00 39.25 353 ASP A N 1
ATOM 2722 C CA . ASP A 1 353 ? 39.614 -29.372 -16.729 1.00 39.25 353 ASP A CA 1
ATOM 2723 C C . ASP A 1 353 ? 38.588 -28.719 -17.663 1.00 39.25 353 ASP A C 1
ATOM 2725 O O . ASP A 1 353 ? 37.383 -28.619 -17.412 1.00 39.25 353 ASP A O 1
ATOM 2729 N N . SER A 1 354 ? 39.142 -28.249 -18.773 1.00 36.41 354 SER A N 1
ATOM 2730 C CA . SER A 1 354 ? 38.490 -27.594 -19.893 1.00 36.41 354 SER A CA 1
ATOM 2731 C C . SER A 1 354 ? 37.633 -28.579 -20.695 1.00 36.41 354 SER A C 1
ATOM 2733 O O . SER A 1 354 ? 38.142 -29.574 -21.208 1.00 36.41 354 SER A O 1
ATOM 2735 N N . ILE A 1 355 ? 36.350 -28.263 -20.897 1.00 40.78 355 ILE A N 1
ATOM 2736 C CA . ILE A 1 355 ? 35.483 -28.968 -21.854 1.00 40.78 355 ILE A CA 1
ATOM 2737 C C . ILE A 1 355 ? 35.244 -28.068 -23.071 1.00 40.78 355 ILE A C 1
ATOM 2739 O O . ILE A 1 355 ? 34.631 -27.005 -22.979 1.00 40.78 355 ILE A O 1
ATOM 2743 N N . ASN A 1 356 ? 35.749 -28.526 -24.218 1.00 38.50 356 ASN A N 1
ATOM 2744 C CA . ASN A 1 356 ? 35.488 -27.982 -25.550 1.00 38.50 356 ASN A CA 1
ATOM 2745 C C . ASN A 1 356 ? 34.020 -28.203 -25.973 1.00 38.50 356 ASN A C 1
ATOM 2747 O O . ASN A 1 356 ? 33.477 -29.280 -25.715 1.00 38.50 356 ASN A O 1
ATOM 2751 N N . PRO A 1 357 ? 33.397 -27.254 -26.695 1.00 44.25 357 PRO A N 1
ATOM 2752 C CA . PRO A 1 357 ? 32.077 -27.426 -27.282 1.00 44.25 357 PRO A CA 1
ATOM 2753 C C . PRO A 1 357 ? 32.201 -28.006 -28.698 1.00 44.25 357 PRO A C 1
ATOM 2755 O O . PRO A 1 357 ? 32.949 -27.490 -29.527 1.00 44.25 357 PRO A O 1
ATOM 2758 N N . GLY A 1 358 ? 31.456 -29.066 -29.002 1.00 32.41 358 GLY A N 1
ATOM 2759 C CA . GLY A 1 358 ? 31.444 -29.643 -30.342 1.00 32.41 358 GLY A CA 1
ATOM 2760 C C . GLY A 1 358 ? 30.238 -30.539 -30.577 1.00 32.41 358 GLY A C 1
ATOM 2761 O O . GLY A 1 358 ? 30.122 -31.589 -29.958 1.00 32.41 358 GLY A O 1
ATOM 2762 N N . ASP A 1 359 ? 29.387 -30.084 -31.493 1.00 35.38 359 ASP A N 1
ATOM 2763 C CA . ASP A 1 359 ? 28.451 -30.847 -32.316 1.00 35.38 359 ASP A CA 1
ATOM 2764 C C . ASP A 1 359 ? 27.413 -31.742 -31.636 1.00 35.38 359 ASP A C 1
ATOM 2766 O O . ASP A 1 359 ? 27.673 -32.877 -31.245 1.00 35.38 359 ASP A O 1
ATOM 2770 N N . SER A 1 360 ? 26.154 -31.302 -31.702 1.00 40.69 360 SER A N 1
ATOM 2771 C CA . SER A 1 360 ? 25.071 -32.199 -32.111 1.00 40.69 360 SER A CA 1
ATOM 2772 C C . SER A 1 360 ? 23.915 -31.429 -32.740 1.00 40.69 360 SER A C 1
ATOM 2774 O O . SER A 1 360 ? 23.300 -30.545 -32.149 1.00 40.69 360 SER A O 1
ATOM 2776 N N . ALA A 1 361 ? 23.673 -31.809 -33.989 1.00 33.81 361 ALA A N 1
ATOM 2777 C CA . ALA A 1 361 ? 22.598 -31.407 -34.869 1.00 33.81 361 ALA A CA 1
ATOM 2778 C C . ALA A 1 361 ? 21.213 -31.740 -34.297 1.00 33.81 361 ALA A C 1
ATOM 2780 O O . ALA A 1 361 ? 21.045 -32.755 -33.624 1.00 33.81 361 ALA A O 1
ATOM 2781 N N . SER A 1 362 ? 20.197 -30.954 -34.663 1.00 37.00 362 SER A N 1
ATOM 2782 C CA . SER A 1 362 ? 18.805 -31.416 -34.703 1.00 37.00 362 SER A CA 1
ATOM 2783 C C . SER A 1 362 ? 17.972 -30.585 -35.685 1.00 37.00 362 SER A C 1
ATOM 2785 O O . SER A 1 362 ? 17.653 -29.428 -35.446 1.00 37.00 362 SER A O 1
ATOM 2787 N N . VAL A 1 363 ? 17.714 -31.219 -36.831 1.00 36.69 363 VAL A N 1
ATOM 2788 C CA . VAL A 1 363 ? 16.400 -31.462 -37.451 1.00 36.69 363 VAL A CA 1
ATOM 2789 C C . VAL A 1 363 ? 15.409 -30.287 -37.494 1.00 36.69 363 VAL A C 1
ATOM 2791 O O . VAL A 1 363 ? 14.719 -29.982 -36.526 1.00 36.69 363 VAL A O 1
ATOM 2794 N N . ALA A 1 364 ? 15.257 -29.721 -38.695 1.00 31.91 364 ALA A N 1
ATOM 2795 C CA . ALA A 1 364 ? 14.067 -28.984 -39.102 1.00 31.91 364 ALA A CA 1
ATOM 2796 C C . ALA A 1 364 ? 12.866 -29.941 -39.222 1.00 31.91 364 ALA A C 1
ATOM 2798 O O . ALA A 1 364 ? 12.976 -31.029 -39.789 1.00 31.91 364 ALA A O 1
ATOM 2799 N N . SER A 1 365 ? 11.712 -29.532 -38.705 1.00 37.09 365 SER A N 1
ATOM 2800 C CA . SER A 1 365 ? 10.418 -30.150 -38.999 1.00 37.09 365 SER A CA 1
ATOM 2801 C C . SER A 1 365 ? 9.427 -29.045 -39.335 1.00 37.09 365 SER A C 1
ATOM 2803 O O . SER A 1 365 ? 9.094 -28.213 -38.494 1.00 37.09 365 SER A O 1
ATOM 2805 N N . GLU A 1 366 ? 8.999 -29.035 -40.594 1.00 41.47 366 GLU A N 1
ATOM 2806 C CA . GLU A 1 366 ? 7.851 -28.281 -41.087 1.00 41.47 366 GLU A CA 1
ATOM 2807 C C . GLU A 1 366 ? 6.553 -28.885 -40.535 1.00 41.47 366 GLU A C 1
ATOM 2809 O O . GLU A 1 366 ? 6.420 -30.111 -40.481 1.00 41.47 366 GLU A O 1
ATOM 2814 N N . PRO A 1 367 ? 5.545 -28.055 -40.237 1.00 41.81 367 PRO A N 1
ATOM 2815 C CA . PRO A 1 367 ? 4.167 -28.488 -40.349 1.00 41.81 367 PRO A CA 1
ATOM 2816 C C . PRO A 1 367 ? 3.464 -27.771 -41.504 1.00 41.81 367 PRO A C 1
ATOM 2818 O O . PRO A 1 367 ? 3.231 -26.565 -41.501 1.00 41.81 367 PRO A O 1
ATOM 2821 N N . SER A 1 368 ? 3.094 -28.601 -42.474 1.00 41.22 368 SER A N 1
ATOM 2822 C CA . SER A 1 368 ? 2.024 -28.397 -43.441 1.00 41.22 368 SER A CA 1
ATOM 2823 C C . SER A 1 368 ? 0.694 -28.115 -42.737 1.00 41.22 368 SER A C 1
ATOM 2825 O O . SER A 1 368 ? 0.238 -28.928 -41.932 1.00 41.22 368 SER A O 1
ATOM 2827 N N . THR A 1 369 ? 0.030 -27.017 -43.097 1.00 39.81 369 THR A N 1
ATOM 2828 C CA . THR A 1 369 ? -1.425 -26.879 -42.962 1.00 39.81 369 THR A CA 1
ATOM 2829 C C . THR A 1 369 ? -1.995 -26.223 -44.213 1.00 39.81 369 THR A C 1
ATOM 2831 O O . THR A 1 369 ? -1.862 -25.028 -44.466 1.00 39.81 369 THR A O 1
ATOM 2834 N N . GLY A 1 370 ? -2.635 -27.055 -45.030 1.00 33.53 370 GLY A N 1
ATOM 2835 C CA . GLY A 1 370 ? -3.511 -26.618 -46.100 1.00 33.53 370 GLY A CA 1
ATOM 2836 C C . GLY A 1 370 ? -4.951 -26.438 -45.615 1.00 33.53 370 GLY A C 1
ATOM 2837 O O . GLY A 1 370 ? -5.441 -27.214 -44.800 1.00 33.53 370 GLY A O 1
ATOM 2838 N N . LEU A 1 371 ? -5.612 -25.482 -46.274 1.00 36.22 371 LEU A N 1
ATOM 2839 C CA . LEU A 1 371 ? -7.046 -25.380 -46.577 1.00 36.22 371 LEU A CA 1
ATOM 2840 C C . LEU A 1 371 ? -7.976 -24.599 -45.624 1.00 36.22 371 LEU A C 1
ATOM 2842 O O . LEU A 1 371 ? -8.481 -25.111 -44.635 1.00 36.22 371 LEU A O 1
ATOM 2846 N N . ARG A 1 372 ? -8.315 -23.403 -46.139 1.00 38.97 372 ARG A N 1
ATOM 2847 C CA . ARG A 1 372 ? -9.658 -22.828 -46.370 1.00 38.97 372 ARG A CA 1
ATOM 2848 C C . ARG A 1 372 ? -10.567 -22.530 -45.172 1.00 38.97 372 ARG A C 1
ATOM 2850 O O . ARG A 1 372 ? -11.267 -23.407 -44.682 1.00 38.97 372 ARG A O 1
ATOM 2857 N N . SER A 1 373 ? -10.770 -21.232 -44.954 1.00 43.50 373 SER A N 1
ATOM 2858 C CA . SER A 1 373 ? -12.112 -20.638 -44.943 1.00 43.50 373 SER A CA 1
ATOM 2859 C C . SER A 1 373 ? -12.013 -19.162 -45.330 1.00 43.50 373 SER A C 1
ATOM 2861 O O . SER A 1 373 ? -11.326 -18.393 -44.659 1.00 43.50 373 SER A O 1
ATOM 2863 N N . ASP A 1 374 ? -12.666 -18.817 -46.434 1.00 49.25 374 ASP A N 1
ATOM 2864 C CA . ASP A 1 374 ? -12.871 -17.456 -46.913 1.00 49.25 374 ASP A CA 1
ATOM 2865 C C . ASP A 1 374 ? -13.828 -16.737 -45.951 1.00 49.25 374 ASP A C 1
ATOM 2867 O O . ASP A 1 374 ? -14.979 -17.148 -45.811 1.00 49.25 374 ASP A O 1
ATOM 2871 N N . ASP A 1 375 ? -13.350 -15.689 -45.282 1.00 47.94 375 ASP A N 1
ATOM 2872 C CA . ASP A 1 375 ? -14.202 -14.659 -44.683 1.00 47.94 375 ASP A CA 1
ATOM 2873 C C . ASP A 1 375 ? -13.464 -13.318 -44.810 1.00 47.94 375 ASP A C 1
ATOM 2875 O O . ASP A 1 375 ? -12.610 -12.942 -44.003 1.00 47.94 375 ASP A O 1
ATOM 2879 N N . GLU A 1 376 ? -13.690 -12.662 -45.948 1.00 56.72 376 GLU A N 1
ATOM 2880 C CA . GLU A 1 376 ? -13.161 -11.338 -46.256 1.00 56.72 376 GLU A CA 1
ATOM 2881 C C . GLU A 1 376 ? -14.052 -10.286 -45.593 1.00 56.72 376 GLU A C 1
ATOM 2883 O O . GLU A 1 376 ? -15.186 -10.067 -46.021 1.00 56.72 376 GLU A O 1
ATOM 2888 N N . GLY A 1 377 ? -13.550 -9.615 -44.551 1.00 51.38 377 GLY A N 1
ATOM 2889 C CA . GLY A 1 377 ? -14.338 -8.552 -43.933 1.00 51.38 377 GLY A CA 1
ATOM 2890 C C . GLY A 1 377 ? -13.791 -7.830 -42.708 1.00 51.38 377 GLY A C 1
ATOM 2891 O O . GLY A 1 377 ? -14.589 -7.178 -42.048 1.00 51.38 377 GLY A O 1
ATOM 2892 N N . GLU A 1 378 ? -12.495 -7.876 -42.382 1.00 47.12 378 GLU A N 1
ATOM 2893 C CA . GLU A 1 378 ? -11.936 -6.960 -41.372 1.00 47.12 378 GLU A CA 1
ATOM 2894 C C . GLU A 1 378 ? -10.643 -6.305 -41.862 1.00 47.12 378 GLU A C 1
ATOM 2896 O O . GLU A 1 378 ? -9.629 -6.945 -42.146 1.00 47.12 378 GLU A O 1
ATOM 2901 N N . ALA A 1 379 ? -10.731 -4.985 -41.989 1.00 48.91 379 ALA A N 1
ATOM 2902 C CA . ALA A 1 379 ? -9.672 -4.091 -42.399 1.00 48.91 379 ALA A CA 1
ATOM 2903 C C . ALA A 1 379 ? -8.467 -4.189 -41.449 1.00 48.91 379 ALA A C 1
ATOM 2905 O O . ALA A 1 379 ? -8.507 -3.742 -40.311 1.00 48.91 379 ALA A O 1
ATOM 2906 N N . GLN A 1 380 ? -7.400 -4.809 -41.947 1.00 48.25 380 GLN A N 1
ATOM 2907 C CA . GLN A 1 380 ? -6.049 -4.247 -42.009 1.00 48.25 380 GLN A CA 1
ATOM 2908 C C . GLN A 1 380 ? -5.655 -3.251 -40.899 1.00 48.25 380 GLN A C 1
ATOM 2910 O O . GLN A 1 380 ? -5.427 -2.077 -41.159 1.00 48.25 380 GLN A O 1
ATOM 2915 N N . ASP A 1 381 ? -5.467 -3.770 -39.687 1.00 49.28 381 ASP A N 1
ATOM 2916 C CA . ASP A 1 381 ? -4.695 -3.119 -38.616 1.00 49.28 381 ASP A CA 1
ATOM 2917 C C . ASP A 1 381 ? -3.512 -4.026 -38.218 1.00 49.28 381 ASP A C 1
ATOM 2919 O O . ASP A 1 381 ? -3.299 -4.409 -37.070 1.00 49.28 381 ASP A O 1
ATOM 2923 N N . ARG A 1 382 ? -2.785 -4.501 -39.239 1.00 50.00 382 ARG A N 1
ATOM 2924 C CA . ARG A 1 382 ? -1.657 -5.438 -39.118 1.00 50.00 382 ARG A CA 1
ATOM 2925 C C . ARG A 1 382 ? -0.343 -4.768 -39.509 1.00 50.00 382 ARG A C 1
ATOM 2927 O O . ARG A 1 382 ? 0.277 -5.234 -40.451 1.00 50.00 382 ARG A O 1
ATOM 2934 N N . HIS A 1 383 ? 0.075 -3.694 -38.837 1.00 45.34 383 HIS A N 1
ATOM 2935 C CA . HIS A 1 383 ? 1.435 -3.148 -38.998 1.00 45.34 383 HIS A CA 1
ATOM 2936 C C . HIS A 1 383 ? 1.954 -2.375 -37.773 1.00 45.34 383 HIS A C 1
ATOM 2938 O O . HIS A 1 383 ? 2.677 -1.410 -37.942 1.00 45.34 383 HIS A O 1
ATOM 2944 N N . ASP A 1 384 ? 1.666 -2.829 -36.552 1.00 48.34 384 ASP A N 1
ATOM 2945 C CA . ASP A 1 384 ? 2.404 -2.382 -35.357 1.00 48.34 384 ASP A CA 1
ATOM 2946 C C . ASP A 1 384 ? 2.737 -3.590 -34.470 1.00 48.34 384 ASP A C 1
ATOM 2948 O O . ASP A 1 384 ? 2.377 -3.688 -33.296 1.00 48.34 384 ASP A O 1
ATOM 2952 N N . GLU A 1 385 ? 3.457 -4.558 -35.044 1.00 50.09 385 GLU A N 1
ATOM 2953 C CA . GLU A 1 385 ? 4.269 -5.484 -34.252 1.00 50.09 385 GLU A CA 1
ATOM 2954 C C . GLU A 1 385 ? 5.492 -4.694 -33.757 1.00 50.09 385 GLU A C 1
ATOM 2956 O O . GLU A 1 385 ? 6.612 -4.850 -34.236 1.00 50.09 385 GLU A O 1
ATOM 2961 N N . HIS A 1 386 ? 5.231 -3.735 -32.862 1.00 51.56 386 HIS A N 1
ATOM 2962 C CA . HIS A 1 386 ? 6.248 -2.951 -32.182 1.00 51.56 386 HIS A CA 1
ATOM 2963 C C . HIS A 1 386 ? 7.237 -3.897 -31.509 1.00 51.56 386 HIS A C 1
ATOM 2965 O O . HIS A 1 386 ? 6.823 -4.838 -30.829 1.00 51.56 386 HIS A O 1
ATOM 2971 N N . ASP A 1 387 ? 8.526 -3.607 -31.688 1.00 54.84 387 ASP A N 1
ATOM 2972 C CA . ASP A 1 387 ? 9.671 -4.224 -31.027 1.00 54.84 387 ASP A CA 1
ATOM 2973 C C . ASP A 1 387 ? 9.387 -4.536 -29.549 1.00 54.84 387 ASP A C 1
ATOM 2975 O O . ASP A 1 387 ? 9.634 -3.730 -28.647 1.00 54.84 387 ASP A O 1
ATOM 2979 N N . VAL A 1 388 ? 8.875 -5.738 -29.267 1.00 56.19 388 VAL A N 1
ATOM 2980 C CA . VAL A 1 388 ? 8.772 -6.235 -27.897 1.00 56.19 388 VAL A CA 1
ATOM 2981 C C . VAL A 1 388 ? 10.200 -6.500 -27.450 1.00 56.19 388 VAL A C 1
ATOM 2983 O O . VAL A 1 388 ? 10.787 -7.536 -27.766 1.00 56.19 388 VAL A O 1
ATOM 2986 N N . HIS A 1 389 ? 10.769 -5.525 -26.742 1.00 58.47 389 HIS A N 1
ATOM 2987 C CA . HIS A 1 389 ? 12.176 -5.512 -26.378 1.00 58.47 389 HIS A CA 1
ATOM 2988 C C . HIS A 1 389 ? 12.589 -6.848 -25.715 1.00 58.47 389 HIS A C 1
ATOM 2990 O O . HIS A 1 389 ? 11.932 -7.283 -24.759 1.00 58.47 389 HIS A O 1
ATOM 2996 N N . PRO A 1 390 ? 13.691 -7.499 -26.147 1.00 60.41 390 PRO A N 1
ATOM 2997 C CA . PRO A 1 390 ? 14.101 -8.826 -25.667 1.00 60.41 390 PRO A CA 1
ATOM 2998 C C . PRO A 1 390 ? 14.198 -8.950 -24.139 1.00 60.41 390 PRO A C 1
ATOM 3000 O O . PRO A 1 390 ? 13.934 -10.009 -23.567 1.00 60.41 390 PRO A O 1
ATOM 3003 N N . ALA A 1 391 ? 14.524 -7.852 -23.453 1.00 56.28 391 ALA A N 1
ATOM 3004 C CA . ALA A 1 391 ? 14.628 -7.817 -21.996 1.00 56.28 391 ALA A CA 1
ATOM 3005 C C . ALA A 1 391 ? 13.285 -8.013 -21.258 1.00 56.28 391 ALA A C 1
ATOM 3007 O O . ALA A 1 391 ? 13.287 -8.474 -20.114 1.00 56.28 391 ALA A O 1
ATOM 3008 N N . HIS A 1 392 ? 12.143 -7.732 -21.900 1.00 57.78 392 HIS A N 1
ATOM 3009 C CA . HIS A 1 392 ? 10.820 -7.951 -21.308 1.00 57.78 392 HIS A CA 1
ATOM 3010 C C . HIS A 1 392 ? 10.562 -9.445 -21.052 1.00 57.78 392 HIS A C 1
ATOM 3012 O O . HIS A 1 392 ? 10.065 -9.812 -19.989 1.00 57.78 392 HIS A O 1
ATOM 3018 N N . ARG A 1 393 ? 10.973 -10.324 -21.981 1.00 60.94 393 ARG A N 1
ATOM 3019 C CA . ARG A 1 393 ? 10.824 -11.784 -21.824 1.00 60.94 393 ARG A CA 1
ATOM 3020 C C . ARG A 1 393 ? 11.650 -12.323 -20.655 1.00 60.94 393 ARG A C 1
ATOM 3022 O O . ARG A 1 393 ? 11.152 -13.118 -19.867 1.00 60.94 393 ARG A O 1
ATOM 3029 N N . TRP A 1 394 ? 12.876 -11.828 -20.493 1.00 60.53 394 TRP A N 1
ATOM 3030 C CA . TRP A 1 394 ? 13.795 -12.323 -19.466 1.00 60.53 394 TRP A CA 1
ATOM 3031 C C . TRP A 1 394 ? 13.313 -12.051 -18.032 1.00 60.53 394 TRP A C 1
ATOM 3033 O O . TRP A 1 394 ? 13.445 -12.911 -17.163 1.00 60.53 394 TRP A O 1
ATOM 3043 N N . ASN A 1 395 ? 12.721 -10.877 -17.774 1.00 61.56 395 ASN A N 1
ATOM 3044 C CA . ASN A 1 395 ? 12.214 -10.545 -16.438 1.00 61.56 395 ASN A CA 1
ATOM 3045 C C . ASN A 1 395 ? 11.052 -11.461 -16.025 1.00 61.56 395 ASN A C 1
ATOM 3047 O O . ASN A 1 395 ? 11.020 -11.915 -14.883 1.00 61.56 395 ASN A O 1
ATOM 3051 N N . VAL A 1 396 ? 10.139 -11.776 -16.950 1.00 65.62 396 VAL A N 1
ATOM 3052 C CA . VAL A 1 396 ? 8.990 -12.656 -16.675 1.00 65.62 396 VAL A CA 1
ATOM 3053 C C . VAL A 1 396 ? 9.455 -14.049 -16.243 1.00 65.62 396 VAL A C 1
ATOM 3055 O O . VAL A 1 396 ? 8.920 -14.604 -15.283 1.00 65.62 396 VAL A O 1
ATOM 3058 N N . ASP A 1 397 ? 10.476 -14.595 -16.904 1.00 67.38 397 ASP A N 1
ATOM 3059 C CA . ASP A 1 397 ? 11.008 -15.920 -16.577 1.00 67.38 397 ASP A CA 1
ATOM 3060 C C . ASP A 1 397 ? 11.724 -15.941 -15.221 1.00 67.38 397 ASP A C 1
ATOM 3062 O O . ASP A 1 397 ? 11.580 -16.906 -14.469 1.00 67.38 397 ASP A O 1
ATOM 3066 N N . ALA A 1 398 ? 12.454 -14.876 -14.875 1.00 63.66 398 ALA A N 1
ATOM 3067 C CA . ALA A 1 398 ? 13.124 -14.764 -13.580 1.00 63.66 398 ALA A CA 1
ATOM 3068 C C . ALA A 1 398 ? 12.119 -14.730 -12.416 1.00 63.66 398 ALA A C 1
ATOM 3070 O O . ALA A 1 398 ? 12.276 -15.474 -11.448 1.00 63.66 398 ALA A O 1
ATOM 3071 N N . TRP A 1 399 ? 11.054 -13.929 -12.539 1.00 65.31 399 TRP A N 1
ATOM 3072 C CA . TRP A 1 399 ? 9.984 -13.878 -11.539 1.00 65.31 399 TRP A CA 1
ATOM 3073 C C . TRP A 1 399 ? 9.232 -15.205 -11.421 1.00 65.31 399 TRP A C 1
ATOM 3075 O O . TRP A 1 399 ? 8.905 -15.624 -10.317 1.00 65.31 399 TRP A O 1
ATOM 3085 N N . ARG A 1 400 ? 8.980 -15.900 -12.538 1.00 65.06 400 ARG A N 1
ATOM 3086 C CA . ARG A 1 400 ? 8.299 -17.203 -12.508 1.00 65.06 400 ARG A CA 1
ATOM 3087 C C . ARG A 1 400 ? 9.140 -18.292 -11.855 1.00 65.06 400 ARG A C 1
ATOM 3089 O O . ARG A 1 400 ? 8.596 -19.052 -11.063 1.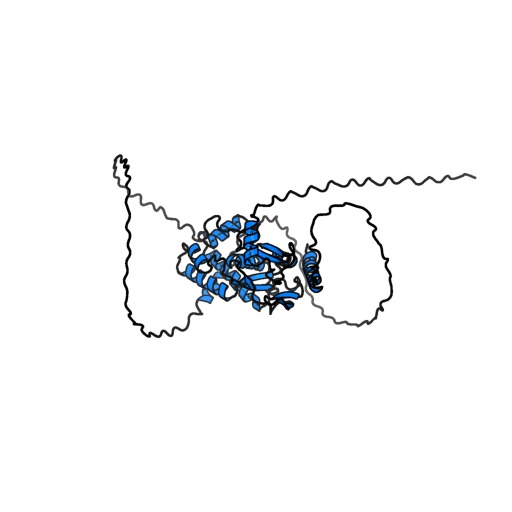00 65.06 400 ARG A O 1
ATOM 3096 N N . LYS A 1 401 ? 10.439 -18.370 -12.161 1.00 66.62 401 LYS A N 1
ATOM 3097 C CA . LYS A 1 401 ? 11.327 -19.392 -11.585 1.00 66.62 401 LYS A CA 1
ATOM 3098 C C . LYS A 1 401 ? 11.437 -19.262 -10.067 1.00 66.62 401 LYS A C 1
ATOM 3100 O O . LYS A 1 401 ? 11.220 -20.244 -9.375 1.00 66.62 401 LYS A O 1
ATOM 3105 N N . GLY A 1 402 ? 11.652 -18.046 -9.556 1.00 59.16 402 GLY A N 1
ATOM 3106 C CA . GLY A 1 402 ? 11.744 -17.816 -8.108 1.00 59.16 402 GLY A CA 1
ATOM 3107 C C . GLY A 1 402 ? 10.468 -18.166 -7.330 1.00 59.16 402 GLY A C 1
ATOM 3108 O O . GLY A 1 402 ? 10.550 -18.488 -6.148 1.00 59.16 402 GLY A O 1
ATOM 3109 N N . VAL A 1 403 ? 9.297 -18.128 -7.979 1.00 53.16 403 VAL A N 1
ATOM 3110 C CA . VAL A 1 403 ? 8.017 -18.481 -7.343 1.00 53.16 403 VAL A CA 1
ATOM 3111 C C . VAL A 1 403 ? 7.676 -19.969 -7.481 1.00 53.16 403 VAL A C 1
ATOM 3113 O O . VAL A 1 403 ? 7.128 -20.553 -6.549 1.00 53.16 403 VAL A O 1
ATOM 3116 N N . LEU A 1 404 ? 8.000 -20.599 -8.616 1.00 56.19 404 LEU A N 1
ATOM 3117 C CA . LEU A 1 404 ? 7.686 -22.012 -8.865 1.00 56.19 404 LEU A CA 1
ATOM 3118 C C . LEU A 1 404 ? 8.496 -22.984 -8.005 1.00 56.19 404 LEU A C 1
ATOM 3120 O O . LEU A 1 404 ? 8.006 -24.073 -7.743 1.00 56.19 404 LEU A O 1
ATOM 3124 N N . ASP A 1 405 ? 9.671 -22.594 -7.512 1.00 55.41 405 ASP A N 1
ATOM 3125 C CA . ASP A 1 405 ? 10.476 -23.435 -6.614 1.00 55.41 405 ASP A CA 1
ATOM 3126 C C . ASP A 1 405 ? 9.825 -23.655 -5.221 1.00 55.41 405 ASP A C 1
ATOM 3128 O O . ASP A 1 405 ? 10.423 -24.297 -4.357 1.00 55.41 405 ASP A O 1
ATOM 3132 N N . TYR A 1 406 ? 8.619 -23.122 -4.971 1.00 43.62 406 TYR A N 1
ATOM 3133 C CA . TYR A 1 406 ? 7.964 -23.132 -3.655 1.00 43.62 406 TYR A CA 1
ATOM 3134 C C . TYR A 1 406 ? 6.494 -23.597 -3.646 1.00 43.62 406 TYR A C 1
ATOM 3136 O O . TYR A 1 406 ? 5.898 -23.693 -2.571 1.00 43.62 406 TYR A O 1
ATOM 3144 N N . LEU A 1 407 ? 5.900 -23.869 -4.813 1.00 42.03 407 LEU A N 1
ATOM 3145 C CA . LEU A 1 407 ? 4.614 -24.574 -4.923 1.00 42.03 407 LEU A CA 1
ATOM 3146 C C . LEU A 1 407 ? 4.877 -26.068 -5.099 1.00 42.03 407 LEU A C 1
ATOM 3148 O O . LEU A 1 407 ? 4.149 -26.858 -4.457 1.00 42.03 407 LEU A O 1
#

Organism: NCBI:txid1759441

Foldseek 3Di:
DDDDDDDDDDDDDDPDDDPDPDPDDPDPPPDCPDVVLVVLLCVQLVLAALQARDPDDPPQKDKAFLADPVPDPVVQQVVCLLQVHDPPPSDSSDSLRIGIHGPLVSVCLVVLQKAKAFDPVLLVLLLVLLVVCVVVVVLNCSNVSSCVSFPLDSNDWTWIDIWGQQQVLAFQWHWHQDPVRDIDIAGPVRPPRDTTIGSHTNVSRLVSLQVSCPPGDPVRGDPVCVVRNLSSQSSVLSSVVSRPPVPDPPPPPPPPPPPDDDDDDDDDDDDDDDDDDDDDDDDDDDDDDDDDDDDDDDDDPDDDDPPPVVVVSVVSPPPPPPPPPDDDDDDDDDDDDDDDDDDDDDDDDDDDDDDDDDDDDDDDDDDDDDDDDDDPDDDDPPDCPDCPDPVVVVNSVSSVVSVVVPD

Solvent-accessible surface area (backbone atoms only — not comparable to full-atom values): 27112 Å² total; per-residue (Å²): 142,80,89,82,81,81,84,80,88,78,85,81,78,78,78,81,83,74,80,75,80,73,77,77,76,78,83,75,78,75,73,77,73,46,69,64,59,56,50,55,50,34,72,72,55,73,50,28,13,72,81,33,42,42,75,56,63,95,76,46,44,37,87,39,52,56,39,55,80,81,58,53,67,71,55,49,58,47,50,18,54,43,52,40,41,58,89,91,62,72,55,54,88,35,70,43,22,41,47,39,23,37,56,55,60,40,50,40,44,76,68,51,32,37,37,56,33,62,34,70,68,58,52,48,53,52,43,57,48,53,52,49,40,64,73,66,68,46,67,93,42,40,34,68,51,54,42,65,80,55,58,95,47,84,84,51,61,42,59,27,39,78,41,59,38,38,56,92,50,47,44,68,52,48,64,25,40,45,98,86,75,45,78,47,78,41,46,66,83,40,88,82,58,68,77,39,77,39,55,44,41,62,66,39,31,39,52,36,34,41,64,53,54,71,84,53,59,77,86,53,42,51,76,89,51,45,64,56,52,54,49,37,48,48,46,52,48,49,32,61,70,60,30,75,78,75,57,67,77,74,74,75,70,79,74,74,80,83,75,86,81,89,79,90,76,90,79,81,88,79,91,76,87,82,87,80,89,80,84,87,82,90,78,91,79,89,80,81,87,80,89,79,93,84,82,81,92,72,88,75,92,75,81,87,78,74,75,68,62,58,60,57,51,68,72,56,70,67,78,83,73,73,81,76,90,67,94,75,81,86,84,78,88,83,90,83,83,86,81,91,84,90,80,89,81,88,81,85,80,91,79,89,80,91,79,84,89,78,87,82,89,80,82,91,80,87,81,91,83,85,83,88,78,93,80,90,83,77,87,84,84,84,84,75,87,64,83,76,54,75,68,63,60,55,49,50,53,42,36,47,52,48,53,60,81,74,116

Mean predicted aligned error: 16.79 Å

Radius of gyration: 34.37 Å; Cα contacts (8 Å, |Δi|>4): 327; chains: 1; bounding box: 98×137×94 Å

Sequence (407 aa):
MANLRTPSPGASQDPLFIPDPTPSRPERLRSPGSSAQRNKLLALDDGVCLITGDKAAKGAIQDAHIVSRQFPVDKIEYYERLWGLPSKKFNVDSRFNRVHLRSDIHHAYDSHLWALVPTQAILNEIVAFCVGLINARGRHRIYDACLSILPNDVEKRYPYVFVPIQVSKMAPRIMRTEPDDSWNTYHTPFKLFPLLQHHSHPYYTILNAYLKFQDVEDQDILAEHRALRDQVNLIHAMWCTLDPRTVAPQTISEDGGDDGQGFGGDNNGGTGDGGGDGGGINGEGSGQDEARAHSGQHGLEGGGREDVLMDVAASLTRPCRVAHDSDLPPTTAGLVRKSTSSTSLSGLPELDDSINPGDSASVASEPSTGLRSDDEGEAQDRHDEHDVHPAHRWNVDAWRKGVLDYL

Secondary structure (DSSP, 8-state):
----PPPPPP-----------PPPPP--------HHHHHHHHHHHTT--TTT---PPTTTEEEEESS-TT--HHHHHHHHHHTTPPTT---TTSGGGEEEEEHHHHHHHHTTSEEEEE-HHHHHHHHHHHHHHHHTT-GGGHHHHHHHHS---SS--EEEEEEESSGGGS-SEEEEE-TTS-EEEEETT-TTPPPEEE-S-HHHHHHHHHHHHTT--TTTS-HHHHHHHHHHHHHHHHHHHH-GGGS----------------------------------------------------------STHHHHHHHHH-S----------PPPPP--------------------------------------------------------HHHHHHHHHHHHHHHTT-

pLDDT: mean 70.16, std 24.0, range [29.55, 98.5]

InterPro domains:
  IPR003615 HNH nuclease [PF13391] (49-116)